Protein AF-A2DN51-F1 (afdb_monomer)

Radius of gyration: 84.32 Å; Cα contacts (8 Å, |Δi|>4): 60; chains: 1; bounding box: 199×89×237 Å

Foldseek 3Di:
DVVVVVVVVVLVVLVVVLVVLVVVLPPDDDPVSVVSVVVSVVVVVVNVVVVVVVVVVVVVVVVVVVVVVVVVVVVPPPPVVVVCVVVVVVVVVVVVVVVVVVVVVVVVVVVVVVVVVVVCVVVVPDDPPPVVVVVVVVVVVVVVVVVVVVVVVVVVVVVVVVVVVVVVVVVVVVVVVVVVVVVVVVVVVVVVVVVVVVVVVVVVVVVVVVVVVVVVVVVVVVVVVVVVVVVVVVVVVVVVVVVDDDDDDDDDDDDDDDDDDDDDDDDPPVVVVVVVVVVVVVVVVVVVVVVQVVVCVVQVDSDPVSVVVVVVVVVVVVVVVVVVVVVVVVVVVVVVVVVVVVVVVVVVCLVPVPPDNCPPVVVVVVVVVVVVVVVVVVVVVVVVVVVVVVVVVVLVVLVVLLLVVVQQAVDDDPDDDSVVSVVVSVVSVVVVVVLVVDPPRDSVVRGPVVSVVVVCVVPVDDDPPPPPPVVPPPPQPPVCVVVVPPPPPPDDDPDPPPPPPVRVVVVVVVVVVVVVVVVVVVVVD

Secondary structure (DSSP, 8-state):
-HHHHHHHHHHHHHHHHHHHHHHHGGG--SHHHHHHHHHHHHHHHHHHHHHHHHHHHHHHHHHHHHHHHHHHHHTS---HHHHHHHHHHHHHHHHHHHHHHHHHHHHHHHHHHHHHHHHHHHHSS-----HHHHHHHHHHHHHHHHHHHHHHHHHHHHHHHHHHHHHHHHHHHH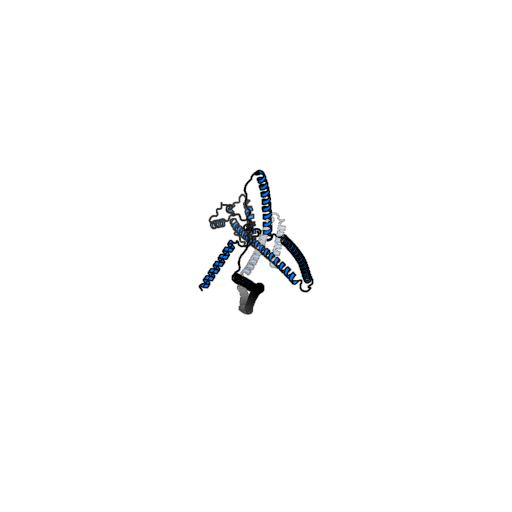HHHHHHHHHHHHHHHHHHHHHHHHHHHHHHHHHHHHHHHHHHHHHHHHHHHHHHHHHHHHHHHHHHHHTS-----------------------HHHHHHHHHHHHHHHHHHHHHHHHHHHHHHHHS---HHHHHHHHHHHHHHHHHHHHHHHHHHHHHHHHHHHHHHHHHHHHHHHHH-TTTTTHHHHHHHHHHHHHHHHHHHHHHHHHHHHHHHHHHHHHHHHHHHHHHHTTT-SS-----SHHHHHHHHHHHHHHHHHHHTSTT--GGGTS-HHHHHHHHHHSTT--TTS-TTSS------TTTTTTTT---------------HHHHHHHHHHHHHHHHHHHHHHTT-

Sequence (525 aa):
MQKQEEEKQIAESFEAELASIKEKGKDLKGTERDFYTSIVQRLENNDQVLQDLRKEHTQLREELSRLTKEKRQRTRDPDLAQDIKRTTHSVNLLKKQIDKFKHQKQQAINRQTELQVQYQNLTGGEGPKDTTSERLVSLKNKLDNAEIKNQETLHLMKVYDAIVYQLQRQKMRWNSIIEAEKKEIEQKKRDLADLELIARDSVHSKNAAEMEYSRLQAKYAAKREKRNQQIQAKTAQVQQHMHVPISEDSGNDSRPKGNQSLNSQPSAVRNRNNRAQREKKDEKFRAVSSKYDQVREYFGTNDPDEIKKFFDDRKQNAETLKKQIEDLKAANAELEKQVAQRKSAIDEAEYSSHKGVGANRLLNEAKKMLLKSKEDLAESEKEMFSQQNFKENVESGIYHLADEMQLVQKEPLKVNNTGERLDWIIQTITKIKGSLEDEDFVFMTICNAQVVAQKIQAENNLDIRETESSKRQPKARPGEMLRGRQQKADKGEFVSRVMDRNAIKALAQRTAQAKAEAAAKARKQ

Mean predicted aligned error: 24.45 Å

InterPro domains:
  IPR033192 Outer dynein arm-docking complex subunit 3 [PTHR46518] (1-521)

Organism: Trichomonas vaginalis (strain ATCC PRA-98 / G3) (NCBI:txid412133)

Solvent-accessible surface area (backbone atoms only — not comparable to full-atom values): 29991 Å² total; per-residue (Å²): 110,73,72,61,55,55,58,48,54,56,50,57,53,48,56,53,50,53,53,54,52,59,61,68,52,68,80,51,72,65,74,66,30,57,52,48,51,54,49,50,52,50,52,52,51,51,51,51,51,51,54,50,53,49,51,52,54,53,52,52,51,51,51,51,50,49,52,52,52,51,48,58,58,68,72,51,69,76,61,57,69,59,53,50,49,53,50,51,50,51,53,53,51,51,49,53,51,50,52,51,52,52,52,53,50,51,53,52,51,53,53,51,53,52,51,50,51,51,49,48,57,64,66,66,50,74,68,76,79,58,62,65,58,58,49,48,53,52,50,48,55,51,49,53,53,50,50,51,53,49,53,51,50,54,51,51,50,54,50,49,52,52,51,52,52,51,51,51,52,48,50,56,54,49,50,56,50,52,55,50,52,51,50,50,50,56,48,52,52,49,55,48,53,52,50,52,49,52,50,52,53,50,52,50,53,49,53,52,50,51,51,52,48,53,53,49,51,52,53,51,50,53,52,51,49,54,49,50,53,51,49,51,53,52,51,49,52,48,54,56,54,69,71,49,94,72,82,89,82,88,85,85,89,85,85,86,88,86,83,89,86,86,90,84,87,90,47,78,68,62,50,49,54,51,48,53,52,47,49,55,50,50,50,50,50,50,55,51,48,51,53,52,50,49,45,26,71,76,67,75,48,82,53,67,68,61,54,49,47,53,53,50,52,52,49,52,51,51,51,52,52,50,50,52,53,50,52,50,51,51,52,49,53,51,50,52,50,51,50,51,51,50,48,51,51,49,52,50,48,56,73,63,46,91,83,62,63,59,57,66,55,50,50,52,51,48,50,50,50,51,50,50,54,50,52,54,48,55,52,49,52,52,50,50,51,52,52,49,54,48,47,53,51,50,51,51,49,50,51,53,49,52,60,56,49,43,37,54,33,77,72,80,86,89,68,88,50,72,68,62,44,49,53,49,49,54,54,50,51,53,50,51,51,62,47,68,72,40,93,87,55,62,70,75,75,43,42,19,66,67,54,48,52,49,51,45,64,72,43,85,81,64,56,90,82,64,68,77,67,86,74,56,70,79,73,66,52,98,72,41,74,74,51,78,74,54,68,76,76,69,74,87,67,91,70,72,92,64,72,53,73,67,55,49,50,52,52,52,51,52,52,52,50,54,50,51,52,52,53,54,53,64,71,74,106

Structure (mmCIF, N/CA/C/O backbone):
data_AF-A2DN51-F1
#
_entry.id   AF-A2DN51-F1
#
loop_
_atom_site.group_PDB
_atom_site.id
_atom_site.type_symbol
_atom_site.label_atom_id
_atom_site.label_alt_id
_atom_site.label_comp_id
_atom_site.label_asym_id
_atom_site.label_entity_id
_atom_site.label_seq_id
_atom_site.pdbx_PDB_ins_code
_atom_site.Cartn_x
_atom_site.Cartn_y
_atom_site.Cartn_z
_atom_site.occupancy
_atom_site.B_iso_or_equiv
_atom_site.auth_seq_id
_atom_site.auth_comp_id
_atom_site.auth_asym_id
_atom_site.auth_atom_id
_atom_site.pdbx_PDB_model_num
ATOM 1 N N . MET A 1 1 ? -91.236 -0.698 116.564 1.00 51.38 1 MET A N 1
ATOM 2 C CA . MET A 1 1 ? -92.116 0.175 115.765 1.00 51.38 1 MET A CA 1
ATOM 3 C C . MET A 1 1 ? -93.459 0.396 116.452 1.00 51.38 1 MET A C 1
ATOM 5 O O . MET A 1 1 ? -93.771 1.553 116.649 1.00 51.38 1 MET A O 1
ATOM 9 N N . GLN A 1 2 ? -94.140 -0.631 116.983 1.00 46.12 2 GLN A N 1
ATOM 10 C CA . GLN A 1 2 ? -95.410 -0.461 117.729 1.00 46.12 2 GLN A CA 1
ATOM 11 C C . GLN A 1 2 ? -95.375 0.577 118.880 1.00 46.12 2 GLN A C 1
ATOM 13 O O . GLN A 1 2 ? -96.262 1.412 118.965 1.00 46.12 2 GLN A O 1
ATOM 18 N N . LYS A 1 3 ? -94.305 0.636 119.693 1.00 55.12 3 LYS A N 1
ATOM 19 C CA . LYS A 1 3 ? -94.173 1.659 120.760 1.00 55.12 3 LYS A CA 1
ATOM 20 C C . LYS A 1 3 ? -94.041 3.113 120.269 1.00 55.12 3 LYS A C 1
ATOM 22 O O . LYS A 1 3 ? -94.380 4.025 121.006 1.00 55.12 3 LYS A O 1
ATOM 27 N N . GLN A 1 4 ? -93.524 3.341 119.057 1.00 56.00 4 GLN A N 1
ATOM 28 C CA . GLN A 1 4 ? -93.362 4.700 118.509 1.00 56.00 4 GLN A CA 1
ATOM 29 C C . GLN A 1 4 ? -94.666 5.250 117.914 1.00 56.00 4 GLN A C 1
ATOM 31 O O . GLN A 1 4 ? -94.815 6.464 117.807 1.00 56.00 4 GLN A O 1
ATOM 36 N N . GLU A 1 5 ? -95.597 4.375 117.525 1.00 54.09 5 GLU A N 1
ATOM 37 C CA . GLU A 1 5 ? -96.926 4.771 117.043 1.00 54.09 5 GLU A CA 1
ATOM 38 C C . GLU A 1 5 ? -97.860 5.132 118.206 1.00 54.09 5 GLU A C 1
ATOM 40 O O . GLU A 1 5 ? -98.569 6.132 118.116 1.00 54.09 5 GLU A O 1
ATOM 45 N N . GLU A 1 6 ? -97.779 4.415 119.332 1.00 57.28 6 GLU A N 1
ATOM 46 C CA . GLU A 1 6 ? -98.529 4.751 120.555 1.00 57.28 6 GLU A CA 1
ATOM 47 C C . GLU A 1 6 ? -98.095 6.104 121.154 1.00 57.28 6 GLU A C 1
ATOM 49 O O . GLU A 1 6 ? -98.936 6.916 121.535 1.00 57.28 6 GLU A O 1
ATOM 54 N N . GLU A 1 7 ? -96.792 6.409 121.174 1.00 57.59 7 GLU A N 1
ATOM 55 C CA . GLU A 1 7 ? -96.275 7.693 121.680 1.00 57.59 7 GLU A CA 1
ATOM 56 C C . GLU A 1 7 ? -96.689 8.900 120.815 1.00 57.59 7 GLU A C 1
ATOM 58 O O . GLU A 1 7 ? -96.854 10.003 121.343 1.00 57.59 7 GLU A O 1
ATOM 63 N N . LYS A 1 8 ? -96.892 8.705 119.502 1.00 59.41 8 LYS A N 1
ATOM 64 C CA . LYS A 1 8 ? -97.396 9.751 118.596 1.00 59.41 8 LYS A CA 1
ATOM 65 C C . LYS A 1 8 ? -98.888 10.024 118.791 1.00 59.41 8 LYS A C 1
ATOM 67 O O . LYS A 1 8 ? -99.271 11.187 118.853 1.00 59.41 8 LYS A O 1
ATOM 72 N N . GLN A 1 9 ? -99.708 8.984 118.954 1.00 58.91 9 GLN A N 1
ATOM 73 C CA . GLN A 1 9 ? -101.153 9.149 119.173 1.00 58.91 9 GLN A CA 1
ATOM 74 C C . GLN A 1 9 ? -101.471 9.879 120.486 1.00 58.91 9 GLN A C 1
ATOM 76 O O . GLN A 1 9 ? -102.385 10.700 120.535 1.00 58.91 9 GLN A O 1
ATOM 81 N N . ILE A 1 10 ? -100.684 9.643 121.540 1.00 61.06 10 ILE A N 1
ATOM 82 C CA . ILE A 1 10 ? -100.844 10.341 122.826 1.00 61.06 10 ILE A CA 1
ATOM 83 C C . ILE A 1 10 ? -100.472 11.831 122.708 1.00 61.06 10 ILE A C 1
ATOM 85 O O . ILE A 1 10 ? -101.086 12.669 123.361 1.00 61.06 10 ILE A O 1
ATOM 89 N N . ALA A 1 11 ? -99.495 12.184 121.865 1.00 59.34 11 ALA A N 1
ATOM 90 C CA . ALA A 1 11 ? -99.090 13.573 121.637 1.00 59.34 11 ALA A CA 1
ATOM 91 C C . ALA A 1 11 ? -100.170 14.386 120.906 1.00 59.34 11 ALA A C 1
ATOM 93 O O . ALA A 1 11 ? -100.527 15.474 121.349 1.00 59.34 11 ALA A O 1
ATOM 94 N N . GLU A 1 12 ? -100.726 13.822 119.833 1.00 62.31 12 GLU A N 1
ATOM 95 C CA . GLU A 1 12 ? -101.787 14.467 119.048 1.00 62.31 12 GLU A CA 1
ATOM 96 C C . GLU A 1 12 ? -103.081 14.625 119.868 1.00 62.31 12 GLU A C 1
ATOM 98 O O . GLU A 1 12 ? -103.770 15.638 119.760 1.00 62.31 12 GLU A O 1
ATOM 103 N N . SER A 1 13 ? -103.372 13.668 120.759 1.00 64.06 13 SER A N 1
ATOM 104 C CA . SER A 1 13 ? -104.475 13.757 121.726 1.00 64.06 13 SER A CA 1
ATOM 105 C C . SER A 1 13 ? -104.314 14.929 122.702 1.00 64.06 13 SER A C 1
ATOM 107 O O . SER A 1 13 ? -105.297 15.594 123.024 1.00 64.06 13 SER A O 1
ATOM 109 N N . PHE A 1 14 ? -103.096 15.181 123.186 1.00 64.19 14 PHE A N 1
ATOM 110 C CA . PHE A 1 14 ? -102.834 16.212 124.193 1.00 64.19 14 PHE A CA 1
ATOM 111 C C . PHE A 1 14 ? -102.861 17.621 123.587 1.00 64.19 14 PHE A C 1
ATOM 113 O O . PHE A 1 14 ? -103.459 18.526 124.167 1.00 64.19 14 PHE A O 1
ATOM 120 N N . GLU A 1 15 ? -102.296 17.804 122.388 1.00 65.44 15 GLU A N 1
ATOM 121 C CA . GLU A 1 15 ? -102.374 19.073 121.646 1.00 65.44 15 GLU A CA 1
ATOM 122 C C . GLU A 1 15 ? -103.831 19.442 121.305 1.00 65.44 15 GLU A C 1
ATOM 124 O O . GLU A 1 15 ? -104.230 20.606 121.431 1.00 65.44 15 GLU A O 1
ATOM 129 N N . ALA A 1 16 ? -104.656 18.451 120.945 1.00 66.12 16 ALA A N 1
ATOM 130 C CA . ALA A 1 16 ? -106.082 18.645 120.685 1.00 66.12 16 ALA A CA 1
ATOM 131 C C . ALA A 1 16 ? -106.874 19.031 121.953 1.00 66.12 16 ALA A C 1
ATOM 133 O O . ALA A 1 16 ? -107.728 19.923 121.904 1.00 66.12 16 ALA A O 1
ATOM 134 N N . GLU A 1 17 ? -106.577 18.421 123.106 1.00 64.38 17 GLU A N 1
ATOM 135 C CA . GLU A 1 17 ? -107.182 18.805 124.391 1.00 64.38 17 GLU A CA 1
ATOM 136 C C . GLU A 1 17 ? -106.761 20.216 124.834 1.00 64.38 17 GLU A C 1
ATOM 138 O O . GLU A 1 17 ? -107.597 20.997 125.297 1.00 64.38 17 GLU A O 1
ATOM 143 N N . LEU A 1 18 ? -105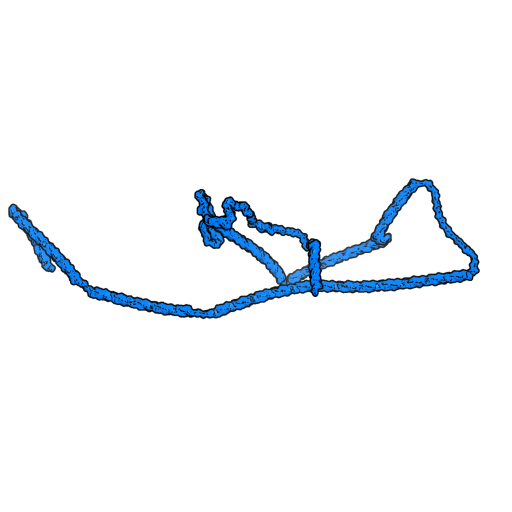.497 20.597 124.625 1.00 64.75 18 LEU A N 1
ATOM 144 C CA . LEU A 1 18 ? -104.974 21.926 124.956 1.00 64.75 18 LEU A CA 1
ATOM 145 C C . LEU A 1 18 ? -105.628 23.022 124.094 1.00 64.75 18 LEU A C 1
ATOM 147 O O . LEU A 1 18 ? -105.956 24.102 124.596 1.00 64.75 18 LEU A O 1
ATOM 151 N N . ALA A 1 19 ? -105.916 22.725 122.822 1.00 66.88 19 ALA A N 1
ATOM 152 C CA . ALA A 1 19 ? -106.706 23.594 121.949 1.00 66.88 19 ALA A CA 1
ATOM 153 C C . ALA A 1 19 ? -108.161 23.759 122.437 1.00 66.88 19 ALA A C 1
ATOM 155 O O . ALA A 1 19 ? -108.680 24.877 122.448 1.00 66.88 19 ALA A O 1
ATOM 156 N N . SER A 1 20 ? -108.794 22.683 122.920 1.00 68.56 20 SER A N 1
ATOM 157 C CA . SER A 1 20 ? -110.151 22.732 123.489 1.00 68.56 20 SER A CA 1
ATOM 158 C C . SER A 1 20 ? -110.219 23.540 124.796 1.00 68.56 20 SER A C 1
ATOM 160 O O . SER A 1 20 ? -111.175 24.282 125.038 1.00 68.56 20 SER A O 1
ATOM 162 N N . ILE A 1 21 ? -109.182 23.454 125.635 1.00 64.31 21 ILE A N 1
ATOM 163 C CA . ILE A 1 21 ? -109.049 24.241 126.871 1.00 64.31 21 ILE A CA 1
ATOM 164 C C . ILE A 1 21 ? -108.890 25.736 126.538 1.00 64.31 21 ILE A C 1
ATOM 166 O O . ILE A 1 21 ? -109.595 26.575 127.100 1.00 64.31 21 ILE A O 1
ATOM 170 N N . LYS A 1 22 ? -108.060 26.094 125.548 1.00 62.03 22 LYS A N 1
ATOM 171 C CA . LYS A 1 22 ? -107.936 27.489 125.073 1.00 62.03 22 LYS A CA 1
ATOM 172 C C . LYS A 1 22 ? -109.260 28.092 124.608 1.00 62.03 22 LYS A C 1
ATOM 174 O O . LYS A 1 22 ? -109.488 29.287 124.798 1.00 62.03 22 LYS A O 1
ATOM 179 N N . GLU A 1 23 ? -110.121 27.291 123.988 1.00 67.38 23 GLU A N 1
ATOM 180 C CA . GLU A 1 23 ? -111.420 27.746 123.496 1.00 67.38 23 GLU A CA 1
ATOM 181 C C . GLU A 1 23 ? -112.387 28.071 124.646 1.00 67.38 23 GLU A C 1
ATOM 183 O O . GLU A 1 23 ? -113.013 29.131 124.634 1.00 67.38 23 GLU A O 1
ATOM 188 N N . LYS A 1 24 ? -112.418 27.238 125.696 1.00 64.62 24 LYS A N 1
ATOM 189 C CA . LYS A 1 24 ? -113.274 27.428 126.884 1.00 64.62 24 LYS A CA 1
ATOM 190 C C . LYS A 1 24 ? -112.878 28.625 127.759 1.00 64.62 24 LYS A C 1
ATOM 192 O O . LYS A 1 24 ? -113.724 29.178 128.455 1.00 64.62 24 LYS A O 1
ATOM 197 N N . GLY A 1 25 ? -111.619 29.061 127.720 1.00 58.88 25 GLY A N 1
ATOM 198 C CA . GLY A 1 25 ? -111.140 30.222 128.483 1.00 58.88 25 GLY A CA 1
ATOM 199 C C . GLY A 1 25 ? -111.545 31.594 127.927 1.00 58.88 25 GLY A C 1
ATOM 200 O O . GLY A 1 25 ? -111.354 32.604 128.607 1.00 58.88 25 GLY A O 1
ATOM 201 N N . LYS A 1 26 ? -112.082 31.669 126.698 1.00 62.94 26 LYS A N 1
ATOM 202 C CA . LYS A 1 26 ? -112.386 32.951 126.030 1.00 62.94 26 LYS A CA 1
ATOM 203 C C . LYS A 1 26 ? -113.499 33.755 126.709 1.00 62.94 26 LYS A C 1
ATOM 205 O O . LYS A 1 26 ? -113.452 34.989 126.645 1.00 62.94 26 LYS A O 1
ATOM 210 N N . ASP A 1 27 ? -114.417 33.077 127.395 1.00 60.19 27 ASP A N 1
ATOM 211 C CA . ASP A 1 27 ? -115.620 33.676 127.988 1.00 60.19 27 ASP A CA 1
ATOM 212 C C . ASP A 1 27 ? -115.424 34.177 129.431 1.00 60.19 27 ASP A C 1
ATOM 214 O O . ASP A 1 27 ? -116.275 34.888 129.967 1.00 60.19 27 ASP A O 1
ATOM 218 N N . LEU A 1 28 ? -114.275 33.881 130.051 1.00 63.62 28 LEU A N 1
ATOM 219 C CA . LEU A 1 28 ? -113.926 34.358 131.392 1.00 63.62 28 LEU A CA 1
ATOM 220 C C . LEU A 1 28 ? -113.460 35.830 131.343 1.00 63.62 28 LEU A C 1
ATOM 222 O O . LEU A 1 28 ? -112.700 36.237 130.452 1.00 63.62 28 LEU A O 1
ATOM 226 N N . LYS A 1 29 ? -113.904 36.650 132.308 1.00 60.56 29 LYS A N 1
ATOM 227 C CA . LYS A 1 29 ? -113.537 38.075 132.451 1.00 60.56 29 LYS A CA 1
ATOM 228 C C . LYS A 1 29 ? -113.036 38.375 133.866 1.00 60.56 29 LYS A C 1
ATOM 230 O O . LYS A 1 29 ? -113.541 37.821 134.832 1.00 60.56 29 LYS A O 1
ATOM 235 N N . GLY A 1 30 ? -112.086 39.306 133.979 1.00 66.12 30 GLY A N 1
ATOM 236 C CA . GLY A 1 30 ? -111.492 39.722 135.256 1.00 66.12 30 GLY A CA 1
ATOM 237 C C . GLY A 1 30 ? -110.350 38.811 135.722 1.00 66.12 30 GLY A C 1
ATOM 238 O O . GLY A 1 30 ? -109.745 38.109 134.916 1.00 66.12 30 GLY A O 1
ATOM 239 N N . THR A 1 31 ? -110.064 38.812 137.025 1.00 62.34 31 THR A N 1
ATOM 240 C CA . THR A 1 31 ? -108.928 38.105 137.656 1.00 62.34 31 THR A CA 1
ATOM 241 C C . THR A 1 31 ? -108.921 36.587 137.427 1.00 62.34 31 THR A C 1
ATOM 243 O O . THR A 1 31 ? -107.856 35.973 137.407 1.00 62.34 31 THR A O 1
ATOM 246 N N . GLU A 1 32 ? -110.082 35.972 137.192 1.00 61.91 32 GLU A N 1
ATOM 247 C CA . GLU A 1 32 ? -110.199 34.547 136.849 1.00 61.91 32 GLU A CA 1
ATOM 248 C C . GLU A 1 32 ? -109.629 34.229 135.458 1.00 61.91 32 GLU A C 1
ATOM 250 O O . GLU A 1 32 ? -109.049 33.161 135.256 1.00 61.91 32 GLU A O 1
ATOM 255 N N . ARG A 1 33 ? -109.711 35.177 134.512 1.00 71.75 33 ARG A N 1
ATOM 256 C CA . ARG A 1 33 ? -109.105 35.044 133.180 1.00 71.75 33 ARG A CA 1
ATOM 257 C C . ARG A 1 33 ? -107.584 35.072 133.265 1.00 71.75 33 ARG A C 1
ATOM 259 O O . ARG A 1 33 ? -106.953 34.281 132.578 1.00 71.75 33 ARG A O 1
ATOM 266 N N . ASP A 1 34 ? -107.016 35.925 134.119 1.00 71.31 34 ASP A N 1
ATOM 267 C CA . ASP A 1 34 ? -105.562 36.052 134.297 1.00 71.31 34 ASP A CA 1
ATOM 268 C C . ASP A 1 34 ? -104.952 34.814 134.971 1.00 71.31 34 ASP A C 1
ATOM 270 O O . ASP A 1 34 ? -103.860 34.359 134.619 1.00 71.31 34 ASP A O 1
ATOM 274 N N . PHE A 1 35 ? -105.679 34.206 135.913 1.00 74.75 35 PHE A N 1
ATOM 275 C CA . PHE A 1 35 ? -105.277 32.925 136.491 1.00 74.75 35 PHE A CA 1
ATOM 276 C C . PHE A 1 35 ? -105.381 31.789 135.463 1.00 74.75 35 PHE A C 1
ATOM 278 O O . PHE A 1 35 ? -104.473 30.962 135.361 1.00 74.75 35 PHE A O 1
ATOM 285 N N . TYR A 1 36 ? -106.440 31.784 134.645 1.00 77.50 36 TYR A N 1
ATOM 286 C CA . TYR A 1 36 ? -106.616 30.807 133.573 1.00 77.50 36 TYR A CA 1
ATOM 287 C C . TYR A 1 36 ? -105.539 30.930 132.488 1.00 77.50 36 TYR A C 1
ATOM 289 O O . TYR A 1 36 ? -104.947 29.924 132.106 1.00 77.50 36 TYR A O 1
ATOM 297 N N . THR A 1 37 ? -105.208 32.142 132.034 1.00 75.12 37 THR A N 1
ATOM 298 C CA . THR A 1 37 ? -104.100 32.364 131.091 1.00 75.12 37 THR A CA 1
ATOM 299 C C . THR A 1 37 ? -102.757 31.993 131.707 1.00 75.12 37 THR A C 1
ATOM 301 O O . THR A 1 37 ? -101.944 31.397 131.012 1.00 75.12 37 THR A O 1
ATOM 304 N N . SER A 1 38 ? -102.531 32.224 133.006 1.00 78.81 38 SER A N 1
ATOM 305 C CA . SER A 1 38 ? -101.320 31.748 133.696 1.00 78.81 38 SER A CA 1
ATOM 306 C C . SER A 1 38 ? -101.214 30.216 133.741 1.00 78.81 38 SER A C 1
ATOM 308 O O . SER A 1 38 ? -100.111 29.669 133.648 1.00 78.81 38 SER A O 1
ATOM 310 N N . ILE A 1 39 ? -102.338 29.506 133.886 1.00 77.75 39 ILE A N 1
ATOM 311 C CA . ILE A 1 39 ? -102.372 28.037 133.835 1.00 77.75 39 ILE A CA 1
ATOM 312 C C . ILE A 1 39 ? -102.146 27.545 132.405 1.00 77.75 39 ILE A C 1
ATOM 314 O O . ILE A 1 39 ? -101.305 26.674 132.197 1.00 77.75 39 ILE A O 1
ATOM 318 N N . VAL A 1 40 ? -102.835 28.125 131.418 1.00 79.25 40 VAL A N 1
ATOM 319 C CA . VAL A 1 40 ? -102.665 27.772 130.000 1.00 79.25 40 VAL A CA 1
ATOM 320 C C . VAL A 1 40 ? -101.229 28.026 129.548 1.00 79.25 40 VAL A C 1
ATOM 322 O O . VAL A 1 40 ? -100.634 27.147 128.944 1.00 79.25 40 VAL A O 1
ATOM 325 N N . GLN A 1 41 ? -100.626 29.153 129.923 1.00 81.38 41 GLN A N 1
ATOM 326 C CA . GLN A 1 41 ? -99.240 29.471 129.578 1.00 81.38 41 GLN A CA 1
ATOM 327 C C . GLN A 1 41 ? -98.239 28.510 130.240 1.00 81.38 41 GLN A C 1
ATOM 329 O O . GLN A 1 41 ? -97.214 28.169 129.654 1.00 81.38 41 GLN A O 1
ATOM 334 N N . ARG A 1 42 ? -98.531 28.018 131.454 1.00 81.44 42 ARG A N 1
ATOM 335 C CA . ARG A 1 42 ? -97.733 26.952 132.083 1.00 81.44 42 ARG A CA 1
ATOM 336 C C . ARG A 1 42 ? -97.894 25.609 131.376 1.00 81.44 42 ARG A C 1
ATOM 338 O O . ARG A 1 42 ? -96.908 24.891 131.245 1.00 81.44 42 ARG A O 1
ATOM 345 N N . LEU A 1 43 ? -99.099 25.281 130.911 1.00 80.38 43 LEU A N 1
ATOM 346 C CA . LEU A 1 43 ? -99.343 24.079 130.112 1.00 80.38 43 LEU A CA 1
ATOM 347 C C . LEU A 1 43 ? -98.644 24.161 128.749 1.00 80.38 43 LEU A C 1
ATOM 349 O O . LEU A 1 43 ? -98.000 23.197 128.362 1.00 80.38 43 LEU A O 1
ATOM 353 N N . GLU A 1 44 ? -98.679 25.315 128.081 1.00 80.50 44 GLU A N 1
ATOM 354 C CA . GLU A 1 44 ? -97.936 25.567 126.838 1.00 80.50 44 GLU A CA 1
ATOM 355 C C . GLU A 1 44 ? -96.421 25.459 127.044 1.00 80.50 44 GLU A C 1
ATOM 357 O O . GLU A 1 44 ? -95.740 24.809 126.257 1.00 80.50 44 GLU A O 1
ATOM 362 N N . ASN A 1 45 ? -95.884 26.035 128.124 1.00 84.81 45 ASN A N 1
ATOM 363 C CA . ASN A 1 45 ? -94.462 25.898 128.442 1.00 84.81 45 ASN A CA 1
ATOM 364 C C . ASN A 1 45 ? -94.075 24.438 128.715 1.00 84.81 45 ASN A C 1
ATOM 366 O O . ASN A 1 45 ? -93.017 23.996 128.277 1.00 84.81 45 ASN A O 1
ATOM 370 N N . ASN A 1 46 ? -94.916 23.675 129.417 1.00 84.25 46 ASN A N 1
ATOM 371 C CA . ASN A 1 46 ? -94.656 22.257 129.662 1.00 84.25 46 ASN A CA 1
ATOM 372 C C . ASN A 1 46 ? -94.727 21.425 128.375 1.00 84.25 46 ASN A C 1
ATOM 374 O O . ASN A 1 46 ? -93.907 20.526 128.198 1.00 84.25 46 ASN A O 1
ATOM 378 N N . ASP A 1 47 ? -95.665 21.730 127.479 1.00 82.62 47 ASP A N 1
ATOM 379 C CA . ASP A 1 47 ? -95.773 21.070 126.176 1.00 82.62 47 ASP A CA 1
ATOM 380 C C . ASP A 1 47 ? -94.548 21.369 125.298 1.00 82.62 47 ASP A C 1
ATOM 382 O O . ASP A 1 47 ? -93.936 20.457 124.742 1.00 82.62 47 ASP A O 1
ATOM 386 N N . GLN A 1 48 ? -94.079 22.621 125.297 1.00 83.56 48 GLN A N 1
ATOM 387 C CA . GLN A 1 48 ? -92.842 23.011 124.620 1.00 83.56 48 GLN A CA 1
ATOM 388 C C . GLN A 1 48 ? -91.619 22.264 125.181 1.00 83.56 48 GLN A C 1
ATOM 390 O O . GLN A 1 48 ? -90.829 21.710 124.417 1.00 83.56 48 GLN A O 1
ATOM 395 N N . VAL A 1 49 ? -91.484 22.176 126.510 1.00 84.50 49 VAL A N 1
ATOM 396 C CA . VAL A 1 49 ? -90.393 21.423 127.158 1.00 84.50 49 VAL A CA 1
ATOM 397 C C . VAL A 1 49 ? -90.468 19.929 126.820 1.00 84.50 49 VAL A C 1
ATOM 399 O O . VAL A 1 49 ? -89.436 19.301 126.582 1.00 84.50 49 VAL A O 1
ATOM 402 N N . LEU A 1 50 ? -91.667 19.343 126.744 1.00 82.50 50 LEU A N 1
ATOM 403 C CA . LEU A 1 50 ? -91.847 17.948 126.329 1.00 82.50 50 LEU A CA 1
ATOM 404 C C . LEU A 1 50 ? -91.491 17.727 124.855 1.00 82.50 50 LEU A C 1
ATOM 406 O O . LEU A 1 50 ? -90.871 16.710 124.528 1.00 82.50 50 LEU A O 1
ATOM 410 N N . GLN A 1 51 ? -91.844 18.658 123.967 1.00 82.56 51 GLN A N 1
ATOM 411 C CA . GLN A 1 51 ? -91.425 18.606 122.568 1.00 82.56 51 GLN A CA 1
ATOM 412 C C . GLN A 1 51 ? -89.897 18.682 122.434 1.00 82.56 51 GLN A C 1
ATOM 414 O O . GLN A 1 51 ? -89.317 17.913 121.661 1.00 82.56 51 GLN A O 1
ATOM 419 N N . ASP A 1 52 ? -89.237 19.550 123.199 1.00 82.69 52 ASP A N 1
ATOM 420 C CA . ASP A 1 52 ? -87.780 19.702 123.155 1.00 82.69 52 ASP A CA 1
ATOM 421 C C . ASP A 1 52 ? -87.061 18.469 123.732 1.00 82.69 52 ASP A C 1
ATOM 423 O O . ASP A 1 52 ? -86.164 17.926 123.083 1.00 82.69 52 ASP A O 1
ATOM 427 N N . LEU A 1 53 ? -87.542 17.910 124.849 1.00 84.25 53 LEU A N 1
ATOM 428 C CA . LEU A 1 53 ? -87.032 16.647 125.404 1.00 84.25 53 LEU A CA 1
ATOM 429 C C . LEU A 1 53 ? -87.201 15.466 124.438 1.00 84.25 53 LEU A C 1
ATOM 431 O O . LEU A 1 53 ? -86.325 14.603 124.332 1.00 84.25 53 LEU A O 1
ATOM 435 N N . ARG A 1 54 ? -88.317 15.410 123.700 1.00 83.69 54 ARG A N 1
ATOM 436 C CA . ARG A 1 54 ? -88.522 14.384 122.668 1.00 83.69 54 ARG A CA 1
ATOM 437 C C . ARG A 1 54 ? -87.513 14.535 121.538 1.00 83.69 54 ARG A C 1
ATOM 439 O O . ARG A 1 54 ? -86.913 13.529 121.160 1.00 83.69 54 ARG A O 1
ATOM 446 N N . LYS A 1 55 ? -87.286 15.759 121.041 1.00 83.94 55 LYS A N 1
ATOM 447 C CA . LYS A 1 55 ? -86.282 16.040 120.001 1.00 83.94 55 LYS A CA 1
ATOM 448 C C . LYS A 1 55 ? -84.892 15.600 120.449 1.00 83.94 55 LYS A C 1
ATOM 450 O O . LYS A 1 55 ? -84.260 14.840 119.713 1.00 83.94 55 LYS A O 1
ATOM 455 N N . GLU A 1 56 ? -84.470 15.975 121.656 1.00 86.06 56 GLU A N 1
ATOM 456 C CA . GLU A 1 56 ? -83.187 15.553 122.232 1.00 86.06 56 GLU A CA 1
ATOM 457 C C . GLU A 1 56 ? -83.079 14.028 122.341 1.00 86.06 56 GLU A C 1
ATOM 459 O O . GLU A 1 56 ? -82.075 13.444 121.935 1.00 86.06 56 GLU A O 1
ATOM 464 N N . HIS A 1 57 ? -84.127 13.340 122.800 1.00 82.75 57 HIS A N 1
ATOM 465 C CA . HIS A 1 57 ? -84.113 11.880 122.888 1.00 82.75 57 HIS A CA 1
ATOM 466 C C . HIS A 1 57 ? -83.994 11.203 121.506 1.00 82.75 57 HIS A C 1
ATOM 468 O O . HIS A 1 57 ? -83.279 10.204 121.366 1.00 82.75 57 HIS A O 1
ATOM 474 N N . THR A 1 58 ? -84.635 11.742 120.461 1.00 83.94 58 THR A N 1
ATOM 475 C CA . THR A 1 58 ? -84.408 11.285 119.074 1.00 83.94 58 THR A CA 1
ATOM 476 C C . THR A 1 58 ? -82.972 11.526 118.617 1.00 83.94 58 THR A C 1
ATOM 478 O O . THR A 1 58 ? -82.353 10.601 118.093 1.00 83.94 58 THR A O 1
ATOM 481 N N . GLN A 1 59 ? -82.417 12.715 118.864 1.00 85.19 59 GLN A N 1
ATOM 482 C CA . GLN A 1 59 ? -81.040 13.056 118.489 1.00 85.19 59 GLN A CA 1
ATOM 483 C C . GLN A 1 59 ? -80.022 12.146 119.186 1.00 85.19 59 GLN A C 1
ATOM 485 O O . GLN A 1 59 ? -79.129 11.600 118.539 1.00 85.19 59 GLN A O 1
ATOM 490 N N . LEU A 1 60 ? -80.204 11.879 120.481 1.00 86.88 60 LEU A N 1
ATOM 491 C CA . LEU A 1 60 ? -79.351 10.962 121.237 1.00 86.88 60 LEU A CA 1
ATOM 492 C C . LEU A 1 60 ? -79.436 9.526 120.708 1.00 86.88 60 LEU A C 1
ATOM 494 O O . LEU A 1 60 ? -78.426 8.825 120.663 1.00 86.88 60 LEU A O 1
ATOM 498 N N . ARG A 1 61 ? -80.609 9.066 120.252 1.00 84.50 61 ARG A N 1
ATOM 499 C CA . ARG A 1 61 ? -80.732 7.752 119.596 1.00 84.50 61 ARG A CA 1
ATOM 500 C C . ARG A 1 61 ? -80.028 7.700 118.246 1.00 84.50 61 ARG A C 1
ATOM 502 O O . ARG A 1 61 ? -79.441 6.666 117.913 1.00 84.50 61 ARG A O 1
ATOM 509 N N . GLU A 1 62 ? -80.080 8.777 117.473 1.00 85.19 62 GLU A N 1
ATOM 510 C CA . GLU A 1 62 ? -79.355 8.883 116.207 1.00 85.19 62 GLU A CA 1
ATOM 511 C C . GLU A 1 62 ? -77.841 8.887 116.431 1.00 85.19 62 GLU A C 1
ATOM 513 O O . GLU A 1 62 ? -77.129 8.117 115.779 1.00 85.19 62 GLU A O 1
ATOM 518 N N . GLU A 1 63 ? -77.347 9.648 117.410 1.00 86.56 63 GLU A N 1
ATOM 519 C CA . GLU A 1 63 ? -75.934 9.631 117.796 1.00 86.56 63 GLU A CA 1
ATOM 520 C C . GLU A 1 63 ? -75.494 8.268 118.323 1.00 86.56 63 GLU A C 1
ATOM 522 O O . GLU A 1 63 ? -74.442 7.766 117.925 1.00 86.56 63 GLU A O 1
ATOM 527 N N . LEU A 1 64 ? -76.309 7.613 119.151 1.00 84.62 64 LEU A N 1
ATOM 528 C CA . LEU A 1 64 ? -76.000 6.281 119.664 1.00 84.62 64 LEU A CA 1
ATOM 529 C C . LEU A 1 64 ? -75.976 5.242 118.534 1.00 84.62 64 LEU A C 1
ATOM 531 O O . LEU A 1 64 ? -75.102 4.374 118.505 1.00 84.62 64 LEU A O 1
ATOM 535 N N . SER A 1 65 ? -76.871 5.356 117.549 1.00 84.94 65 SER A N 1
ATOM 536 C CA . SER A 1 65 ? -76.858 4.538 116.330 1.00 84.94 65 SER A CA 1
ATOM 537 C C . SER A 1 65 ? -75.604 4.795 115.485 1.00 84.94 65 SER A C 1
ATOM 539 O O . SER A 1 65 ? -74.962 3.841 115.029 1.00 84.94 65 SER A O 1
ATOM 541 N N . ARG A 1 66 ? -75.194 6.062 115.330 1.00 85.62 66 ARG A N 1
ATOM 542 C CA . ARG A 1 66 ? -73.958 6.455 114.632 1.00 85.62 66 ARG A CA 1
ATOM 543 C C . ARG A 1 66 ? -72.726 5.882 115.327 1.00 85.62 66 ARG A C 1
ATOM 545 O O . ARG A 1 66 ? -71.940 5.189 114.686 1.00 85.62 66 ARG A O 1
ATOM 552 N N . LEU A 1 67 ? -72.603 6.083 116.637 1.00 83.50 67 LEU A N 1
ATOM 553 C CA . LEU A 1 67 ? -71.494 5.577 117.447 1.00 83.50 67 LEU A CA 1
ATOM 554 C C . LEU A 1 67 ? -71.452 4.046 117.470 1.00 83.50 67 LEU A C 1
ATOM 556 O O . LEU A 1 67 ? -70.376 3.457 117.425 1.00 83.50 67 LEU A O 1
ATOM 560 N N . THR A 1 68 ? -72.604 3.373 117.470 1.00 80.00 68 THR A N 1
ATOM 561 C CA . THR A 1 68 ? -72.658 1.904 117.398 1.00 80.00 68 THR A CA 1
ATOM 562 C C . THR A 1 68 ? -72.188 1.388 116.033 1.00 80.00 68 THR A C 1
ATOM 564 O O . THR A 1 68 ? -71.474 0.383 115.968 1.00 80.00 68 THR A O 1
ATOM 567 N N . LYS A 1 69 ? -72.536 2.074 114.933 1.00 80.25 69 LYS A N 1
ATOM 568 C CA . LYS A 1 69 ? -72.025 1.756 113.586 1.00 80.25 69 LYS A CA 1
ATOM 569 C C . LYS A 1 69 ? -70.521 2.007 113.480 1.00 80.25 69 LYS A C 1
ATOM 571 O O . LYS A 1 69 ? -69.807 1.155 112.959 1.00 80.25 69 LYS A O 1
ATOM 576 N N . GLU A 1 70 ? -70.039 3.119 114.022 1.00 76.25 70 GLU A N 1
ATOM 577 C CA . GLU A 1 70 ? -68.618 3.468 114.022 1.00 76.25 70 GLU A CA 1
ATOM 578 C C . GLU A 1 70 ? -67.796 2.505 114.893 1.00 76.25 70 GLU A C 1
ATOM 580 O O . GLU A 1 70 ? -66.749 2.022 114.467 1.00 76.25 70 GLU A O 1
ATOM 585 N N . LYS A 1 71 ? -68.311 2.108 116.066 1.00 73.62 71 LYS A N 1
ATOM 586 C CA . LYS A 1 71 ? -67.694 1.075 116.907 1.00 73.62 71 LYS A CA 1
ATOM 587 C C . LYS A 1 71 ? -67.591 -0.255 116.164 1.00 73.62 71 LYS A C 1
ATOM 589 O O . LYS A 1 71 ? -66.521 -0.845 116.179 1.00 73.62 71 LYS A O 1
ATOM 594 N N . ARG A 1 72 ? -68.643 -0.690 115.452 1.00 65.50 72 ARG A N 1
ATOM 595 C CA . ARG A 1 72 ? -68.606 -1.911 114.618 1.00 65.50 72 ARG A CA 1
ATOM 596 C C . ARG A 1 72 ? -67.590 -1.831 113.475 1.00 65.50 72 ARG A C 1
ATOM 598 O O . ARG A 1 72 ? -67.026 -2.859 113.114 1.00 65.50 72 ARG A O 1
ATOM 605 N N . GLN A 1 73 ? -67.354 -0.645 112.915 1.00 67.62 73 GLN A N 1
ATOM 606 C CA . GLN A 1 73 ? -66.323 -0.430 111.895 1.00 67.62 73 GLN A CA 1
ATOM 607 C C . GLN A 1 73 ? -64.910 -0.439 112.493 1.00 67.62 73 GLN A C 1
ATOM 609 O O . GLN A 1 73 ? -64.010 -0.996 111.875 1.00 67.62 73 GLN A O 1
ATOM 614 N N . ARG A 1 74 ? -64.724 0.099 113.706 1.00 62.78 74 ARG A N 1
ATOM 615 C CA . ARG A 1 74 ? -63.429 0.099 114.410 1.00 62.78 74 ARG A CA 1
ATOM 616 C C . ARG A 1 74 ? -63.070 -1.248 115.051 1.00 62.78 74 ARG A C 1
ATOM 618 O O . ARG A 1 74 ? -61.894 -1.559 115.131 1.00 62.78 74 ARG A O 1
ATOM 625 N N . THR A 1 75 ? -64.041 -2.064 115.472 1.00 57.50 75 THR A N 1
ATOM 626 C CA . THR A 1 75 ? -63.794 -3.427 116.001 1.00 57.50 75 THR A CA 1
ATOM 627 C C . THR A 1 75 ? -63.643 -4.492 114.917 1.00 57.50 75 THR A C 1
ATOM 629 O O . THR A 1 75 ? -63.509 -5.672 115.233 1.00 57.50 75 THR A O 1
ATOM 632 N N . ARG A 1 76 ? -63.692 -4.116 113.635 1.00 57.56 76 ARG A N 1
ATOM 633 C CA . ARG A 1 76 ? -63.278 -5.005 112.554 1.00 57.56 76 ARG A CA 1
ATOM 634 C C . ARG A 1 76 ? -61.770 -4.845 112.416 1.00 57.56 76 ARG A C 1
ATOM 636 O O . ARG A 1 76 ? -61.317 -4.076 111.573 1.00 57.56 76 ARG A O 1
ATOM 643 N N . ASP A 1 77 ? -61.018 -5.527 113.281 1.00 56.78 77 ASP A N 1
ATOM 644 C CA . ASP A 1 77 ? -59.582 -5.696 113.066 1.00 56.78 77 ASP A CA 1
ATOM 645 C C . ASP A 1 77 ? -59.390 -6.122 111.602 1.00 56.78 77 ASP A C 1
ATOM 647 O O . ASP A 1 77 ? -60.056 -7.069 111.156 1.00 56.78 77 ASP A O 1
ATOM 651 N N . PRO A 1 78 ? -58.587 -5.396 110.806 1.00 59.66 78 PRO A N 1
ATOM 652 C CA . PRO A 1 78 ? -58.312 -5.818 109.446 1.00 59.66 78 PRO A CA 1
ATOM 653 C C . PRO A 1 78 ? -57.695 -7.211 109.540 1.00 59.66 78 PRO A C 1
ATOM 655 O O . PRO A 1 78 ? -56.714 -7.406 110.254 1.00 59.66 78 PRO A O 1
ATOM 658 N N . ASP A 1 79 ? -58.288 -8.195 108.865 1.00 64.81 79 ASP A N 1
ATOM 659 C CA . ASP A 1 79 ? -57.762 -9.559 108.809 1.00 64.81 79 ASP A CA 1
ATOM 660 C C . ASP A 1 79 ? -56.488 -9.560 107.947 1.00 64.81 79 ASP A C 1
ATOM 662 O O . ASP A 1 79 ? -56.463 -9.997 106.794 1.00 64.81 79 ASP A O 1
ATOM 666 N N . LEU A 1 80 ? -55.412 -9.008 108.518 1.00 70.31 80 LEU A N 1
ATOM 667 C CA . LEU A 1 80 ? -54.080 -8.921 107.934 1.00 70.31 80 LEU A CA 1
ATOM 668 C C . LEU A 1 80 ? -53.612 -10.302 107.473 1.00 70.31 80 LEU A C 1
ATOM 670 O O . LEU A 1 80 ? -52.899 -10.405 106.481 1.00 70.31 80 LEU A O 1
ATOM 674 N N . ALA A 1 81 ? -54.044 -11.377 108.137 1.00 74.44 81 ALA A N 1
ATOM 675 C CA . ALA A 1 81 ? -53.705 -12.734 107.738 1.00 74.44 81 ALA A CA 1
ATOM 676 C C . ALA A 1 81 ? -54.349 -13.119 106.396 1.00 74.44 81 ALA A C 1
ATOM 678 O O . ALA A 1 81 ? -53.702 -13.780 105.576 1.00 74.44 81 ALA A O 1
ATOM 679 N N . GLN A 1 82 ? -55.589 -12.704 106.124 1.00 79.06 82 GLN A N 1
ATOM 680 C CA . GLN A 1 82 ? -56.231 -12.940 104.830 1.00 79.06 82 GLN A CA 1
ATOM 681 C C . GLN A 1 82 ? -55.600 -12.103 103.708 1.00 79.06 82 GLN A C 1
ATOM 683 O O . GLN A 1 82 ? -55.374 -12.630 102.614 1.00 79.06 82 GLN A O 1
ATOM 688 N N . ASP A 1 83 ? -55.243 -10.848 103.970 1.00 79.56 83 ASP A N 1
ATOM 689 C CA . ASP A 1 83 ? -54.581 -9.994 102.977 1.00 79.56 83 ASP A CA 1
ATOM 690 C C . ASP A 1 83 ? -53.134 -10.425 102.706 1.00 79.56 83 ASP A C 1
ATOM 692 O O . ASP A 1 83 ? -52.703 -10.471 101.549 1.00 79.56 83 ASP A O 1
ATOM 696 N N . ILE A 1 84 ? -52.404 -10.876 103.731 1.00 82.94 84 ILE A N 1
ATOM 697 C CA . ILE A 1 84 ? -51.094 -11.520 103.568 1.00 82.94 84 ILE A CA 1
ATOM 698 C C . ILE A 1 84 ? -51.235 -12.795 102.731 1.00 82.94 84 ILE A C 1
ATOM 700 O O . ILE A 1 84 ? -50.428 -13.032 101.833 1.00 82.94 84 ILE A O 1
ATOM 704 N N . LYS A 1 85 ? -52.281 -13.606 102.937 1.00 86.38 85 LYS A N 1
ATOM 705 C CA . LYS A 1 85 ? -52.533 -14.791 102.097 1.00 86.38 85 LYS A CA 1
ATOM 706 C C . LYS A 1 85 ? -52.823 -14.420 100.639 1.00 86.38 85 LYS A C 1
ATOM 708 O O . LYS A 1 85 ? -52.278 -15.060 99.740 1.00 86.38 85 LYS A O 1
ATOM 713 N N . ARG A 1 86 ? -53.634 -13.388 100.381 1.00 85.69 86 ARG A N 1
ATOM 714 C CA . ARG A 1 86 ? -53.959 -12.921 99.017 1.00 85.69 86 ARG A CA 1
ATOM 715 C C . ARG A 1 86 ? -52.736 -12.361 98.296 1.00 85.69 86 ARG A C 1
ATOM 717 O O . ARG A 1 86 ? -52.477 -12.724 97.150 1.00 85.69 86 ARG A O 1
ATOM 724 N N . THR A 1 87 ? -51.955 -11.528 98.975 1.00 86.38 87 THR A N 1
ATOM 725 C CA . THR A 1 87 ? -50.714 -10.964 98.427 1.00 86.38 87 THR A CA 1
ATOM 726 C C . THR A 1 87 ? -49.665 -12.051 98.199 1.00 86.38 87 THR A C 1
ATOM 728 O O . THR A 1 87 ? -49.086 -12.110 97.119 1.00 86.38 87 THR A O 1
ATOM 731 N N . THR A 1 88 ? -49.503 -12.993 99.132 1.00 90.25 88 THR A N 1
ATOM 732 C CA . THR A 1 88 ? -48.623 -14.164 98.965 1.00 90.25 88 THR A CA 1
ATOM 733 C C . THR A 1 88 ? -49.044 -15.019 97.770 1.00 90.25 88 THR A C 1
ATOM 735 O O . THR A 1 88 ? -48.200 -15.455 96.986 1.00 90.25 88 THR A O 1
ATOM 738 N N . HIS A 1 89 ? -50.348 -15.234 97.580 1.00 92.06 89 HIS A N 1
ATOM 739 C CA . HIS A 1 89 ? -50.862 -15.956 96.418 1.00 92.06 89 HIS A CA 1
ATOM 740 C C . HIS A 1 89 ? -50.556 -15.221 95.105 1.00 92.06 89 HIS A C 1
ATOM 742 O O . HIS A 1 89 ? -50.067 -15.845 94.164 1.00 92.06 89 HIS A O 1
ATOM 748 N N . SER A 1 90 ? -50.756 -13.900 95.062 1.00 92.19 90 SER A N 1
ATOM 749 C CA . SER A 1 90 ? -50.412 -13.065 93.904 1.00 92.19 90 SER A CA 1
ATOM 750 C C . SER A 1 90 ? -48.913 -13.114 93.584 1.00 92.19 90 SER A C 1
ATOM 752 O O . SER A 1 90 ? -48.525 -13.373 92.445 1.00 92.19 90 SER A O 1
ATOM 754 N N . VAL A 1 91 ? -48.053 -12.995 94.601 1.00 93.38 91 VAL A N 1
ATOM 755 C CA . VAL A 1 91 ? -46.593 -13.121 94.460 1.00 93.38 91 VAL A CA 1
ATOM 756 C C . VAL A 1 91 ? -46.207 -14.494 93.911 1.00 93.38 91 VAL A C 1
ATOM 758 O O . VAL A 1 91 ? -45.357 -14.586 93.028 1.00 93.38 91 VAL A O 1
ATOM 761 N N . ASN A 1 92 ? -46.844 -15.569 94.376 1.00 93.25 92 ASN A N 1
ATOM 762 C CA . ASN A 1 92 ? -46.587 -16.914 93.862 1.00 93.25 92 ASN A CA 1
ATOM 763 C C . ASN A 1 92 ? -47.046 -17.083 92.407 1.00 93.25 92 ASN A C 1
ATOM 765 O O . ASN A 1 92 ? -46.387 -17.780 91.635 1.00 93.25 92 ASN A O 1
ATOM 769 N N . LEU A 1 93 ? -48.140 -16.433 92.008 1.00 93.31 93 LEU A N 1
ATOM 770 C CA . LEU A 1 93 ? -48.616 -16.443 90.626 1.00 93.31 93 LEU A CA 1
ATOM 771 C C . LEU A 1 93 ? -47.653 -15.683 89.701 1.00 93.31 93 LEU A C 1
ATOM 773 O O . LEU A 1 93 ? -47.281 -16.193 88.644 1.00 93.31 93 LEU A O 1
ATOM 777 N N . LEU A 1 94 ? -47.180 -14.515 90.142 1.00 93.38 94 LEU A N 1
ATOM 778 C CA . LEU A 1 94 ? -46.173 -13.721 89.437 1.00 93.38 94 LEU A CA 1
ATOM 779 C C . LEU A 1 94 ? -44.840 -14.468 89.323 1.00 93.38 94 LEU A C 1
ATOM 781 O O . LEU A 1 94 ? -44.240 -14.481 88.252 1.00 93.38 94 LEU A O 1
ATOM 785 N N . LYS A 1 95 ? -44.401 -15.165 90.379 1.00 94.62 95 LYS A N 1
ATOM 786 C CA . LYS A 1 95 ? -43.208 -16.028 90.327 1.00 94.62 95 LYS A CA 1
ATOM 787 C C . LYS A 1 95 ? -43.345 -17.116 89.261 1.00 94.62 95 LYS A C 1
ATOM 789 O O . LYS A 1 95 ? -42.460 -17.246 88.424 1.00 94.62 95 LYS A O 1
ATOM 794 N N . LYS A 1 96 ? -44.485 -17.817 89.209 1.00 93.56 96 LYS A N 1
ATOM 795 C CA . LYS A 1 96 ? -44.755 -18.820 88.161 1.00 93.56 96 LYS A CA 1
ATOM 796 C C . LYS A 1 96 ? -44.716 -18.222 86.751 1.00 93.56 96 LYS A C 1
ATOM 798 O O . LYS A 1 96 ? -44.209 -18.861 85.831 1.00 93.56 96 LYS A O 1
ATOM 803 N N . GLN A 1 97 ? -45.238 -17.009 86.566 1.00 93.94 97 GLN A N 1
ATOM 804 C CA . GLN A 1 97 ? -45.167 -16.312 85.278 1.00 93.94 97 GLN A CA 1
ATOM 805 C C . GLN A 1 97 ? -43.725 -15.945 84.909 1.00 93.94 97 GLN A C 1
ATOM 807 O O . GLN A 1 97 ? -43.311 -16.182 83.775 1.00 93.94 97 GLN A O 1
ATOM 812 N N . ILE A 1 98 ? -42.940 -15.436 85.862 1.00 93.06 98 ILE A N 1
ATOM 813 C CA . ILE A 1 98 ? -41.518 -15.128 85.663 1.00 93.06 98 ILE A CA 1
ATOM 814 C C . ILE A 1 98 ? -40.740 -16.388 85.277 1.00 93.06 98 ILE A C 1
ATOM 816 O O . ILE A 1 98 ? -39.960 -16.349 84.328 1.00 93.06 98 ILE A O 1
ATOM 820 N N . ASP A 1 99 ? -40.969 -17.511 85.956 1.00 94.12 99 ASP A N 1
ATOM 821 C CA . ASP A 1 99 ? -40.285 -18.770 85.650 1.00 94.12 99 ASP A CA 1
ATOM 822 C C . ASP A 1 99 ? -40.661 -19.297 84.258 1.00 94.12 99 ASP A C 1
ATOM 824 O O . ASP A 1 99 ? -39.789 -19.734 83.502 1.00 94.12 99 ASP A O 1
ATOM 828 N N . LYS A 1 100 ? -41.932 -19.157 83.857 1.00 94.81 100 LYS A N 1
ATOM 829 C CA . LYS A 1 100 ? -42.378 -19.467 82.491 1.00 94.81 100 LYS A CA 1
ATOM 830 C C . LYS A 1 100 ? -41.652 -18.608 81.451 1.00 94.81 100 LYS A C 1
ATOM 832 O O . LYS A 1 100 ? -41.158 -19.145 80.461 1.00 94.81 100 LYS A O 1
ATOM 837 N N . PHE A 1 101 ? -41.540 -17.299 81.680 1.00 94.44 101 PHE A N 1
ATOM 838 C CA . PHE A 1 101 ? -40.826 -16.402 80.767 1.00 94.44 101 PHE A CA 1
ATOM 839 C C . PHE A 1 101 ? -39.320 -16.670 80.733 1.00 94.44 101 PHE A C 1
ATOM 841 O O . PHE A 1 101 ? -38.720 -16.626 79.659 1.00 94.44 101 PHE A O 1
ATOM 848 N N . LYS A 1 102 ? -38.701 -17.016 81.868 1.00 94.31 102 LYS A N 1
ATOM 849 C CA . LYS A 1 102 ? -37.294 -17.441 81.911 1.00 94.31 102 LYS A CA 1
ATOM 850 C C . LYS A 1 102 ? -37.063 -18.697 81.076 1.00 94.31 102 LYS A C 1
ATOM 852 O O . LYS A 1 102 ? -36.113 -18.733 80.298 1.00 94.31 102 LYS A O 1
ATOM 857 N N . HIS A 1 103 ? -37.943 -19.693 81.186 1.00 94.19 103 HIS A N 1
ATOM 858 C CA . HIS A 1 103 ? -37.841 -20.913 80.389 1.00 94.19 103 HIS A CA 1
ATOM 859 C C . HIS A 1 103 ? -38.007 -20.639 78.886 1.00 94.19 103 HIS A C 1
ATOM 861 O O . HIS A 1 103 ? -37.194 -21.100 78.088 1.00 94.19 103 HIS A O 1
ATOM 867 N N . GLN A 1 104 ? -39.000 -19.831 78.497 1.00 94.12 104 GLN A N 1
ATOM 868 C CA . GLN A 1 104 ? -39.207 -19.435 77.097 1.00 94.12 104 GLN A CA 1
ATOM 869 C C . GLN A 1 104 ? -38.012 -18.660 76.529 1.00 94.12 104 GLN A C 1
ATOM 871 O O . GLN A 1 104 ? -37.565 -18.941 75.419 1.00 94.12 104 GLN A O 1
ATOM 876 N N . LYS A 1 105 ? -37.446 -17.728 77.306 1.00 94.19 105 LYS A N 1
ATOM 877 C CA . LYS A 1 105 ? -36.225 -17.008 76.927 1.00 94.19 105 LYS A CA 1
ATOM 878 C C . LYS A 1 105 ? -35.059 -17.973 76.708 1.00 94.19 105 LYS A C 1
ATOM 880 O O . LYS A 1 105 ? -34.349 -17.842 75.717 1.00 94.19 105 LYS A O 1
ATOM 885 N N . GLN A 1 106 ? -34.876 -18.948 77.598 1.00 94.19 106 GLN A N 1
ATOM 886 C CA . GLN A 1 106 ? -33.805 -19.934 77.460 1.00 94.19 106 GLN A CA 1
ATOM 887 C C . GLN A 1 106 ? -33.983 -20.808 76.210 1.00 94.19 106 GLN A C 1
ATOM 889 O O . GLN A 1 106 ? -33.014 -21.044 75.495 1.00 94.19 106 GLN A O 1
ATOM 894 N N . GLN A 1 107 ? -35.211 -21.239 75.901 1.00 93.50 107 GLN A N 1
ATOM 895 C CA . GLN A 1 107 ? -35.497 -21.968 74.661 1.00 93.50 107 GLN A CA 1
ATOM 896 C C . GLN A 1 107 ? -35.180 -21.132 73.414 1.00 93.50 107 GLN A C 1
ATOM 898 O O . GLN A 1 107 ? -34.578 -21.645 72.474 1.00 93.50 107 GLN A O 1
ATOM 903 N N . ALA A 1 108 ? -35.535 -19.843 73.413 1.00 91.38 108 ALA A N 1
ATOM 904 C CA . ALA A 1 108 ? -35.240 -18.944 72.299 1.00 91.38 108 ALA A CA 1
ATOM 905 C C . ALA A 1 108 ? -33.727 -18.751 72.094 1.00 91.38 108 ALA A C 1
ATOM 907 O O . ALA A 1 108 ? -33.259 -18.797 70.958 1.00 91.38 108 ALA A O 1
ATOM 908 N N . ILE A 1 109 ? -32.960 -18.606 73.181 1.00 92.12 109 ILE A N 1
ATOM 909 C CA . ILE A 1 109 ? -31.492 -18.521 73.128 1.00 92.12 109 ILE A CA 1
ATOM 910 C C . ILE A 1 109 ? -30.903 -19.807 72.543 1.00 92.12 109 ILE A C 1
ATOM 912 O O . ILE A 1 109 ? -30.118 -19.738 71.601 1.00 92.12 109 ILE A O 1
ATOM 916 N N . ASN A 1 110 ? -31.321 -20.975 73.040 1.00 93.06 110 ASN A N 1
ATOM 917 C CA . ASN A 1 110 ? -30.842 -22.261 72.527 1.00 93.06 110 ASN A CA 1
ATOM 918 C C . ASN A 1 110 ? -31.144 -22.402 71.025 1.00 93.06 110 ASN A C 1
ATOM 920 O O . ASN A 1 110 ? -30.273 -22.769 70.235 1.00 93.06 110 ASN A O 1
ATOM 924 N N . ARG A 1 111 ? -32.355 -22.019 70.602 1.00 93.06 111 ARG A N 1
ATOM 925 C CA . ARG A 1 111 ? -32.741 -22.050 69.191 1.00 93.06 111 ARG A CA 1
ATOM 926 C C . ARG A 1 111 ? -31.907 -21.101 68.331 1.00 93.06 111 ARG A C 1
ATOM 928 O O . ARG A 1 111 ? -31.529 -21.457 67.219 1.00 93.06 111 ARG A O 1
ATOM 935 N N . GLN A 1 112 ? -31.602 -19.908 68.835 1.00 91.31 112 GLN A N 1
ATOM 936 C CA . GLN A 1 112 ? -30.734 -18.958 68.146 1.00 91.31 112 GLN A CA 1
ATOM 937 C C . GLN A 1 112 ? -29.316 -19.515 67.991 1.00 91.31 112 GLN A C 1
ATOM 939 O O . GLN A 1 112 ? -28.746 -19.412 66.908 1.00 91.31 112 GLN A O 1
ATOM 944 N N . THR A 1 113 ? -28.768 -20.149 69.030 1.00 90.94 113 THR A N 1
ATOM 945 C CA . THR A 1 113 ? -27.439 -20.769 68.948 1.00 90.94 113 THR A CA 1
ATOM 946 C C . THR A 1 113 ? -27.401 -21.926 67.951 1.00 90.94 113 THR A C 1
ATOM 948 O O . THR A 1 113 ? -26.465 -22.003 67.162 1.00 90.94 113 THR A O 1
ATOM 951 N N . GLU A 1 114 ? -28.439 -22.770 67.893 1.00 91.88 114 GLU A N 1
ATOM 952 C CA . GLU A 1 114 ? -28.554 -23.820 66.869 1.00 91.88 114 GLU A CA 1
ATOM 953 C C . GLU A 1 114 ? -28.562 -23.237 65.453 1.00 91.88 114 GLU A C 1
ATOM 955 O O . GLU A 1 114 ? -27.825 -23.700 64.585 1.00 91.88 114 GLU A O 1
ATOM 960 N N . LEU A 1 115 ? -29.376 -22.204 65.218 1.00 89.00 115 LEU A N 1
ATOM 961 C CA . LEU A 1 115 ? -29.466 -21.543 63.915 1.00 89.00 115 LEU A CA 1
ATOM 962 C C . LEU A 1 115 ? -28.156 -20.851 63.534 1.00 89.00 115 LEU A C 1
ATOM 964 O O . LEU A 1 115 ? -27.780 -20.861 62.367 1.00 89.00 115 LEU A O 1
ATOM 968 N N . GLN A 1 116 ? -27.437 -20.287 64.502 1.00 87.12 116 GLN A N 1
ATOM 969 C CA . GLN A 1 116 ? -26.135 -19.674 64.273 1.00 87.12 116 GLN A CA 1
ATOM 970 C C . GLN A 1 116 ? -25.077 -20.717 63.902 1.00 87.12 116 GLN A C 1
ATOM 972 O O . GLN A 1 116 ? -24.294 -20.478 62.986 1.00 87.12 116 GLN A O 1
ATOM 977 N N . VAL A 1 117 ? -25.091 -21.889 64.543 1.00 85.44 117 VAL A N 1
ATOM 978 C CA . VAL A 1 117 ? -24.231 -23.021 64.167 1.00 85.44 117 VAL A CA 1
ATOM 979 C C . VAL A 1 117 ? -24.595 -23.537 62.773 1.00 85.44 117 VAL A C 1
ATOM 981 O O . VAL A 1 117 ? -23.709 -23.762 61.957 1.00 85.44 117 VAL A O 1
ATOM 984 N N . GLN A 1 118 ? -25.885 -23.660 62.444 1.00 84.19 118 GLN A N 1
ATOM 985 C CA . GLN A 1 118 ? -26.321 -24.034 61.092 1.00 84.19 118 GLN A CA 1
ATOM 986 C C . GLN A 1 118 ? -25.884 -23.001 60.046 1.00 84.19 118 GLN A C 1
ATOM 988 O O . GLN A 1 118 ? -25.379 -23.376 58.993 1.00 84.19 118 GLN A O 1
ATOM 993 N N . TYR A 1 119 ? -26.015 -21.709 60.347 1.00 80.44 119 TYR A N 1
ATOM 994 C CA . TYR A 1 119 ? -25.567 -20.626 59.476 1.00 80.44 119 TYR A CA 1
ATOM 995 C C . TYR A 1 119 ? -24.048 -20.631 59.284 1.00 80.44 119 TYR A C 1
ATOM 997 O O . TYR A 1 119 ? -23.573 -20.461 58.165 1.00 80.44 119 TYR A O 1
ATOM 1005 N N . GLN A 1 120 ? -23.274 -20.872 60.344 1.00 79.75 120 GLN A N 1
ATOM 1006 C CA . GLN A 1 120 ? -21.821 -21.029 60.251 1.00 79.75 120 GLN A CA 1
ATOM 1007 C C . GLN A 1 120 ? -21.420 -22.286 59.481 1.00 79.75 120 GLN A C 1
ATOM 1009 O O . GLN A 1 120 ? -20.470 -22.234 58.715 1.00 79.75 120 GLN A O 1
ATOM 1014 N N . ASN A 1 121 ? -22.155 -23.389 59.601 1.00 76.81 121 ASN A N 1
ATOM 1015 C CA . ASN A 1 121 ? -21.897 -24.590 58.805 1.00 76.81 121 ASN A CA 1
ATOM 1016 C C . ASN A 1 121 ? -22.243 -24.381 57.321 1.00 76.81 121 ASN A C 1
ATOM 1018 O O . ASN A 1 121 ? -21.575 -24.933 56.452 1.00 76.81 121 ASN A O 1
ATOM 1022 N N . LEU A 1 122 ? -23.256 -23.562 57.022 1.00 70.81 122 LEU A N 1
ATOM 1023 C CA . LEU A 1 122 ? -23.641 -23.201 55.654 1.00 70.81 122 LEU A CA 1
ATOM 1024 C C . LEU A 1 122 ? -22.700 -22.162 55.026 1.00 70.81 122 LEU A C 1
ATOM 1026 O O . LEU A 1 122 ? -22.488 -22.197 53.820 1.00 70.81 122 LEU A O 1
ATOM 1030 N N . THR A 1 123 ? -22.134 -21.249 55.819 1.00 69.56 123 THR A N 1
ATOM 1031 C CA . THR A 1 123 ? -21.194 -20.217 55.339 1.00 69.56 123 THR A CA 1
ATOM 1032 C C . THR A 1 123 ? -19.724 -20.639 55.420 1.00 69.56 123 THR A C 1
ATOM 1034 O O . THR A 1 123 ? -18.906 -20.133 54.660 1.00 69.56 123 THR A O 1
ATOM 1037 N N . GLY A 1 124 ? -19.384 -21.577 56.307 1.00 56.72 124 GLY A N 1
ATOM 1038 C CA . GLY A 1 124 ? -18.054 -22.171 56.474 1.00 56.72 124 GLY A CA 1
ATOM 1039 C C . GLY A 1 124 ? -17.780 -23.362 55.553 1.00 56.72 124 GLY A C 1
ATOM 1040 O O . GLY A 1 124 ? -16.644 -23.823 55.471 1.00 56.72 124 GLY A O 1
ATOM 1041 N N . GLY A 1 125 ? -18.792 -23.848 54.828 1.00 55.56 125 GLY A N 1
ATOM 1042 C CA . GLY A 1 125 ? -18.567 -24.653 53.637 1.00 55.56 125 GLY A CA 1
ATOM 1043 C C . GLY A 1 125 ? -18.018 -23.748 52.542 1.00 55.56 125 GLY A C 1
ATOM 1044 O O . GLY A 1 125 ? -18.796 -23.104 51.843 1.00 55.56 125 GLY A O 1
ATOM 1045 N N . GLU A 1 126 ? -16.690 -23.668 52.417 1.00 54.56 126 GLU A N 1
ATOM 1046 C CA . GLU A 1 126 ? -16.044 -23.100 51.233 1.00 54.56 126 GLU A CA 1
ATOM 1047 C C . GLU A 1 126 ? -16.763 -23.649 49.996 1.00 54.56 126 GLU A C 1
ATOM 1049 O O . GLU A 1 126 ? -16.819 -24.864 49.781 1.00 54.56 126 GLU A O 1
ATOM 1054 N N . GLY A 1 127 ? -17.359 -22.755 49.201 1.00 59.16 127 GLY A N 1
ATOM 1055 C CA . GLY A 1 127 ? -17.885 -23.128 47.895 1.00 59.16 127 GLY A CA 1
ATOM 1056 C C . GLY A 1 127 ? -16.806 -23.885 47.112 1.00 59.16 127 GLY A C 1
ATOM 1057 O O . GLY A 1 127 ? -15.613 -23.646 47.329 1.00 59.16 127 GLY A O 1
ATOM 1058 N N . PRO A 1 128 ? -17.189 -24.819 46.226 1.00 57.22 128 PRO A N 1
ATOM 1059 C CA . PRO A 1 128 ? -16.221 -25.606 45.479 1.00 57.22 128 PRO A CA 1
ATOM 1060 C C . PRO A 1 128 ? -15.242 -24.646 44.802 1.00 57.22 128 PRO A C 1
ATOM 1062 O O . PRO A 1 128 ? -15.672 -23.789 44.032 1.00 57.22 128 PRO A O 1
ATOM 1065 N N . LYS A 1 129 ? -13.941 -24.752 45.123 1.00 57.56 129 LYS A N 1
ATOM 1066 C CA . LYS A 1 129 ? -12.878 -24.013 44.428 1.00 57.56 129 LYS A CA 1
ATOM 1067 C C . LYS A 1 129 ? -13.125 -24.187 42.936 1.00 57.56 129 LYS A C 1
ATOM 1069 O O . LYS A 1 129 ? -13.089 -25.308 42.427 1.00 57.56 129 LYS A O 1
ATOM 1074 N N . ASP A 1 130 ? -13.481 -23.089 42.285 1.00 59.84 130 ASP A N 1
ATOM 1075 C CA . ASP A 1 130 ? -14.068 -23.058 40.953 1.00 59.84 130 ASP A CA 1
ATOM 1076 C C . ASP A 1 130 ? -12.980 -23.359 39.906 1.00 59.84 130 ASP A C 1
ATOM 1078 O O . ASP A 1 130 ? -12.491 -22.484 39.196 1.00 59.84 130 ASP A O 1
ATOM 1082 N N . THR A 1 131 ? -12.548 -24.623 39.837 1.00 66.19 131 THR A N 1
ATOM 1083 C CA . THR A 1 131 ? -11.585 -25.145 38.847 1.00 66.19 131 THR A CA 1
ATOM 1084 C C . THR A 1 131 ? -12.026 -24.845 37.412 1.00 66.19 131 THR A C 1
ATOM 1086 O O . THR A 1 131 ? -11.206 -24.748 36.497 1.00 66.19 131 THR A O 1
ATOM 1089 N N . THR A 1 132 ? -13.328 -24.646 37.204 1.00 71.94 132 THR A N 1
ATOM 1090 C CA . THR A 1 132 ? -13.932 -24.177 35.960 1.00 71.94 132 THR A CA 1
ATOM 1091 C C . THR A 1 132 ? -13.570 -22.732 35.624 1.00 71.94 132 THR A C 1
ATOM 1093 O O . THR A 1 132 ? -13.255 -22.461 34.466 1.00 71.94 132 THR A O 1
ATOM 1096 N N . SER A 1 133 ? -13.522 -21.827 36.603 1.00 77.62 133 SER A N 1
ATOM 1097 C CA . SER A 1 133 ? -13.090 -20.435 36.407 1.00 77.62 133 SER A CA 1
ATOM 1098 C C . SER A 1 133 ? -11.608 -20.343 36.020 1.00 77.62 133 SER A C 1
ATOM 1100 O O . SER A 1 133 ? -11.259 -19.718 35.017 1.00 77.62 133 SER A O 1
ATOM 1102 N N . GLU A 1 134 ? -10.728 -21.070 36.714 1.00 82.00 134 GLU A N 1
ATOM 1103 C CA . GLU A 1 134 ? -9.299 -21.132 36.363 1.00 82.00 134 GLU A CA 1
ATOM 1104 C C . GLU A 1 134 ? -9.074 -21.745 34.969 1.00 82.00 134 GLU A C 1
ATOM 1106 O O . GLU A 1 134 ? -8.267 -21.254 34.171 1.00 82.00 134 GLU A O 1
ATOM 1111 N N . ARG A 1 135 ? -9.842 -22.789 34.625 1.00 86.94 135 ARG A N 1
ATOM 1112 C CA . ARG A 1 135 ? -9.825 -23.394 33.287 1.00 86.94 135 ARG A CA 1
ATOM 1113 C C . ARG A 1 135 ? -10.310 -22.422 32.211 1.00 86.94 135 ARG A C 1
ATOM 1115 O O . ARG A 1 135 ? -9.723 -22.402 31.130 1.00 86.94 135 ARG A O 1
ATOM 1122 N N . LEU A 1 136 ? -11.337 -21.618 32.486 1.00 84.62 136 LEU A N 1
ATOM 1123 C CA . LEU A 1 136 ? -11.832 -20.588 31.569 1.00 84.62 136 LEU A CA 1
ATOM 1124 C C . LEU A 1 136 ? -10.780 -19.506 31.318 1.00 84.62 136 LEU A C 1
ATOM 1126 O O . LEU A 1 136 ? -10.537 -19.163 30.162 1.00 84.62 136 LEU A O 1
ATOM 1130 N N . VAL A 1 137 ? -10.094 -19.031 32.361 1.00 89.19 137 VAL A N 1
ATOM 1131 C CA . VAL A 1 137 ? -8.988 -18.070 32.217 1.00 89.19 137 VAL A CA 1
ATOM 1132 C C . VAL A 1 137 ? -7.845 -18.673 31.393 1.00 89.19 137 VAL A C 1
ATOM 1134 O O . VAL A 1 137 ? -7.338 -18.031 30.474 1.00 89.19 137 VAL A O 1
ATOM 1137 N N . SER A 1 138 ? -7.476 -19.934 31.644 1.00 92.62 138 SER A N 1
ATOM 1138 C CA . SER A 1 138 ? -6.453 -20.633 30.852 1.00 92.62 138 SER A CA 1
ATOM 1139 C C . SER A 1 138 ? -6.842 -20.776 29.376 1.00 92.62 138 SER A C 1
ATOM 1141 O O . SER A 1 138 ? -6.014 -20.551 28.491 1.00 92.62 138 SER A O 1
ATOM 1143 N N . LEU A 1 139 ? -8.097 -21.138 29.091 1.00 94.88 139 LEU A N 1
ATOM 1144 C CA . LEU A 1 139 ? -8.606 -21.259 27.723 1.00 94.88 139 LEU A CA 1
ATOM 1145 C C . LEU A 1 139 ? -8.658 -19.906 27.014 1.00 94.88 139 LEU A C 1
ATOM 1147 O O . LEU A 1 139 ? -8.279 -19.836 25.848 1.00 94.88 139 LEU A O 1
ATOM 1151 N N . LYS A 1 140 ? -9.044 -18.841 27.721 1.00 95.25 140 LYS A N 1
ATOM 1152 C CA . LYS A 1 140 ? -9.015 -17.476 27.192 1.00 95.25 140 LYS A CA 1
ATOM 1153 C C . LYS A 1 140 ? -7.593 -17.052 26.826 1.00 95.25 140 LYS A C 1
ATOM 1155 O O . LYS A 1 140 ? -7.354 -16.674 25.690 1.00 95.25 140 LYS A O 1
ATOM 1160 N N . ASN A 1 141 ? -6.624 -17.257 27.719 1.00 95.88 141 ASN A N 1
ATOM 1161 C CA . ASN A 1 141 ? -5.221 -16.948 27.429 1.00 95.88 141 ASN A CA 1
ATOM 1162 C C . ASN A 1 141 ? -4.674 -17.762 26.241 1.00 95.88 141 ASN A C 1
ATOM 1164 O O . ASN A 1 141 ? -3.844 -17.277 25.476 1.00 95.88 141 ASN A O 1
ATOM 1168 N N . LYS A 1 142 ? -5.119 -19.015 26.065 1.00 97.06 142 LYS A N 1
ATOM 1169 C CA . LYS A 1 142 ? -4.761 -19.827 24.888 1.00 97.06 142 LYS A CA 1
ATOM 1170 C C . LYS A 1 142 ? -5.388 -19.287 23.604 1.00 97.06 142 LYS A C 1
ATOM 1172 O O . LYS A 1 142 ? -4.716 -19.316 22.576 1.00 97.06 142 LYS A O 1
ATOM 1177 N N . LEU A 1 143 ? -6.632 -18.816 23.666 1.00 97.00 143 LEU A N 1
ATOM 1178 C CA . LEU A 1 143 ? -7.319 -18.193 22.538 1.00 97.00 143 LEU A CA 1
ATOM 1179 C C . LEU A 1 143 ? -6.627 -16.888 22.134 1.00 97.00 143 LEU A C 1
ATOM 1181 O O . LEU A 1 143 ? -6.256 -16.756 20.974 1.00 97.00 143 LEU A O 1
ATOM 1185 N N . ASP A 1 144 ? -6.347 -16.005 23.092 1.00 97.38 144 ASP A N 1
ATOM 1186 C CA . ASP A 1 144 ? -5.655 -14.733 22.851 1.00 97.38 144 ASP A CA 1
ATOM 1187 C C . ASP A 1 144 ? -4.262 -14.977 22.243 1.00 97.38 144 ASP A C 1
ATOM 1189 O O . ASP A 1 144 ? -3.884 -14.366 21.246 1.00 97.38 144 ASP A O 1
ATOM 1193 N N . ASN A 1 145 ? -3.512 -15.956 22.765 1.00 97.75 145 ASN A N 1
ATOM 1194 C CA . ASN A 1 145 ? -2.223 -16.351 22.190 1.00 97.75 145 ASN A CA 1
ATOM 1195 C C . ASN A 1 145 ? -2.346 -16.919 20.767 1.00 97.75 145 ASN A C 1
ATOM 1197 O O . ASN A 1 145 ? -1.460 -16.703 19.939 1.00 97.75 145 ASN A O 1
ATOM 1201 N N . ALA A 1 146 ? -3.403 -17.680 20.474 1.00 97.44 146 ALA A N 1
ATOM 1202 C CA . ALA A 1 146 ? -3.654 -18.183 19.126 1.00 97.44 146 ALA A CA 1
ATOM 1203 C C . ALA A 1 146 ? -4.026 -17.041 18.169 1.00 97.44 146 ALA A C 1
ATOM 1205 O O . ALA A 1 146 ? -3.588 -17.041 17.019 1.00 97.44 146 ALA A O 1
ATOM 1206 N N . GLU A 1 147 ? -4.774 -16.052 18.649 1.00 97.69 147 GLU A N 1
ATOM 1207 C CA . GLU A 1 147 ? -5.150 -14.871 17.883 1.00 97.69 147 GLU A CA 1
ATOM 1208 C C . GLU A 1 147 ? -3.940 -13.983 17.574 1.00 97.69 147 GLU A C 1
ATOM 1210 O O . GLU A 1 147 ? -3.748 -13.620 16.414 1.00 97.69 147 GLU A O 1
ATOM 1215 N N . ILE A 1 148 ? -3.061 -13.736 18.552 1.00 97.06 148 ILE A N 1
ATOM 1216 C CA . ILE A 1 148 ? -1.788 -13.025 18.342 1.00 97.06 148 ILE A CA 1
ATOM 1217 C C . ILE A 1 148 ? -0.952 -13.740 17.275 1.00 97.06 148 ILE A C 1
ATOM 1219 O O . ILE A 1 148 ? -0.540 -13.118 16.297 1.00 97.06 148 ILE A O 1
ATOM 1223 N N . LYS A 1 149 ? -0.775 -15.064 17.385 1.00 98.25 149 LYS A N 1
ATOM 1224 C CA . LYS A 1 149 ? -0.035 -15.850 16.380 1.00 98.25 149 LYS A CA 1
ATOM 1225 C C . LYS A 1 149 ? -0.676 -15.795 14.994 1.00 98.25 149 LYS A C 1
ATOM 1227 O O . LYS A 1 149 ? 0.029 -15.783 13.984 1.00 98.25 149 LYS A O 1
ATOM 1232 N N . ASN A 1 150 ? -2.005 -15.771 14.919 1.00 97.75 150 ASN A N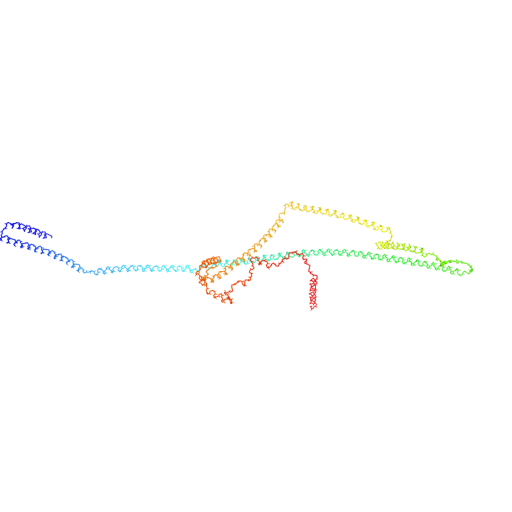 1
ATOM 1233 C CA . ASN A 1 150 ? -2.715 -15.634 13.652 1.00 97.75 150 ASN A CA 1
ATOM 1234 C C . ASN A 1 150 ? -2.484 -14.242 13.038 1.00 97.75 150 ASN A C 1
ATOM 1236 O O . ASN A 1 150 ? -2.160 -14.132 11.857 1.00 97.75 150 ASN A O 1
ATOM 1240 N N . GLN A 1 151 ? -2.558 -13.179 13.843 1.00 97.44 151 GLN A N 1
ATOM 1241 C CA . GLN A 1 151 ? -2.259 -11.815 13.401 1.00 97.44 151 GLN A CA 1
ATOM 1242 C C . GLN A 1 151 ? -0.801 -11.664 12.941 1.00 97.44 151 GLN A C 1
ATOM 1244 O O . GLN A 1 151 ? -0.554 -11.064 11.893 1.00 97.44 151 GLN A O 1
ATOM 1249 N N . GLU A 1 152 ? 0.155 -12.263 13.657 1.00 97.44 152 GLU A N 1
ATOM 1250 C CA . GLU A 1 152 ? 1.562 -12.334 13.246 1.00 97.44 152 GLU A CA 1
ATOM 1251 C C . GLU A 1 152 ? 1.712 -13.064 11.908 1.00 97.44 152 GLU A C 1
ATOM 1253 O O . GLU A 1 152 ? 2.358 -12.555 10.994 1.00 97.44 152 GLU A O 1
ATOM 1258 N N . THR A 1 153 ? 1.058 -14.216 11.747 1.00 98.06 153 THR A N 1
ATOM 1259 C CA . THR A 1 153 ? 1.097 -14.993 10.499 1.00 98.06 153 THR A CA 1
ATOM 1260 C C . THR A 1 153 ? 0.521 -14.195 9.328 1.00 98.06 153 THR A C 1
ATOM 1262 O O . THR A 1 153 ? 1.125 -14.148 8.258 1.00 98.06 153 THR A O 1
ATOM 1265 N N . LEU A 1 154 ? -0.601 -13.498 9.529 1.00 96.75 154 LEU A N 1
ATOM 1266 C CA . LEU A 1 154 ? -1.190 -12.606 8.527 1.00 96.75 154 LEU A CA 1
ATOM 1267 C C . LEU A 1 154 ? -0.265 -11.435 8.183 1.00 96.75 154 LEU A C 1
ATOM 1269 O O . LEU A 1 154 ? -0.175 -11.039 7.019 1.00 96.75 154 LEU A O 1
ATOM 1273 N N . HIS A 1 155 ? 0.425 -10.871 9.176 1.00 97.06 155 HIS A N 1
ATOM 1274 C CA . HIS A 1 155 ? 1.416 -9.828 8.944 1.00 97.06 155 HIS A CA 1
ATOM 1275 C C . HIS A 1 155 ? 2.598 -10.355 8.119 1.00 97.06 155 HIS A C 1
ATOM 1277 O O . HIS A 1 155 ? 2.950 -9.737 7.113 1.00 97.06 155 HIS A O 1
ATOM 1283 N N . LEU A 1 156 ? 3.148 -11.523 8.469 1.00 97.56 156 LEU A N 1
ATOM 1284 C CA . LEU A 1 156 ? 4.206 -12.181 7.697 1.00 97.56 156 LEU A CA 1
ATOM 1285 C C . LEU A 1 156 ? 3.760 -12.461 6.259 1.00 97.56 156 LEU A C 1
ATOM 1287 O O . LEU A 1 156 ? 4.514 -12.194 5.328 1.00 97.56 156 LEU A O 1
ATOM 1291 N N . MET A 1 157 ? 2.530 -12.939 6.062 1.00 97.62 157 MET A N 1
ATOM 1292 C CA . MET A 1 157 ? 1.988 -13.214 4.730 1.00 97.62 157 MET A CA 1
ATOM 1293 C C . MET A 1 157 ? 1.952 -11.943 3.870 1.00 97.62 157 MET A C 1
ATOM 1295 O O . MET A 1 157 ? 2.453 -11.946 2.750 1.00 97.62 157 MET A O 1
ATOM 1299 N N . LYS A 1 158 ? 1.492 -10.816 4.435 1.00 97.44 158 LYS A N 1
ATOM 1300 C CA . LYS A 1 158 ? 1.517 -9.504 3.759 1.00 97.44 158 LYS A CA 1
ATOM 1301 C C . LYS A 1 158 ? 2.937 -9.046 3.413 1.00 97.44 158 LYS A C 1
ATOM 1303 O O . LYS A 1 158 ? 3.150 -8.461 2.352 1.00 97.44 158 LYS A O 1
ATOM 1308 N N . VAL A 1 159 ? 3.907 -9.287 4.297 1.00 97.56 159 VAL A N 1
ATOM 1309 C CA . VAL A 1 159 ? 5.319 -8.960 4.040 1.00 97.56 159 VAL A CA 1
ATOM 1310 C C . VAL A 1 159 ? 5.872 -9.819 2.902 1.00 97.56 159 VAL A C 1
ATOM 1312 O O . VAL A 1 159 ? 6.513 -9.282 1.997 1.00 97.56 159 VAL A O 1
ATOM 1315 N N . TYR A 1 160 ? 5.592 -11.124 2.891 1.00 98.50 160 TYR A N 1
ATOM 1316 C CA . TYR A 1 160 ? 6.001 -12.004 1.796 1.00 98.50 160 TYR A CA 1
ATOM 1317 C C . TYR A 1 160 ? 5.357 -11.609 0.467 1.00 98.50 160 TYR A C 1
ATOM 1319 O O . TYR A 1 160 ? 6.068 -11.525 -0.534 1.00 98.50 160 TYR A O 1
ATOM 1327 N N . ASP A 1 161 ? 4.069 -11.267 0.453 1.00 97.19 161 ASP A N 1
ATOM 1328 C CA . ASP A 1 161 ? 3.390 -10.769 -0.747 1.00 97.19 161 ASP A CA 1
ATOM 1329 C C . ASP A 1 161 ? 4.048 -9.487 -1.281 1.00 97.19 161 ASP A C 1
ATOM 1331 O O . ASP A 1 161 ? 4.275 -9.347 -2.487 1.00 97.19 161 ASP A O 1
ATOM 1335 N N . ALA A 1 162 ? 4.436 -8.567 -0.392 1.00 95.69 162 ALA A N 1
ATOM 1336 C CA . ALA A 1 162 ? 5.156 -7.353 -0.770 1.00 95.69 162 ALA A CA 1
ATOM 1337 C C . ALA A 1 162 ? 6.554 -7.653 -1.346 1.00 95.69 162 ALA A C 1
ATOM 1339 O O . ALA A 1 162 ? 6.959 -7.038 -2.338 1.00 95.69 162 ALA A O 1
ATOM 1340 N N . ILE A 1 163 ? 7.283 -8.614 -0.766 1.00 97.56 163 ILE A N 1
ATOM 1341 C CA . ILE A 1 163 ? 8.582 -9.071 -1.284 1.00 97.56 163 ILE A CA 1
ATOM 1342 C C . ILE A 1 163 ? 8.408 -9.684 -2.676 1.00 97.56 163 ILE A C 1
ATOM 1344 O O . ILE A 1 163 ? 9.136 -9.316 -3.600 1.00 97.56 163 ILE A O 1
ATOM 1348 N N . VAL A 1 164 ? 7.427 -10.571 -2.859 1.00 98.19 164 VAL A N 1
ATOM 1349 C CA . VAL A 1 164 ? 7.130 -11.201 -4.153 1.00 98.19 164 VAL A CA 1
ATOM 1350 C C . VAL A 1 164 ? 6.784 -10.144 -5.198 1.00 98.19 164 VAL A C 1
ATOM 1352 O O . VAL A 1 164 ? 7.346 -10.164 -6.295 1.00 98.19 164 VAL A O 1
ATOM 1355 N N . TYR A 1 165 ? 5.931 -9.179 -4.854 1.00 97.31 165 TYR A N 1
ATOM 1356 C CA . TYR A 1 165 ? 5.586 -8.066 -5.736 1.00 97.31 165 TYR A CA 1
ATOM 1357 C C . TYR A 1 165 ? 6.825 -7.263 -6.162 1.00 97.31 165 TYR A C 1
ATOM 1359 O O . TYR A 1 165 ? 7.013 -6.968 -7.347 1.00 97.31 165 TYR A O 1
ATOM 1367 N N . GLN A 1 166 ? 7.719 -6.953 -5.220 1.00 97.31 166 GLN A N 1
ATOM 1368 C CA . GLN A 1 166 ? 8.945 -6.218 -5.521 1.00 97.31 166 GLN A CA 1
ATOM 1369 C C . GLN A 1 166 ? 9.898 -7.028 -6.413 1.00 97.31 166 GLN A C 1
ATOM 1371 O O . GLN A 1 166 ? 10.467 -6.473 -7.356 1.00 97.31 166 GLN A O 1
ATOM 1376 N N . LEU A 1 167 ? 10.036 -8.335 -6.174 1.00 97.75 167 LEU A N 1
ATOM 1377 C CA . LEU A 1 167 ? 10.837 -9.233 -7.011 1.00 97.75 167 LEU A CA 1
ATOM 1378 C C . LEU A 1 167 ? 10.266 -9.352 -8.429 1.00 97.75 167 LEU A C 1
ATOM 1380 O O . LEU A 1 167 ? 11.018 -9.298 -9.401 1.00 97.75 167 LEU A O 1
ATOM 1384 N N . GLN A 1 168 ? 8.943 -9.441 -8.578 1.00 97.75 168 GLN A N 1
ATOM 1385 C CA . GLN A 1 168 ? 8.287 -9.440 -9.888 1.00 97.75 168 GLN A CA 1
ATOM 1386 C C . GLN A 1 168 ? 8.519 -8.121 -10.633 1.00 97.75 168 GLN A C 1
ATOM 1388 O O . GLN A 1 168 ? 8.863 -8.126 -11.818 1.00 97.75 168 GLN A O 1
ATOM 1393 N N . ARG A 1 169 ? 8.413 -6.983 -9.940 1.00 96.19 169 ARG A N 1
ATOM 1394 C CA . ARG A 1 169 ? 8.698 -5.664 -10.519 1.00 96.19 169 ARG A CA 1
ATOM 1395 C C . ARG A 1 169 ? 10.157 -5.537 -10.962 1.00 96.19 169 ARG A C 1
ATOM 1397 O O . ARG A 1 169 ? 10.429 -5.019 -12.046 1.00 96.19 169 ARG A O 1
ATOM 1404 N N . GLN A 1 170 ? 11.095 -6.032 -10.152 1.00 97.00 170 GLN A N 1
ATOM 1405 C CA . GLN A 1 170 ? 12.510 -6.086 -10.517 1.00 97.00 170 GLN A CA 1
ATOM 1406 C C . GLN A 1 170 ? 12.734 -6.989 -11.731 1.00 97.00 170 GLN A C 1
ATOM 1408 O O . GLN A 1 170 ? 13.393 -6.560 -12.674 1.00 97.00 170 GLN A O 1
ATOM 1413 N N . LYS A 1 171 ? 12.141 -8.188 -11.760 1.00 97.25 171 LYS A N 1
ATOM 1414 C CA . LYS A 1 171 ? 12.215 -9.117 -12.898 1.00 97.25 171 LYS A CA 1
ATOM 1415 C C . LYS A 1 171 ? 11.759 -8.457 -14.201 1.00 97.25 171 LYS A C 1
ATOM 1417 O O . LYS A 1 171 ? 12.457 -8.562 -15.203 1.00 97.25 171 LYS A O 1
ATOM 1422 N N . MET A 1 172 ? 10.643 -7.724 -14.186 1.00 93.75 172 MET A N 1
ATOM 1423 C CA . MET A 1 172 ? 10.155 -6.999 -15.369 1.00 93.75 172 MET A CA 1
ATOM 1424 C C . MET A 1 172 ? 11.154 -5.938 -15.853 1.00 93.75 172 MET A C 1
ATOM 1426 O O . MET A 1 172 ? 11.413 -5.833 -17.052 1.00 93.75 172 MET A O 1
ATOM 1430 N N . ARG A 1 173 ? 11.769 -5.187 -14.930 1.00 95.69 173 ARG A N 1
ATOM 1431 C CA . ARG A 1 173 ? 12.798 -4.192 -15.267 1.00 95.69 173 ARG A CA 1
ATOM 1432 C C . ARG A 1 173 ? 14.060 -4.842 -15.840 1.00 95.69 173 ARG A C 1
ATOM 1434 O O . ARG A 1 173 ? 14.568 -4.372 -16.853 1.00 95.69 173 ARG A O 1
ATOM 1441 N N . TRP A 1 174 ? 14.550 -5.913 -15.218 1.00 97.50 174 TRP A N 1
ATOM 1442 C CA . TRP A 1 174 ? 15.734 -6.638 -15.685 1.00 97.50 174 TRP A CA 1
ATOM 1443 C C . TRP A 1 174 ? 15.513 -7.277 -17.052 1.00 97.50 174 TRP A C 1
ATOM 1445 O O . TRP A 1 174 ? 16.374 -7.145 -17.913 1.00 97.50 174 TRP A O 1
ATOM 1455 N N . ASN A 1 175 ? 14.345 -7.875 -17.294 1.00 97.38 175 ASN A N 1
ATOM 1456 C CA . ASN A 1 175 ? 14.001 -8.420 -18.606 1.00 97.38 175 ASN A CA 1
ATOM 1457 C C . ASN A 1 175 ? 14.044 -7.342 -19.696 1.00 97.38 175 ASN A C 1
ATOM 1459 O O . ASN A 1 175 ? 14.608 -7.577 -20.758 1.00 97.38 175 ASN A O 1
ATOM 1463 N N . SER A 1 176 ? 13.515 -6.144 -19.426 1.00 95.31 176 SER A N 1
ATOM 1464 C CA . SER A 1 176 ? 13.585 -5.034 -20.383 1.00 95.31 176 SER A CA 1
ATOM 1465 C C . SER A 1 176 ? 15.024 -4.616 -20.699 1.00 95.31 176 SER A C 1
ATOM 1467 O O . SER A 1 176 ? 15.314 -4.297 -21.848 1.00 95.31 176 SER A O 1
ATOM 1469 N N . ILE A 1 177 ? 15.910 -4.597 -19.698 1.00 96.81 177 ILE A N 1
ATOM 1470 C CA . ILE A 1 177 ? 17.328 -4.255 -19.889 1.00 96.81 177 ILE A CA 1
ATOM 1471 C C . ILE A 1 177 ? 18.024 -5.351 -20.699 1.00 96.81 177 ILE A C 1
ATOM 1473 O O . ILE A 1 177 ? 18.711 -5.050 -21.667 1.00 96.81 177 ILE A O 1
ATOM 1477 N N . ILE A 1 178 ? 17.794 -6.619 -20.354 1.00 97.50 178 ILE A N 1
ATOM 1478 C CA . ILE A 1 178 ? 18.371 -7.768 -21.060 1.00 97.50 178 ILE A CA 1
ATOM 1479 C C . ILE A 1 178 ? 17.941 -7.778 -22.531 1.00 97.50 178 ILE A C 1
ATOM 1481 O O . ILE A 1 178 ? 18.770 -8.006 -23.403 1.00 97.50 178 ILE A O 1
ATOM 1485 N N . GLU A 1 179 ? 16.669 -7.514 -22.832 1.00 97.19 179 GLU A N 1
ATOM 1486 C CA . GLU A 1 179 ? 16.195 -7.461 -24.220 1.00 97.19 179 GLU A CA 1
ATOM 1487 C C . GLU A 1 179 ? 16.761 -6.264 -24.999 1.00 97.19 179 GLU A C 1
ATOM 1489 O O . GLU A 1 179 ? 17.035 -6.389 -26.192 1.00 97.19 179 GLU A O 1
ATOM 1494 N N . ALA A 1 180 ? 16.984 -5.118 -24.347 1.00 96.75 180 ALA A N 1
ATOM 1495 C CA . ALA A 1 180 ? 17.661 -3.981 -24.972 1.00 96.75 180 ALA A CA 1
ATOM 1496 C C . ALA A 1 180 ? 19.129 -4.306 -25.301 1.00 96.75 180 ALA A C 1
ATOM 1498 O O . ALA A 1 180 ? 19.555 -4.114 -26.437 1.00 96.75 180 ALA A O 1
ATOM 1499 N N . GLU A 1 181 ? 19.864 -4.882 -24.347 1.00 97.38 181 GLU A N 1
ATOM 1500 C CA . GLU A 1 181 ? 21.258 -5.313 -24.523 1.00 97.38 181 GLU A CA 1
ATOM 1501 C C . GLU A 1 181 ? 21.393 -6.390 -25.607 1.00 97.38 181 GLU A C 1
ATOM 1503 O O . GLU A 1 181 ? 22.273 -6.318 -26.461 1.00 97.38 181 GLU A O 1
ATOM 1508 N N . LYS A 1 182 ? 20.476 -7.365 -25.655 1.00 97.69 182 LYS A N 1
ATOM 1509 C CA . LYS A 1 182 ? 20.442 -8.359 -26.740 1.00 97.69 182 LYS A CA 1
ATOM 1510 C C . LYS A 1 182 ? 20.279 -7.701 -28.109 1.00 97.69 182 LYS A C 1
ATOM 1512 O O . LYS A 1 182 ? 20.981 -8.075 -29.044 1.00 97.69 182 LYS A O 1
ATOM 1517 N N . LYS A 1 183 ? 19.378 -6.720 -28.239 1.00 97.69 183 LYS A N 1
ATOM 1518 C CA . LYS A 1 183 ? 19.195 -5.978 -29.498 1.00 97.69 183 LYS A CA 1
ATOM 1519 C C . LYS A 1 183 ? 20.449 -5.200 -29.886 1.00 97.69 183 LYS A C 1
ATOM 1521 O O . LYS A 1 183 ? 20.807 -5.200 -31.061 1.00 97.69 183 LYS A O 1
ATOM 1526 N N . GLU A 1 184 ? 21.118 -4.578 -28.920 1.00 98.00 184 GLU A N 1
ATOM 1527 C CA . GLU A 1 184 ? 22.374 -3.862 -29.152 1.00 98.00 184 GLU A CA 1
ATOM 1528 C C . GLU A 1 184 ? 23.495 -4.811 -29.602 1.00 98.00 184 GLU A C 1
ATOM 1530 O O . GLU A 1 184 ? 24.209 -4.510 -30.556 1.00 98.00 184 GLU A O 1
ATOM 1535 N N . ILE A 1 185 ? 23.617 -5.986 -28.979 1.00 98.19 185 ILE A N 1
ATOM 1536 C CA . ILE A 1 185 ? 24.575 -7.022 -29.390 1.00 98.19 185 ILE A CA 1
ATOM 1537 C C . ILE A 1 185 ? 24.301 -7.473 -30.828 1.00 98.19 185 ILE A C 1
ATOM 1539 O O . ILE A 1 185 ? 25.231 -7.559 -31.627 1.00 98.19 185 ILE A O 1
ATOM 1543 N N . GLU A 1 186 ? 23.044 -7.736 -31.187 1.00 98.19 186 GLU A N 1
ATOM 1544 C CA . GLU A 1 186 ? 22.684 -8.139 -32.553 1.00 98.19 186 GLU A CA 1
ATOM 1545 C C . GLU A 1 186 ? 22.884 -7.016 -33.580 1.00 98.19 186 GLU A C 1
ATOM 1547 O O . GLU A 1 186 ? 23.203 -7.278 -34.739 1.00 98.19 186 GLU A O 1
ATOM 1552 N N . GLN A 1 187 ? 22.739 -5.751 -33.184 1.00 98.06 187 GLN A N 1
ATOM 1553 C CA . GLN A 1 187 ? 23.129 -4.624 -34.030 1.00 98.06 187 GLN A CA 1
ATOM 1554 C C . GLN A 1 187 ? 24.648 -4.591 -34.236 1.00 98.06 187 GLN A C 1
ATOM 1556 O O . GLN A 1 187 ? 25.096 -4.604 -35.376 1.00 98.06 187 GLN A O 1
ATOM 1561 N N . LYS A 1 188 ? 25.438 -4.672 -33.161 1.00 98.00 188 LYS A N 1
ATOM 1562 C CA . LYS A 1 188 ? 26.908 -4.691 -33.238 1.00 98.00 188 LYS A CA 1
ATOM 1563 C C . LYS A 1 188 ? 27.447 -5.864 -34.057 1.00 98.00 188 LYS A C 1
ATOM 1565 O O . LYS A 1 188 ? 28.435 -5.706 -34.763 1.00 98.00 188 LYS A O 1
ATOM 1570 N N . LYS A 1 189 ? 26.812 -7.038 -33.989 1.00 98.19 189 LYS A N 1
ATOM 1571 C CA . LYS A 1 189 ? 27.165 -8.187 -34.841 1.00 98.19 189 LYS A CA 1
ATOM 1572 C C . LYS A 1 189 ? 26.930 -7.904 -36.323 1.00 98.19 189 LYS A C 1
ATOM 1574 O O . LYS A 1 189 ? 27.761 -8.295 -37.136 1.00 98.19 189 LYS A O 1
ATOM 1579 N N . ARG A 1 190 ? 25.825 -7.233 -36.670 1.00 97.62 190 ARG A N 1
ATOM 1580 C CA . ARG A 1 190 ? 25.556 -6.802 -38.051 1.00 97.62 190 ARG A CA 1
ATOM 1581 C C . ARG A 1 190 ? 26.582 -5.772 -38.513 1.00 97.62 190 ARG A C 1
ATOM 1583 O O . ARG A 1 190 ? 27.197 -5.983 -39.547 1.00 97.62 190 ARG A O 1
ATOM 1590 N N . ASP A 1 191 ? 26.854 -4.759 -37.693 1.00 98.06 191 ASP A N 1
ATOM 1591 C CA . ASP A 1 191 ? 27.856 -3.734 -38.004 1.00 98.06 191 ASP A CA 1
ATOM 1592 C C . ASP A 1 191 ? 29.256 -4.350 -38.203 1.00 98.06 191 ASP A C 1
ATOM 1594 O O . ASP A 1 191 ? 29.988 -3.963 -39.111 1.00 98.06 191 ASP A O 1
ATOM 1598 N N . LEU A 1 192 ? 29.633 -5.348 -37.391 1.00 97.94 192 LEU A N 1
ATOM 1599 C CA . LEU A 1 192 ? 30.881 -6.097 -37.572 1.00 97.94 192 LEU A CA 1
ATOM 1600 C C . LEU A 1 192 ? 30.903 -6.882 -38.888 1.00 97.94 192 LEU A C 1
ATOM 1602 O O . LEU A 1 192 ? 31.915 -6.847 -39.582 1.00 97.94 192 LEU A O 1
ATOM 1606 N N . ALA A 1 193 ? 29.810 -7.557 -39.247 1.00 97.75 193 ALA A N 1
ATOM 1607 C CA . ALA A 1 193 ? 29.715 -8.281 -40.514 1.00 97.75 193 ALA A CA 1
ATOM 1608 C C . ALA A 1 193 ? 29.831 -7.336 -41.726 1.00 97.75 193 ALA A C 1
ATOM 1610 O O . ALA A 1 193 ? 30.527 -7.655 -42.691 1.00 97.75 193 ALA A O 1
ATOM 1611 N N . ASP A 1 194 ? 29.220 -6.152 -41.650 1.00 97.38 194 ASP A N 1
ATOM 1612 C CA . ASP A 1 194 ? 29.322 -5.121 -42.686 1.00 97.38 194 ASP A CA 1
ATOM 1613 C C . ASP A 1 194 ? 30.754 -4.569 -42.786 1.00 97.38 194 ASP A C 1
ATOM 1615 O O . ASP A 1 194 ? 31.298 -4.425 -43.883 1.00 97.38 194 ASP A O 1
ATOM 1619 N N . LEU A 1 195 ? 31.416 -4.320 -41.651 1.00 97.69 195 LEU A N 1
ATOM 1620 C CA . LEU A 1 195 ? 32.821 -3.901 -41.623 1.00 97.69 195 LEU A CA 1
ATOM 1621 C C . LEU A 1 195 ? 33.762 -4.977 -42.178 1.00 97.69 195 LEU A C 1
ATOM 1623 O O . LEU A 1 195 ? 34.714 -4.643 -42.883 1.00 97.69 195 LEU A O 1
ATOM 1627 N N . GLU A 1 196 ? 33.506 -6.256 -41.902 1.00 97.88 196 GLU A N 1
ATOM 1628 C CA . GLU A 1 196 ? 34.257 -7.365 -42.497 1.00 97.88 196 GLU A CA 1
ATOM 1629 C C . GLU A 1 196 ? 34.084 -7.419 -44.019 1.00 97.88 196 GLU A C 1
ATOM 1631 O O . GLU A 1 196 ? 35.060 -7.661 -44.735 1.00 97.88 196 GLU A O 1
ATOM 1636 N N . LEU A 1 197 ? 32.874 -7.167 -44.527 1.00 97.69 197 LEU A N 1
ATOM 1637 C CA . LEU A 1 197 ? 32.615 -7.083 -45.963 1.00 97.69 197 LEU A CA 1
ATOM 1638 C C . LEU A 1 197 ? 33.392 -5.919 -46.593 1.00 97.69 197 LEU A C 1
ATOM 1640 O O . LEU A 1 197 ? 34.143 -6.131 -47.543 1.00 97.69 197 LEU A O 1
ATOM 1644 N N . ILE A 1 198 ? 33.312 -4.722 -46.002 1.00 97.50 198 ILE A N 1
ATOM 1645 C CA . ILE A 1 198 ? 34.060 -3.538 -46.455 1.00 97.50 198 ILE A CA 1
ATOM 1646 C C . ILE A 1 198 ? 35.571 -3.799 -46.420 1.00 97.50 198 ILE A C 1
ATOM 1648 O O . ILE A 1 198 ? 36.293 -3.393 -47.333 1.00 97.50 198 ILE A O 1
ATOM 1652 N N . ALA A 1 199 ? 36.074 -4.486 -45.392 1.00 97.62 199 ALA A N 1
ATOM 1653 C CA . ALA A 1 199 ? 37.483 -4.845 -45.294 1.00 97.62 199 ALA A CA 1
ATOM 1654 C C . ALA A 1 199 ? 37.902 -5.800 -46.423 1.00 97.62 199 ALA A C 1
ATOM 1656 O O . ALA A 1 199 ? 38.943 -5.582 -47.049 1.00 97.62 199 ALA A O 1
ATOM 1657 N N . ARG A 1 200 ? 37.086 -6.817 -46.735 1.00 97.69 200 ARG A N 1
ATOM 1658 C CA . ARG A 1 200 ? 37.327 -7.727 -47.870 1.00 97.69 200 ARG A CA 1
ATOM 1659 C C . ARG A 1 200 ? 37.328 -6.980 -49.203 1.00 97.69 200 ARG A C 1
ATOM 1661 O O . ARG A 1 200 ? 38.263 -7.163 -49.982 1.00 97.69 200 ARG A O 1
ATOM 1668 N N . ASP A 1 201 ? 36.356 -6.100 -49.429 1.00 97.75 201 ASP A N 1
ATOM 1669 C CA . ASP A 1 201 ? 36.252 -5.294 -50.652 1.00 97.75 201 ASP A CA 1
ATOM 1670 C C . ASP A 1 201 ? 37.420 -4.311 -50.791 1.00 97.75 201 ASP A C 1
ATOM 1672 O O . ASP A 1 201 ? 37.957 -4.109 -51.883 1.00 97.75 201 ASP A O 1
ATOM 1676 N N . SER A 1 202 ? 37.877 -3.743 -49.673 1.00 97.31 202 SER A N 1
ATOM 1677 C CA . SER A 1 202 ? 39.039 -2.852 -49.626 1.00 97.31 202 SER A CA 1
ATOM 1678 C C . SER A 1 202 ? 40.333 -3.593 -49.962 1.00 97.31 202 SER A C 1
ATOM 1680 O O . SER A 1 202 ? 41.144 -3.095 -50.745 1.00 97.31 202 SER A O 1
ATOM 1682 N N . VAL A 1 203 ? 40.527 -4.804 -49.424 1.00 97.75 203 VAL A N 1
ATOM 1683 C CA . VAL A 1 203 ? 41.667 -5.668 -49.774 1.00 97.75 203 VAL A CA 1
ATOM 1684 C C . VAL A 1 203 ? 41.602 -6.077 -51.244 1.00 97.75 203 VAL A C 1
ATOM 1686 O O . VAL A 1 203 ? 42.617 -6.012 -51.935 1.00 97.75 203 VAL A O 1
ATOM 1689 N N . HIS A 1 204 ? 40.423 -6.448 -51.748 1.00 97.81 204 HIS A N 1
ATOM 1690 C CA . HIS A 1 204 ? 40.244 -6.781 -53.159 1.00 97.81 204 HIS A CA 1
ATOM 1691 C C . HIS A 1 204 ? 40.594 -5.595 -54.067 1.00 97.81 204 HIS A C 1
ATOM 1693 O O . HIS A 1 204 ? 41.383 -5.748 -54.998 1.00 97.81 204 HIS A O 1
ATOM 1699 N N . SER A 1 205 ? 40.082 -4.404 -53.753 1.00 97.62 205 SER A N 1
ATOM 1700 C CA . SER A 1 205 ? 40.349 -3.171 -54.501 1.00 97.62 205 SER A CA 1
ATOM 1701 C C . SER A 1 205 ? 41.830 -2.795 -54.477 1.00 97.62 205 SER A C 1
ATOM 1703 O O . SER A 1 205 ? 42.393 -2.431 -55.510 1.00 97.62 205 SER A O 1
ATOM 1705 N N . LYS A 1 206 ? 42.490 -2.941 -53.320 1.00 97.94 206 LYS A N 1
ATOM 1706 C CA . LYS A 1 206 ? 43.938 -2.746 -53.186 1.00 97.94 206 LYS A CA 1
ATOM 1707 C C . LYS A 1 206 ? 44.710 -3.722 -54.077 1.00 97.94 206 LYS A C 1
ATOM 1709 O O . LYS A 1 206 ? 45.544 -3.283 -54.861 1.00 97.94 206 LYS A O 1
ATOM 1714 N N . ASN A 1 207 ? 44.411 -5.019 -53.996 1.00 9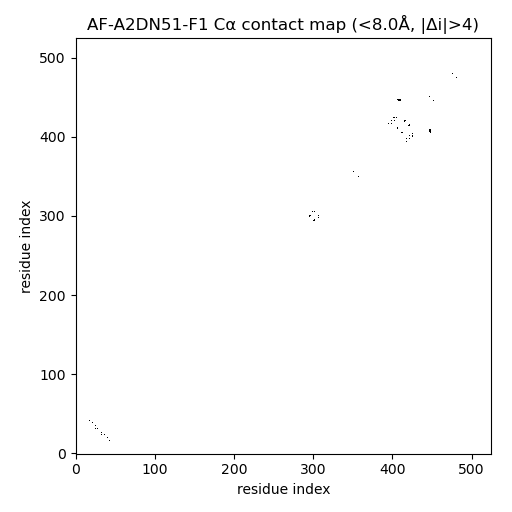7.44 207 ASN A N 1
ATOM 1715 C CA . ASN A 1 207 ? 45.082 -6.041 -54.801 1.00 97.44 207 ASN A CA 1
ATOM 1716 C C . ASN A 1 207 ? 44.851 -5.812 -56.304 1.00 97.44 207 ASN A C 1
ATOM 1718 O O . ASN A 1 207 ? 45.775 -5.954 -57.100 1.00 97.44 207 ASN A O 1
ATOM 1722 N N . ALA A 1 208 ? 43.638 -5.417 -56.704 1.00 96.94 208 ALA A N 1
ATOM 1723 C CA . ALA A 1 208 ? 43.323 -5.066 -58.086 1.00 96.94 208 ALA A CA 1
ATOM 1724 C C . ALA A 1 208 ? 44.149 -3.863 -58.572 1.00 96.94 208 ALA A C 1
ATOM 1726 O O . ALA A 1 208 ? 44.718 -3.908 -59.665 1.00 96.94 208 ALA A O 1
ATOM 1727 N N . ALA A 1 209 ? 44.273 -2.819 -57.746 1.00 97.12 209 ALA A N 1
ATOM 1728 C CA . ALA A 1 209 ? 45.095 -1.652 -58.050 1.00 97.12 209 ALA A CA 1
ATOM 1729 C C . ALA A 1 209 ? 46.594 -1.995 -58.126 1.00 97.12 209 ALA A C 1
ATOM 1731 O O . ALA A 1 209 ? 47.272 -1.541 -59.046 1.00 97.12 209 ALA A O 1
ATOM 1732 N N . GLU A 1 210 ? 47.107 -2.823 -57.210 1.00 97.62 210 GLU A N 1
ATOM 1733 C CA . GLU A 1 210 ? 48.494 -3.308 -57.234 1.00 97.62 210 GLU A CA 1
ATOM 1734 C C . GLU A 1 210 ? 48.782 -4.125 -58.502 1.00 97.62 210 GLU A C 1
ATOM 1736 O O . GLU A 1 210 ? 49.783 -3.880 -59.177 1.00 97.62 210 GLU A O 1
ATOM 1741 N N . MET A 1 211 ? 47.879 -5.031 -58.893 1.00 97.00 211 MET A N 1
ATOM 1742 C CA . MET A 1 211 ? 48.016 -5.810 -60.128 1.00 97.00 211 MET A CA 1
ATOM 1743 C C . MET A 1 211 ? 48.014 -4.926 -61.382 1.00 97.00 211 MET A C 1
ATOM 1745 O O . MET A 1 211 ? 48.872 -5.097 -62.253 1.00 97.00 211 MET A O 1
ATOM 1749 N N . GLU A 1 212 ? 47.081 -3.974 -61.493 1.00 96.38 212 GLU A N 1
ATOM 1750 C CA . GLU A 1 212 ? 47.042 -3.040 -62.627 1.00 96.38 212 GLU A CA 1
ATOM 1751 C C . GLU A 1 212 ? 48.281 -2.135 -62.655 1.00 96.38 212 GLU A C 1
ATOM 1753 O O . GLU A 1 212 ? 48.860 -1.916 -63.723 1.00 96.38 212 GLU A O 1
ATOM 1758 N N . TYR A 1 213 ? 48.762 -1.687 -61.492 1.00 97.31 213 TYR A N 1
ATOM 1759 C CA . TYR A 1 213 ? 50.013 -0.941 -61.379 1.00 97.31 213 TYR A CA 1
ATOM 1760 C C . TYR A 1 213 ? 51.210 -1.757 -61.884 1.00 97.31 213 TYR A C 1
ATOM 1762 O O . TYR A 1 213 ? 51.935 -1.290 -62.767 1.00 97.31 213 TYR A O 1
ATOM 1770 N N . SER A 1 214 ? 51.394 -2.993 -61.408 1.00 97.06 214 SER A N 1
ATOM 1771 C CA . SER A 1 214 ? 52.474 -3.878 -61.869 1.00 97.06 214 SER A CA 1
ATOM 1772 C C . SER A 1 214 ? 52.375 -4.169 -63.369 1.00 97.06 214 SER A C 1
ATOM 1774 O O . SER A 1 214 ? 53.380 -4.148 -64.084 1.00 97.06 214 SER A O 1
ATOM 1776 N N . ARG A 1 215 ? 51.158 -4.371 -63.889 1.00 97.44 215 ARG A N 1
ATOM 1777 C CA . ARG A 1 215 ? 50.903 -4.569 -65.322 1.00 97.44 215 ARG A CA 1
ATOM 1778 C C . ARG A 1 215 ? 51.290 -3.340 -66.146 1.00 97.44 215 ARG A C 1
ATOM 1780 O O . ARG A 1 215 ? 51.913 -3.478 -67.203 1.00 97.44 215 ARG A O 1
ATOM 1787 N N . LEU A 1 216 ? 50.922 -2.141 -65.697 1.00 96.62 216 LEU A N 1
ATOM 1788 C CA . LEU A 1 216 ? 51.300 -0.876 -66.331 1.00 96.62 216 LEU A CA 1
ATOM 1789 C C . LEU A 1 216 ? 52.814 -0.673 -66.291 1.00 96.62 216 LEU A C 1
ATOM 1791 O O . LEU A 1 216 ? 53.411 -0.369 -67.324 1.00 96.62 216 LEU A O 1
ATOM 1795 N N . GLN A 1 217 ? 53.445 -0.910 -65.142 1.00 96.69 217 GLN A N 1
ATOM 1796 C CA . GLN A 1 217 ? 54.893 -0.817 -64.973 1.00 96.69 217 GLN A CA 1
ATOM 1797 C C . GLN A 1 217 ? 55.634 -1.732 -65.960 1.00 96.69 217 GLN A C 1
ATOM 1799 O O . GLN A 1 217 ? 56.524 -1.264 -66.674 1.00 96.69 217 GLN A O 1
ATOM 1804 N N . ALA A 1 218 ? 55.212 -2.995 -66.087 1.00 96.31 218 ALA A N 1
ATOM 1805 C CA . ALA A 1 218 ? 55.766 -3.938 -67.059 1.00 96.31 218 ALA A CA 1
ATOM 1806 C C . ALA A 1 218 ? 55.569 -3.463 -68.512 1.00 96.31 218 ALA A C 1
ATOM 1808 O O . ALA A 1 218 ? 56.506 -3.497 -69.314 1.00 96.31 218 ALA A O 1
ATOM 1809 N N . LYS A 1 219 ? 54.381 -2.939 -68.858 1.00 96.56 219 LYS A N 1
ATOM 1810 C CA . LYS A 1 219 ? 54.115 -2.356 -70.188 1.00 96.56 219 LYS A CA 1
ATOM 1811 C C . LYS A 1 219 ? 55.038 -1.171 -70.495 1.00 96.56 219 LYS A C 1
ATOM 1813 O O . LYS A 1 219 ? 55.533 -1.066 -71.619 1.00 96.56 219 LYS A O 1
ATOM 1818 N N . TYR A 1 220 ? 55.267 -0.272 -69.537 1.00 95.75 220 TYR A N 1
ATOM 1819 C CA . TYR A 1 220 ? 56.166 0.872 -69.721 1.00 95.75 220 TYR A CA 1
ATOM 1820 C C . TYR A 1 220 ? 57.630 0.445 -69.829 1.00 95.75 220 TYR A C 1
ATOM 1822 O O . TYR A 1 220 ? 58.340 0.971 -70.689 1.00 95.75 220 TYR A O 1
ATOM 1830 N N . ALA A 1 221 ? 58.069 -0.530 -69.029 1.00 96.38 221 ALA A N 1
ATOM 1831 C CA . ALA A 1 221 ? 59.406 -1.108 -69.130 1.00 96.38 221 ALA A CA 1
ATOM 1832 C C . ALA A 1 221 ? 59.645 -1.717 -70.522 1.00 96.38 221 ALA A C 1
ATOM 1834 O O . ALA A 1 221 ? 60.600 -1.331 -71.193 1.00 96.38 221 ALA A O 1
ATOM 1835 N N . ALA A 1 222 ? 58.718 -2.544 -71.019 1.00 95.81 222 ALA A N 1
ATOM 1836 C CA . ALA A 1 222 ? 58.806 -3.138 -72.355 1.00 95.81 222 ALA A CA 1
ATOM 1837 C C . ALA A 1 222 ? 58.795 -2.082 -73.478 1.00 95.81 222 ALA A C 1
ATOM 1839 O O . ALA A 1 222 ? 59.547 -2.184 -74.447 1.00 95.81 222 ALA A O 1
ATOM 1840 N N . LYS A 1 223 ? 57.974 -1.024 -73.362 1.00 95.44 223 LYS A N 1
ATOM 1841 C CA . LYS A 1 223 ? 58.002 0.108 -74.311 1.00 95.44 223 LYS A CA 1
ATOM 1842 C C . LYS A 1 223 ? 59.347 0.838 -74.287 1.00 95.44 223 LYS A C 1
ATOM 1844 O O . LYS A 1 223 ? 59.851 1.210 -75.346 1.00 95.44 223 LYS A O 1
ATOM 1849 N N . ARG A 1 224 ? 59.927 1.050 -73.102 1.00 95.06 224 ARG A N 1
ATOM 1850 C CA . ARG A 1 224 ? 61.241 1.686 -72.938 1.00 95.06 224 ARG A CA 1
ATOM 1851 C C . ARG A 1 224 ? 62.344 0.830 -73.548 1.00 95.06 224 ARG A C 1
ATOM 1853 O O . ARG A 1 224 ? 63.196 1.373 -74.241 1.00 95.06 224 ARG A O 1
ATOM 1860 N N . GLU A 1 225 ? 62.298 -0.480 -73.336 1.00 95.31 225 GLU A N 1
ATOM 1861 C CA . GLU A 1 225 ? 63.238 -1.431 -73.923 1.00 95.31 225 GLU A CA 1
ATOM 1862 C C . GLU A 1 225 ? 63.142 -1.438 -75.451 1.00 95.31 225 GLU A C 1
ATOM 1864 O O . GLU A 1 225 ? 64.149 -1.213 -76.113 1.00 95.31 225 GLU A O 1
ATOM 1869 N N . LYS A 1 226 ? 61.933 -1.553 -76.021 1.00 95.25 226 LYS A N 1
ATOM 1870 C CA . LYS A 1 226 ? 61.719 -1.445 -77.476 1.00 95.25 226 LYS A CA 1
ATOM 1871 C C . LYS A 1 226 ? 62.259 -0.135 -78.044 1.00 95.25 226 LYS A C 1
ATOM 1873 O O . LYS A 1 226 ? 62.917 -0.137 -79.079 1.00 95.25 226 LYS A O 1
ATOM 1878 N N . ARG A 1 227 ? 62.019 0.992 -77.366 1.00 93.75 227 ARG A N 1
ATOM 1879 C CA . ARG A 1 227 ? 62.571 2.294 -77.769 1.00 93.75 227 ARG A CA 1
ATOM 1880 C C . ARG A 1 227 ? 64.099 2.293 -77.709 1.00 93.75 227 ARG A C 1
ATOM 1882 O O . ARG A 1 227 ? 64.734 2.802 -78.623 1.00 93.75 227 ARG A O 1
ATOM 1889 N N . ASN A 1 228 ? 64.691 1.736 -76.656 1.00 94.06 228 ASN A N 1
ATOM 1890 C CA . ASN A 1 228 ? 6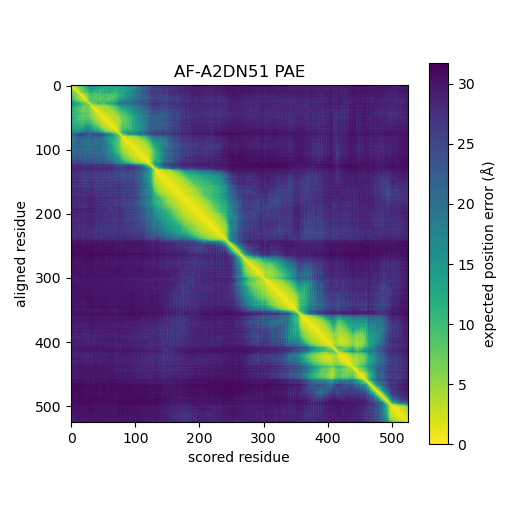6.143 1.644 -76.525 1.00 94.06 228 ASN A CA 1
ATOM 1891 C C . ASN A 1 228 ? 66.748 0.747 -77.614 1.00 94.06 228 ASN A C 1
ATOM 1893 O O . ASN A 1 228 ? 67.742 1.143 -78.209 1.00 94.06 228 ASN A O 1
ATOM 1897 N N . GLN A 1 229 ? 66.123 -0.390 -77.935 1.00 94.31 229 GLN A N 1
ATOM 1898 C CA . GLN A 1 229 ? 66.516 -1.256 -79.051 1.00 94.31 229 GLN A CA 1
ATOM 1899 C C . GLN A 1 229 ? 66.426 -0.514 -80.393 1.00 94.31 229 GLN A C 1
ATOM 1901 O O . GLN A 1 229 ? 67.355 -0.575 -81.189 1.00 94.31 229 GLN A O 1
ATOM 1906 N N . GLN A 1 230 ? 65.354 0.253 -80.633 1.00 92.94 230 GLN A N 1
ATOM 1907 C CA . GLN A 1 230 ? 65.223 1.088 -81.836 1.00 92.94 230 GLN A CA 1
ATOM 1908 C C . GLN A 1 230 ? 66.304 2.171 -81.916 1.00 92.94 230 GLN A C 1
ATOM 1910 O O . GLN A 1 230 ? 66.848 2.407 -82.992 1.00 92.94 230 GLN A O 1
ATOM 1915 N N . ILE A 1 231 ? 66.619 2.833 -80.798 1.00 91.38 231 ILE A N 1
ATOM 1916 C CA . ILE A 1 231 ? 67.703 3.820 -80.737 1.00 91.38 231 ILE A CA 1
ATOM 1917 C C . ILE A 1 231 ? 69.040 3.135 -81.017 1.00 91.38 231 ILE A C 1
ATOM 1919 O O . ILE A 1 231 ? 69.769 3.611 -81.871 1.00 91.38 231 ILE A O 1
ATOM 1923 N N . GLN A 1 232 ? 69.341 2.006 -80.371 1.00 92.00 232 GLN A N 1
ATOM 1924 C CA . GLN A 1 232 ? 70.572 1.248 -80.609 1.00 92.00 232 GLN A CA 1
ATOM 1925 C C . GLN A 1 232 ? 70.698 0.798 -82.067 1.00 92.00 232 GLN A C 1
ATOM 1927 O O . GLN A 1 232 ? 71.753 0.989 -82.660 1.00 92.00 232 GLN A O 1
ATOM 1932 N N . ALA A 1 233 ? 69.625 0.274 -82.666 1.00 89.56 233 ALA A N 1
ATOM 1933 C CA . ALA A 1 233 ? 69.601 -0.107 -84.075 1.00 89.56 233 ALA A CA 1
ATOM 1934 C C . ALA A 1 233 ? 69.860 1.096 -84.997 1.00 89.56 233 ALA A C 1
ATOM 1936 O O . ALA A 1 233 ? 70.667 0.996 -85.917 1.00 89.56 233 ALA A O 1
ATOM 1937 N N . LYS A 1 234 ? 69.241 2.255 -84.723 1.00 88.56 234 LYS A N 1
ATOM 1938 C CA . LYS A 1 234 ? 69.509 3.498 -85.465 1.00 88.56 234 LYS A CA 1
ATOM 1939 C C . LYS A 1 234 ? 70.942 3.991 -85.270 1.00 88.56 234 LYS A C 1
ATOM 1941 O O . LYS A 1 234 ? 71.578 4.376 -86.240 1.00 88.56 234 LYS A O 1
ATOM 1946 N N . THR A 1 235 ? 71.473 3.955 -84.051 1.00 87.19 235 THR A N 1
ATOM 1947 C CA . THR A 1 235 ? 72.863 4.332 -83.767 1.00 87.19 235 THR A CA 1
ATOM 1948 C C . THR A 1 235 ? 73.843 3.404 -84.484 1.00 87.19 235 THR A C 1
ATOM 1950 O O . THR A 1 235 ? 74.812 3.888 -85.058 1.00 87.19 235 THR A O 1
ATOM 1953 N N . ALA A 1 236 ? 73.576 2.096 -84.521 1.00 84.19 236 ALA A N 1
ATOM 1954 C CA . ALA A 1 236 ? 74.379 1.127 -85.263 1.00 84.19 236 ALA A CA 1
ATOM 1955 C C . ALA A 1 236 ? 74.309 1.361 -86.783 1.00 84.19 236 ALA A C 1
ATOM 1957 O O . ALA A 1 236 ? 75.341 1.329 -87.445 1.00 84.19 236 ALA A O 1
ATOM 1958 N N . GLN A 1 237 ? 73.128 1.674 -87.333 1.00 82.75 237 GLN A N 1
ATOM 1959 C CA . GLN A 1 237 ? 72.982 2.082 -88.738 1.00 82.75 237 GLN A CA 1
ATOM 1960 C C . GLN A 1 237 ? 73.768 3.361 -89.050 1.00 82.75 237 GLN A C 1
ATOM 1962 O O . GLN A 1 237 ? 74.443 3.426 -90.072 1.00 82.75 237 GLN A O 1
ATOM 1967 N N . VAL A 1 238 ? 73.730 4.364 -88.165 1.00 80.81 238 VAL A N 1
ATOM 1968 C CA . VAL A 1 238 ? 74.521 5.597 -88.310 1.00 80.81 238 VAL A CA 1
ATOM 1969 C C . VAL A 1 238 ? 76.020 5.306 -88.220 1.00 80.81 238 VAL A C 1
ATOM 1971 O O . VAL A 1 238 ? 76.775 5.851 -89.014 1.00 80.81 238 VAL A O 1
ATOM 1974 N N . GLN A 1 239 ? 76.468 4.425 -87.320 1.00 78.31 239 GLN A N 1
ATOM 1975 C CA . GLN A 1 239 ? 77.872 3.997 -87.253 1.00 78.31 239 GLN A CA 1
ATOM 1976 C C . GLN A 1 239 ? 78.312 3.226 -88.508 1.00 78.31 239 GLN A C 1
ATOM 1978 O O . GLN A 1 239 ? 79.428 3.430 -88.977 1.00 78.31 239 GLN A O 1
ATOM 1983 N N . GLN A 1 240 ? 77.440 2.395 -89.092 1.00 70.88 240 GLN A N 1
ATOM 1984 C CA . GLN A 1 240 ? 77.694 1.748 -90.385 1.00 70.88 240 GLN A CA 1
ATOM 1985 C C . GLN A 1 240 ? 77.769 2.768 -91.532 1.00 70.88 240 GLN A C 1
ATOM 1987 O O . GLN A 1 240 ? 78.664 2.666 -92.365 1.00 70.88 240 GLN A O 1
ATOM 1992 N N . HIS A 1 241 ? 76.897 3.782 -91.549 1.00 63.03 241 HIS A N 1
ATOM 1993 C CA . HIS A 1 241 ? 76.944 4.874 -92.530 1.00 63.03 241 HIS A CA 1
ATOM 1994 C C . HIS A 1 241 ? 78.163 5.796 -92.350 1.00 63.03 241 HIS A C 1
ATOM 1996 O O . HIS A 1 241 ? 78.719 6.263 -93.334 1.00 63.03 241 HIS A O 1
ATOM 2002 N N . MET A 1 242 ? 78.617 6.021 -91.115 1.00 59.19 242 MET A N 1
ATOM 2003 C CA . MET A 1 242 ? 79.851 6.752 -90.786 1.00 59.19 242 MET A CA 1
ATOM 2004 C C . MET A 1 242 ? 81.123 6.020 -91.244 1.00 59.19 242 MET A C 1
ATOM 2006 O O . MET A 1 242 ? 82.157 6.656 -91.428 1.00 59.19 242 MET A O 1
ATOM 2010 N N . HIS A 1 243 ? 81.063 4.696 -91.422 1.00 54.94 243 HIS A N 1
ATOM 2011 C CA . HIS A 1 243 ? 82.156 3.894 -91.980 1.00 54.94 243 HIS A CA 1
ATOM 2012 C C . HIS A 1 243 ? 82.158 3.838 -93.520 1.00 54.94 243 HIS A C 1
ATOM 2014 O O . HIS A 1 243 ? 83.035 3.199 -94.101 1.00 54.94 243 HIS A O 1
ATOM 2020 N N . VAL A 1 244 ? 81.226 4.532 -94.185 1.00 47.66 244 VAL A N 1
ATOM 2021 C CA . VAL A 1 244 ? 81.256 4.789 -95.631 1.00 47.66 244 VAL A CA 1
ATOM 2022 C C . VAL A 1 244 ? 81.924 6.155 -95.856 1.00 47.66 244 VAL A C 1
ATOM 2024 O O . VAL A 1 244 ? 81.364 7.170 -95.445 1.00 47.66 244 VAL A O 1
ATOM 2027 N N . PRO A 1 245 ? 83.111 6.235 -96.485 1.00 45.66 245 PRO A N 1
ATOM 2028 C CA . PRO A 1 245 ? 83.753 7.513 -96.757 1.00 45.66 245 PRO A CA 1
ATOM 2029 C C . PRO A 1 245 ? 83.136 8.121 -98.018 1.00 45.66 245 PRO A C 1
ATOM 2031 O O . PRO A 1 245 ? 83.539 7.771 -99.121 1.00 45.66 245 PRO A O 1
ATOM 2034 N N . ILE A 1 246 ? 82.142 8.997 -97.875 1.00 40.97 246 ILE A N 1
ATOM 2035 C CA . ILE A 1 246 ? 81.609 9.829 -98.970 1.00 40.97 246 ILE A CA 1
ATOM 2036 C C . ILE A 1 246 ? 81.248 11.181 -98.337 1.00 40.97 246 ILE A C 1
ATOM 2038 O O . ILE A 1 246 ? 80.390 11.248 -97.464 1.00 40.97 246 ILE A O 1
ATOM 2042 N N . SER A 1 247 ? 82.104 12.190 -98.488 1.00 39.03 247 SER A N 1
ATOM 2043 C CA . SER A 1 247 ? 82.038 13.203 -99.555 1.00 39.03 247 SER A CA 1
ATOM 2044 C C . SER A 1 247 ? 80.786 14.081 -99.464 1.00 39.03 247 SER A C 1
ATOM 2046 O O . SER A 1 247 ? 79.677 13.612 -99.672 1.00 39.03 247 SER A O 1
ATOM 2048 N N . GLU A 1 248 ? 81.042 15.352 -99.151 1.00 36.19 248 GLU A N 1
ATOM 2049 C CA . GLU A 1 248 ? 80.418 16.560 -99.711 1.00 36.19 248 GLU A CA 1
ATOM 2050 C C . GLU A 1 248 ? 78.877 16.663 -99.802 1.00 36.19 248 GLU A C 1
ATOM 2052 O O . GLU A 1 248 ? 78.219 16.013 -100.605 1.00 36.19 248 GLU A O 1
ATOM 2057 N N . ASP A 1 249 ? 78.366 17.661 -99.067 1.00 37.06 249 ASP A N 1
ATOM 2058 C CA . ASP A 1 249 ? 77.611 18.813 -99.602 1.00 37.06 249 ASP A CA 1
ATOM 2059 C C . ASP A 1 249 ? 76.177 19.047 -99.065 1.00 37.06 249 ASP A C 1
ATOM 2061 O O . ASP A 1 249 ? 75.324 18.165 -99.057 1.00 37.06 249 ASP A O 1
ATOM 2065 N N . SER A 1 250 ? 75.949 20.324 -98.709 1.00 38.56 250 SER A N 1
ATOM 2066 C CA . SER A 1 250 ? 74.681 21.077 -98.656 1.00 38.56 250 SER A CA 1
ATOM 2067 C C . SER A 1 250 ? 73.615 20.694 -97.605 1.00 38.56 250 SER A C 1
ATOM 2069 O O . SER A 1 250 ? 73.247 19.544 -97.438 1.00 38.56 250 SER A O 1
ATOM 2071 N N . GLY A 1 251 ? 72.969 21.596 -96.856 1.00 37.44 251 GLY A N 1
ATOM 2072 C CA . GLY A 1 251 ? 72.906 23.058 -96.855 1.00 37.44 251 GLY A CA 1
ATOM 2073 C C . GLY A 1 251 ? 71.552 23.527 -96.269 1.00 37.44 251 GLY A C 1
ATOM 2074 O O . GLY A 1 251 ? 70.545 22.840 -96.406 1.00 37.44 251 GLY A O 1
ATOM 2075 N N . ASN A 1 252 ? 71.545 24.737 -95.693 1.00 38.12 252 ASN A N 1
ATOM 2076 C CA . ASN A 1 252 ? 70.412 25.681 -95.568 1.00 38.12 252 ASN A CA 1
ATOM 2077 C C . ASN A 1 252 ? 69.429 25.662 -94.361 1.00 38.12 252 ASN A C 1
ATOM 2079 O O . ASN A 1 252 ? 68.373 25.038 -94.369 1.00 38.12 252 ASN A O 1
ATOM 2083 N N . ASP A 1 253 ? 69.799 26.413 -93.315 1.00 38.59 253 ASP A N 1
ATOM 2084 C CA . ASP A 1 253 ? 69.286 27.752 -92.934 1.00 38.59 253 ASP A CA 1
ATOM 2085 C C . ASP A 1 253 ? 67.777 28.108 -93.040 1.00 38.59 253 ASP A C 1
ATOM 2087 O O . ASP A 1 253 ? 67.184 28.034 -94.114 1.00 38.59 253 ASP A O 1
ATOM 2091 N N . SER A 1 254 ? 67.194 28.633 -91.942 1.00 40.84 254 SER A N 1
ATOM 2092 C CA . SER A 1 254 ? 66.366 29.870 -91.917 1.00 40.84 254 SER A CA 1
ATOM 2093 C C . SER A 1 254 ? 65.634 30.099 -90.577 1.00 40.84 254 SER A C 1
ATOM 2095 O O . SER A 1 254 ? 64.632 29.460 -90.254 1.00 40.84 254 SER A O 1
ATOM 2097 N N . ARG A 1 255 ? 66.103 31.101 -89.818 1.00 40.56 255 ARG A N 1
ATOM 2098 C CA . ARG A 1 255 ? 65.304 31.904 -88.859 1.00 40.56 255 ARG A CA 1
ATOM 2099 C C . ARG A 1 255 ? 64.538 33.001 -89.626 1.00 40.56 255 ARG A C 1
ATOM 2101 O O . ARG A 1 255 ? 64.918 33.305 -90.752 1.00 40.56 255 ARG A O 1
ATOM 2108 N N . PRO A 1 256 ? 63.557 33.697 -89.011 1.00 48.44 256 PRO A N 1
ATOM 2109 C CA . PRO A 1 256 ? 63.883 35.071 -88.588 1.00 48.44 256 PRO A CA 1
ATOM 2110 C C . PRO A 1 256 ? 63.175 35.580 -87.311 1.00 48.44 256 PRO A C 1
ATOM 2112 O O . PRO A 1 256 ? 62.078 35.167 -86.946 1.00 48.44 256 PRO A O 1
ATOM 2115 N N . LYS A 1 257 ? 63.836 36.549 -86.659 1.00 45.12 257 LYS A N 1
ATOM 2116 C CA . LYS A 1 257 ? 63.319 37.464 -85.623 1.00 45.12 257 LYS A CA 1
ATOM 2117 C C . LYS A 1 257 ? 62.737 38.718 -86.299 1.00 45.12 257 LYS A C 1
ATOM 2119 O O . LYS A 1 257 ? 63.307 39.173 -87.285 1.00 45.12 257 LYS A O 1
ATOM 2124 N N . GLY A 1 258 ? 61.682 39.312 -85.733 1.00 40.31 258 GLY A N 1
ATOM 2125 C CA . GLY A 1 258 ? 61.094 40.586 -86.177 1.00 40.31 258 GLY A CA 1
ATOM 2126 C C . GLY A 1 258 ? 61.061 41.630 -85.056 1.00 40.31 258 GLY A C 1
ATOM 2127 O O . GLY A 1 258 ? 60.651 41.334 -83.938 1.00 40.31 258 GLY A O 1
ATOM 2128 N N . ASN A 1 259 ? 61.549 42.825 -85.383 1.00 40.94 259 ASN A N 1
ATOM 2129 C CA . ASN A 1 259 ? 62.000 43.906 -84.509 1.00 40.94 259 ASN A CA 1
ATOM 2130 C C . ASN A 1 259 ? 60.903 44.838 -83.969 1.00 40.94 259 ASN A C 1
ATOM 2132 O O . ASN A 1 259 ? 59.881 45.086 -84.603 1.00 40.94 259 ASN A O 1
ATOM 2136 N N . GLN A 1 260 ? 61.229 45.440 -82.822 1.00 41.50 260 GLN A N 1
ATOM 2137 C CA . GLN A 1 260 ? 60.669 46.682 -82.293 1.00 41.50 260 GLN A CA 1
ATOM 2138 C C . GLN A 1 260 ? 61.047 47.879 -83.186 1.00 41.50 260 GLN A C 1
ATOM 2140 O O . GLN A 1 260 ? 62.169 47.944 -83.685 1.00 41.50 260 GLN A O 1
ATOM 2145 N N . SER A 1 261 ? 60.153 48.862 -83.316 1.00 35.38 261 SER A N 1
ATOM 2146 C CA . SER A 1 261 ? 60.500 50.207 -83.788 1.00 35.38 261 SER A CA 1
ATOM 2147 C C . SER A 1 261 ? 59.683 51.261 -83.040 1.00 35.38 261 SER A C 1
ATOM 2149 O O . SER A 1 261 ? 58.473 51.124 -82.852 1.00 35.38 261 SER A O 1
ATOM 2151 N N . LEU A 1 262 ? 60.399 52.279 -82.572 1.00 41.47 262 LEU A N 1
ATOM 2152 C CA . LEU A 1 262 ? 59.946 53.441 -81.822 1.00 41.47 262 LEU A CA 1
ATOM 2153 C C . LEU A 1 262 ? 59.570 54.582 -82.780 1.00 41.47 262 LEU A C 1
ATOM 2155 O O . LEU A 1 262 ? 60.204 54.765 -83.814 1.00 41.47 262 LEU A O 1
ATOM 2159 N N . ASN A 1 263 ? 58.668 55.437 -82.285 1.00 35.28 263 ASN A N 1
ATOM 2160 C CA . ASN A 1 263 ? 58.570 56.880 -82.545 1.00 35.28 263 ASN A CA 1
ATOM 2161 C C . ASN A 1 263 ? 57.504 57.370 -83.553 1.00 35.28 263 ASN A C 1
ATOM 2163 O O . ASN A 1 263 ? 57.691 57.349 -84.765 1.00 35.28 263 ASN A O 1
ATOM 2167 N N . SER A 1 264 ? 56.395 57.904 -83.023 1.00 41.41 264 SER A N 1
ATOM 2168 C CA . SER A 1 264 ? 55.840 59.231 -83.376 1.00 41.41 264 SER A CA 1
ATOM 2169 C C . SER A 1 264 ? 54.511 59.484 -82.639 1.00 41.41 264 SER A C 1
ATOM 2171 O O . SER A 1 264 ? 53.546 58.729 -82.737 1.00 41.41 264 SER A O 1
ATOM 2173 N N . GLN A 1 265 ? 54.468 60.562 -81.854 1.00 44.00 265 GLN A N 1
ATOM 2174 C CA . GLN A 1 265 ? 53.239 61.188 -81.347 1.00 44.00 265 GLN A CA 1
ATOM 2175 C C . GLN A 1 265 ? 52.637 62.044 -82.476 1.00 44.00 265 GLN A C 1
ATOM 2177 O O . GLN A 1 265 ? 53.394 62.734 -83.157 1.00 44.00 265 GLN A O 1
ATOM 2182 N N . PRO A 1 266 ? 51.307 62.016 -82.687 1.00 47.81 266 PRO A N 1
ATOM 2183 C CA . PRO A 1 266 ? 50.438 62.943 -81.959 1.00 47.81 266 PRO A CA 1
ATOM 2184 C C . PRO A 1 266 ? 49.072 62.317 -81.639 1.00 47.81 266 PRO A C 1
ATOM 2186 O O . PRO A 1 266 ? 48.215 62.206 -82.511 1.00 47.81 266 PRO A O 1
ATOM 2189 N N . SER A 1 267 ? 48.812 61.919 -80.387 1.00 51.38 267 SER A N 1
ATOM 2190 C CA . SER A 1 267 ? 47.422 61.648 -79.969 1.00 51.38 267 SER A CA 1
ATOM 2191 C C . SER A 1 267 ? 47.204 61.525 -78.455 1.00 51.38 267 SER A C 1
ATOM 2193 O O . SER A 1 267 ? 46.471 60.649 -78.012 1.00 51.38 267 SER A O 1
ATOM 2195 N N . ALA A 1 268 ? 47.763 62.397 -77.613 1.00 54.97 268 ALA A N 1
ATOM 2196 C CA . ALA A 1 268 ? 47.517 62.320 -76.161 1.00 54.97 268 ALA A CA 1
ATOM 2197 C C . ALA A 1 268 ? 46.011 62.311 -75.780 1.00 54.97 268 ALA A C 1
ATOM 2199 O O . ALA A 1 268 ? 45.620 61.628 -74.835 1.00 54.97 268 ALA A O 1
ATOM 2200 N N . VAL A 1 269 ? 45.136 62.963 -76.560 1.00 54.31 269 VAL A N 1
ATOM 2201 C CA . VAL A 1 269 ? 43.674 62.968 -76.328 1.00 54.31 269 VAL A CA 1
ATOM 2202 C C . VAL A 1 269 ? 42.977 61.717 -76.892 1.00 54.31 269 VAL A C 1
ATOM 2204 O O . VAL A 1 269 ? 42.108 61.141 -76.236 1.00 54.31 269 VAL A O 1
ATOM 2207 N N . ARG A 1 270 ? 43.400 61.218 -78.062 1.00 54.00 270 ARG A N 1
ATOM 2208 C CA . ARG A 1 270 ? 42.855 59.981 -78.662 1.00 54.00 270 ARG A CA 1
ATOM 2209 C C . ARG A 1 270 ? 43.296 58.738 -77.877 1.00 54.00 270 ARG A C 1
ATOM 2211 O O . ARG A 1 270 ? 42.492 57.831 -77.687 1.00 54.00 270 ARG A O 1
ATOM 2218 N N . ASN A 1 271 ? 44.514 58.735 -77.328 1.00 57.22 271 ASN A N 1
ATOM 2219 C CA . ASN A 1 271 ? 45.004 57.695 -76.421 1.00 57.22 271 ASN A CA 1
ATOM 2220 C C . ASN A 1 271 ? 44.316 57.719 -75.056 1.00 57.22 271 ASN A C 1
ATOM 2222 O O . ASN A 1 271 ? 44.122 56.654 -74.486 1.00 57.22 271 ASN A O 1
ATOM 2226 N N . ARG A 1 272 ? 43.903 58.879 -74.527 1.00 61.19 272 ARG A N 1
ATOM 2227 C CA . ARG A 1 272 ? 43.180 58.934 -73.244 1.00 61.19 272 ARG A CA 1
ATOM 2228 C C . ARG A 1 272 ? 41.757 58.382 -73.369 1.00 61.19 272 ARG A C 1
ATOM 2230 O O . ARG A 1 272 ? 41.356 57.587 -72.527 1.00 61.19 272 ARG A O 1
ATOM 2237 N N . ASN A 1 273 ? 41.048 58.696 -74.458 1.00 62.59 273 ASN A N 1
ATOM 2238 C CA . ASN A 1 273 ? 39.731 58.108 -74.739 1.00 62.59 273 ASN A CA 1
ATOM 2239 C C . ASN A 1 273 ? 39.812 56.621 -75.115 1.00 62.59 273 ASN A C 1
ATOM 2241 O O . ASN A 1 273 ? 38.998 55.838 -74.631 1.00 62.59 273 ASN A O 1
ATOM 2245 N N . ASN A 1 274 ? 40.814 56.195 -75.893 1.00 67.75 274 ASN A N 1
ATOM 2246 C CA . ASN A 1 274 ? 41.034 54.767 -76.153 1.00 67.75 274 ASN A CA 1
ATOM 2247 C C . ASN A 1 274 ? 41.468 54.009 -74.893 1.00 67.75 274 ASN A C 1
ATOM 2249 O O . ASN A 1 274 ? 41.028 52.883 -74.695 1.00 67.75 274 ASN A O 1
ATOM 2253 N N . ARG A 1 275 ? 42.268 54.617 -74.007 1.00 71.94 275 ARG A N 1
ATOM 2254 C CA . ARG A 1 275 ? 42.651 54.029 -72.716 1.00 71.94 275 ARG A CA 1
ATOM 2255 C C . ARG A 1 275 ? 41.456 53.921 -71.776 1.00 71.94 275 ARG A C 1
ATOM 2257 O O . ARG A 1 275 ? 41.263 52.851 -71.227 1.00 71.94 275 ARG A O 1
ATOM 2264 N N . ALA A 1 276 ? 40.605 54.943 -71.683 1.00 71.69 276 ALA A N 1
ATOM 2265 C CA . ALA A 1 276 ? 39.375 54.891 -70.889 1.00 71.69 276 ALA A CA 1
ATOM 2266 C C . ALA A 1 276 ? 38.349 53.884 -71.446 1.00 71.69 276 ALA A C 1
ATOM 2268 O O . ALA A 1 276 ? 37.666 53.202 -70.685 1.00 71.69 276 ALA A O 1
ATOM 2269 N N . GLN A 1 277 ? 38.240 53.739 -72.772 1.00 74.00 277 GLN A N 1
ATOM 2270 C CA . GLN A 1 277 ? 37.409 52.690 -73.373 1.00 74.00 277 GLN A CA 1
ATOM 2271 C C . GLN A 1 277 ? 38.001 51.290 -73.183 1.00 74.00 277 GLN A C 1
ATOM 2273 O O . GLN A 1 277 ? 37.242 50.340 -72.999 1.00 74.00 277 GLN A O 1
ATOM 2278 N N . ARG A 1 278 ? 39.330 51.150 -73.213 1.00 76.25 278 ARG A N 1
ATOM 2279 C CA . ARG A 1 278 ? 40.020 49.883 -72.946 1.00 76.25 278 ARG A CA 1
ATOM 2280 C C . ARG A 1 278 ? 39.897 49.493 -71.478 1.00 76.25 278 ARG A C 1
ATOM 2282 O O . ARG A 1 278 ? 39.528 48.369 -71.205 1.00 76.25 278 ARG A O 1
ATOM 2289 N N . GLU A 1 279 ? 40.041 50.444 -70.564 1.00 77.94 279 GLU A N 1
ATOM 2290 C CA . GLU A 1 279 ? 39.858 50.253 -69.125 1.00 77.94 279 GLU A CA 1
ATOM 2291 C C . GLU A 1 279 ? 38.405 49.898 -68.779 1.00 77.94 279 GLU A C 1
ATOM 2293 O O . GLU A 1 279 ? 38.180 48.936 -68.060 1.00 77.94 279 GLU A O 1
ATOM 2298 N N . LYS A 1 280 ? 37.400 50.538 -69.401 1.00 79.50 280 LYS A N 1
ATOM 2299 C CA . LYS A 1 280 ? 35.991 50.104 -69.276 1.00 79.50 280 LYS A CA 1
ATOM 2300 C C . LYS A 1 280 ? 35.731 48.710 -69.856 1.00 79.50 280 LYS A C 1
ATOM 2302 O O . LYS A 1 280 ? 34.844 48.007 -69.374 1.00 79.50 280 LYS A O 1
ATOM 2307 N N . LYS A 1 281 ? 36.434 48.311 -70.920 1.00 78.62 281 LYS A N 1
ATOM 2308 C CA . LYS A 1 281 ? 36.338 46.950 -71.477 1.00 78.62 281 LYS A CA 1
ATOM 2309 C C . LYS A 1 281 ? 37.034 45.934 -70.570 1.00 78.62 281 LYS A C 1
ATOM 2311 O O . LYS A 1 281 ? 36.460 44.878 -70.334 1.00 78.62 281 LYS A O 1
ATOM 2316 N N . ASP A 1 282 ? 38.188 46.279 -70.015 1.00 80.31 282 ASP A N 1
ATOM 2317 C CA . ASP A 1 282 ? 38.962 45.446 -69.093 1.00 80.31 282 ASP A CA 1
ATOM 2318 C C . ASP A 1 282 ? 38.243 45.295 -67.747 1.00 80.31 282 ASP A C 1
ATOM 2320 O O . ASP A 1 282 ? 38.219 44.209 -67.181 1.00 80.31 282 ASP A O 1
ATOM 2324 N N . GLU A 1 283 ? 37.573 46.339 -67.258 1.00 81.00 283 GLU A N 1
ATOM 2325 C CA . GLU A 1 283 ? 36.742 46.288 -66.054 1.00 81.00 283 GLU A CA 1
ATOM 2326 C C . GLU A 1 283 ? 35.494 45.424 -66.267 1.00 81.00 283 GLU A C 1
ATOM 2328 O O . GLU A 1 283 ? 35.166 44.593 -65.421 1.00 81.00 283 GLU A O 1
ATOM 2333 N N . LYS A 1 284 ? 34.855 45.508 -67.444 1.00 81.88 284 LYS A N 1
ATOM 2334 C CA . LYS A 1 284 ? 33.813 44.547 -67.843 1.00 81.88 284 LYS A CA 1
ATOM 2335 C C . LYS A 1 284 ? 34.361 43.123 -67.918 1.00 81.88 284 LYS A C 1
ATOM 2337 O O . LYS A 1 284 ? 33.680 42.201 -67.483 1.00 81.88 284 LYS A O 1
ATOM 2342 N N . PHE A 1 285 ? 35.578 42.935 -68.424 1.00 81.31 285 PHE A N 1
ATOM 2343 C CA . PHE A 1 285 ? 36.215 41.622 -68.501 1.00 81.31 285 PHE A CA 1
ATOM 2344 C C . PHE A 1 285 ? 36.518 41.061 -67.108 1.00 81.31 285 PHE A C 1
ATOM 2346 O O . PHE A 1 285 ? 36.232 39.898 -66.847 1.00 81.31 285 PHE A O 1
ATOM 2353 N N . ARG A 1 286 ? 37.002 41.895 -66.179 1.00 84.62 286 ARG A N 1
ATOM 2354 C CA . ARG A 1 286 ? 37.208 41.529 -64.769 1.00 84.62 286 ARG A CA 1
ATOM 2355 C C . ARG A 1 286 ? 35.896 41.195 -64.068 1.00 84.62 286 ARG A C 1
ATOM 2357 O O . ARG A 1 286 ? 35.834 40.190 -63.372 1.00 84.62 286 ARG A O 1
ATOM 2364 N N . ALA A 1 287 ? 34.842 41.982 -64.280 1.00 83.25 287 ALA A N 1
ATOM 2365 C CA . ALA A 1 287 ? 33.528 41.719 -63.697 1.00 83.25 287 ALA A CA 1
ATOM 2366 C C . ALA A 1 287 ? 32.911 40.415 -64.231 1.00 83.25 287 ALA A C 1
ATOM 2368 O O . ALA A 1 287 ? 32.344 39.637 -63.469 1.00 83.25 287 ALA A O 1
ATOM 2369 N N . VAL A 1 288 ? 33.043 40.152 -65.534 1.00 85.12 288 VAL A N 1
ATOM 2370 C CA . VAL A 1 288 ? 32.581 38.903 -66.155 1.00 85.12 288 VAL A CA 1
ATOM 2371 C C . VAL A 1 288 ? 33.426 37.717 -65.685 1.00 85.12 288 VAL A C 1
ATOM 2373 O O . VAL A 1 288 ? 32.857 36.699 -65.306 1.00 85.12 288 VAL A O 1
ATOM 2376 N N . SER A 1 289 ? 34.753 37.856 -65.621 1.00 84.62 289 SER A N 1
ATOM 2377 C CA . SER A 1 289 ? 35.650 36.817 -65.098 1.00 84.62 289 SER A CA 1
ATOM 2378 C C . SER A 1 289 ? 35.337 36.494 -63.640 1.00 84.62 289 SER A C 1
ATOM 2380 O O . SER A 1 289 ? 35.188 35.330 -63.309 1.00 84.62 289 SER A O 1
ATOM 2382 N N . SER A 1 290 ? 35.109 37.508 -62.798 1.00 86.06 290 SER A N 1
ATOM 2383 C CA . SER A 1 290 ? 34.708 37.314 -61.401 1.00 86.06 290 SER A CA 1
ATOM 2384 C C . SER A 1 290 ? 33.390 36.543 -61.278 1.00 86.06 290 SER A C 1
ATOM 2386 O O . SER A 1 290 ? 33.269 35.688 -60.407 1.00 86.06 290 SER A O 1
ATOM 2388 N N . LYS A 1 291 ? 32.419 36.776 -62.174 1.00 86.19 291 LYS A N 1
ATOM 2389 C CA . LYS A 1 291 ? 31.186 35.974 -62.217 1.00 86.19 291 LYS A CA 1
ATOM 2390 C C . LYS A 1 291 ? 31.439 34.533 -62.662 1.00 86.19 291 LYS A C 1
ATOM 2392 O O . LYS A 1 291 ? 30.827 33.630 -62.106 1.00 86.19 291 LYS A O 1
ATOM 2397 N N . TYR A 1 292 ? 32.329 34.300 -63.625 1.00 84.31 292 TYR A N 1
ATOM 2398 C CA . TYR A 1 292 ? 32.712 32.941 -64.022 1.00 84.31 292 TYR A CA 1
ATOM 2399 C C . TYR A 1 292 ? 33.493 32.211 -62.930 1.00 84.31 292 TYR A C 1
ATOM 2401 O O . TYR A 1 292 ? 33.290 31.015 -62.762 1.00 84.31 292 TYR A O 1
ATOM 2409 N N . ASP A 1 293 ? 34.340 32.910 -62.177 1.00 83.75 293 ASP A N 1
ATOM 2410 C CA . ASP A 1 293 ? 35.067 32.335 -61.046 1.00 83.75 293 ASP A CA 1
ATOM 2411 C C . ASP A 1 293 ? 34.107 31.985 -59.903 1.00 83.75 293 ASP A C 1
ATOM 2413 O O . ASP A 1 293 ? 34.211 30.897 -59.349 1.00 83.75 293 ASP A O 1
ATOM 2417 N N . GLN A 1 294 ? 33.100 32.826 -59.632 1.00 84.56 294 GLN A N 1
ATOM 2418 C CA . GLN A 1 294 ? 32.014 32.490 -58.703 1.00 84.56 294 GLN A CA 1
ATOM 2419 C C . GLN A 1 294 ? 31.239 31.251 -59.170 1.00 84.56 294 GLN A C 1
ATOM 2421 O O . GLN A 1 294 ? 31.016 30.332 -58.391 1.00 84.56 294 GLN A O 1
ATOM 2426 N N . VAL A 1 295 ? 30.847 31.182 -60.447 1.00 81.62 295 VAL A N 1
ATOM 2427 C CA . VAL A 1 295 ? 30.171 29.994 -61.000 1.00 81.62 295 VAL A CA 1
ATOM 2428 C C . VAL A 1 295 ? 31.060 28.752 -60.865 1.00 81.62 295 VAL A C 1
ATOM 2430 O O . VAL A 1 295 ? 30.583 27.715 -60.408 1.00 81.62 295 VAL A O 1
ATOM 2433 N N . ARG A 1 296 ? 32.360 28.862 -61.160 1.00 84.50 296 ARG A N 1
ATOM 2434 C CA . ARG A 1 296 ? 33.322 27.769 -60.978 1.00 84.50 296 ARG A CA 1
ATOM 2435 C C . ARG A 1 296 ? 33.425 27.321 -59.526 1.00 84.50 296 ARG A C 1
ATOM 2437 O O . ARG A 1 296 ? 33.501 26.128 -59.267 1.00 84.50 296 ARG A O 1
ATOM 2444 N N . GLU A 1 297 ? 33.453 28.266 -58.592 1.00 85.19 297 GLU A N 1
ATOM 2445 C CA . GLU A 1 297 ? 33.548 28.002 -57.157 1.00 85.19 297 GLU A CA 1
ATOM 2446 C C . GLU A 1 297 ? 32.304 27.268 -56.638 1.00 85.19 297 GLU A C 1
ATOM 2448 O O . GLU A 1 297 ? 32.428 26.329 -55.855 1.00 85.19 297 GLU A O 1
ATOM 2453 N N . TYR A 1 298 ? 31.111 27.630 -57.123 1.00 80.06 298 TYR A N 1
ATOM 2454 C CA . TYR A 1 298 ? 29.855 26.997 -56.708 1.00 80.06 298 TYR A CA 1
ATOM 2455 C C . TYR A 1 298 ? 29.580 25.642 -57.375 1.00 80.06 298 TYR A C 1
ATOM 2457 O O . TYR A 1 298 ? 29.029 24.756 -56.723 1.00 80.06 298 TYR A O 1
ATOM 2465 N N . PHE A 1 299 ? 29.917 25.474 -58.657 1.00 78.44 299 PHE A N 1
ATOM 2466 C CA . PHE A 1 299 ? 29.584 24.264 -59.426 1.00 78.44 299 PHE A CA 1
ATOM 2467 C C . PHE A 1 299 ? 30.779 23.333 -59.674 1.00 78.44 299 PHE A C 1
ATOM 2469 O O . PHE A 1 299 ? 30.590 22.219 -60.152 1.00 78.44 299 PHE A O 1
ATOM 2476 N N . GLY A 1 300 ? 32.009 23.763 -59.380 1.00 81.75 300 GLY A N 1
ATOM 2477 C CA . GLY A 1 300 ? 33.241 23.008 -59.648 1.00 81.75 300 GLY A CA 1
ATOM 2478 C C . GLY A 1 300 ? 33.645 22.943 -61.128 1.00 81.75 300 GLY A C 1
ATOM 2479 O O . GLY A 1 300 ? 34.722 22.442 -61.445 1.00 81.75 300 GLY A O 1
ATOM 2480 N N . THR A 1 301 ? 32.815 23.470 -62.034 1.00 81.25 301 THR A N 1
ATOM 2481 C CA . THR A 1 301 ? 32.983 23.435 -63.494 1.00 81.25 301 THR A CA 1
ATOM 2482 C C . THR A 1 301 ? 32.459 24.727 -64.132 1.00 81.25 301 THR A C 1
ATOM 2484 O O . THR A 1 301 ? 31.606 25.409 -63.563 1.00 81.25 301 THR A O 1
ATOM 2487 N N . ASN A 1 302 ? 32.978 25.071 -65.317 1.00 79.81 302 ASN A N 1
ATOM 2488 C CA . ASN A 1 302 ? 32.462 26.168 -66.154 1.00 79.81 302 ASN A CA 1
ATOM 2489 C C . ASN A 1 302 ? 31.694 25.651 -67.375 1.00 79.81 302 ASN A C 1
ATOM 2491 O O . ASN A 1 302 ? 31.300 26.459 -68.218 1.00 79.81 302 ASN A O 1
ATOM 2495 N N . ASP A 1 303 ? 31.532 24.333 -67.500 1.00 84.94 303 ASP A N 1
ATOM 2496 C CA . ASP A 1 303 ? 30.799 23.737 -68.607 1.00 84.94 303 ASP A CA 1
ATOM 2497 C C . ASP A 1 303 ? 29.285 23.958 -68.403 1.00 84.94 303 ASP A C 1
ATOM 2499 O O . ASP A 1 303 ? 28.717 23.474 -67.414 1.00 84.94 303 ASP A O 1
ATOM 2503 N N . PRO A 1 304 ? 28.606 24.710 -69.292 1.00 82.06 304 PRO A N 1
ATOM 2504 C CA . PRO A 1 304 ? 27.175 24.964 -69.165 1.00 82.06 304 PRO A CA 1
ATOM 2505 C C . PRO A 1 304 ? 26.331 23.681 -69.197 1.00 82.06 304 PRO A C 1
ATOM 2507 O O . PRO A 1 304 ? 25.270 23.656 -68.568 1.00 82.06 304 PRO A O 1
ATOM 2510 N N . ASP A 1 305 ? 26.785 22.620 -69.872 1.00 84.56 305 ASP A N 1
ATOM 2511 C CA . ASP A 1 305 ? 26.031 21.366 -69.973 1.00 84.56 305 ASP A CA 1
ATOM 2512 C C . ASP A 1 305 ? 26.075 20.562 -68.664 1.00 84.56 305 ASP A C 1
ATOM 2514 O O . ASP A 1 305 ? 25.071 19.964 -68.267 1.00 84.56 305 ASP A O 1
ATOM 2518 N N . GLU A 1 306 ? 27.197 20.594 -67.941 1.00 82.62 306 GLU A N 1
ATOM 2519 C CA . GLU A 1 306 ? 27.327 19.966 -66.619 1.00 82.62 306 GLU A CA 1
ATOM 2520 C C . GLU A 1 306 ? 26.518 20.713 -65.552 1.00 82.62 306 GLU A C 1
ATOM 2522 O O . GLU A 1 306 ? 25.833 20.090 -64.739 1.00 82.62 306 GLU A O 1
ATOM 2527 N N . ILE A 1 307 ? 26.519 22.051 -65.594 1.00 84.94 307 ILE A N 1
ATOM 2528 C CA . ILE A 1 307 ? 25.700 22.879 -64.695 1.00 84.94 307 ILE A CA 1
ATOM 2529 C C . ILE A 1 307 ? 24.210 22.615 -64.940 1.00 84.94 307 ILE A C 1
ATOM 2531 O O . ILE A 1 307 ? 23.436 22.479 -63.991 1.00 84.94 307 ILE A O 1
ATOM 2535 N N . LYS A 1 308 ? 23.791 22.502 -66.206 1.00 87.06 308 LYS A N 1
ATOM 2536 C CA . LYS A 1 308 ? 22.403 22.179 -66.551 1.00 87.06 308 LYS A CA 1
ATOM 2537 C C . LYS A 1 308 ? 22.002 20.794 -66.037 1.00 87.06 308 LYS A C 1
ATOM 2539 O O . LYS A 1 308 ? 20.958 20.685 -65.397 1.00 87.06 308 LYS A O 1
ATOM 2544 N N . LYS A 1 309 ? 22.855 19.777 -66.219 1.00 87.19 309 LYS A N 1
ATOM 2545 C CA . LYS A 1 309 ? 22.642 18.437 -65.644 1.00 87.19 309 LYS A CA 1
ATOM 2546 C C . LYS A 1 309 ? 22.503 18.479 -64.125 1.00 87.19 309 LYS A C 1
ATOM 2548 O O . LYS A 1 309 ? 21.578 17.880 -63.599 1.00 87.19 309 LYS A O 1
ATOM 2553 N N . PHE A 1 310 ? 23.333 19.251 -63.424 1.00 86.94 310 PHE A N 1
ATOM 2554 C CA . PHE A 1 310 ? 23.217 19.410 -61.971 1.00 86.94 310 PHE A CA 1
ATOM 2555 C C . PHE A 1 310 ? 21.847 19.967 -61.544 1.00 86.94 310 PHE A C 1
ATOM 2557 O O . PHE A 1 310 ? 21.256 19.501 -60.566 1.00 86.94 310 PHE A O 1
ATOM 2564 N N . PHE A 1 311 ? 21.317 20.958 -62.269 1.00 88.69 311 PHE A N 1
ATOM 2565 C CA . PHE A 1 311 ? 19.977 21.486 -62.003 1.00 88.69 311 PHE A CA 1
ATOM 2566 C C . PHE A 1 311 ? 18.871 20.485 -62.339 1.00 88.69 311 PHE A C 1
ATOM 2568 O O . PHE A 1 311 ? 17.919 20.370 -61.564 1.00 88.69 311 PHE A O 1
ATOM 2575 N N . ASP A 1 312 ? 19.001 19.756 -63.446 1.00 90.56 312 ASP A N 1
ATOM 2576 C CA . ASP A 1 312 ? 18.039 18.734 -63.856 1.00 90.56 312 ASP A CA 1
ATOM 2577 C C . ASP A 1 312 ? 18.013 17.567 -62.852 1.00 90.56 312 ASP A C 1
ATOM 2579 O O . ASP A 1 312 ? 16.936 17.199 -62.383 1.00 90.56 312 ASP A O 1
ATOM 2583 N N . ASP A 1 313 ? 19.171 17.078 -62.403 1.00 89.00 313 ASP A N 1
ATOM 2584 C CA . ASP A 1 313 ? 19.298 16.039 -61.372 1.00 89.00 313 ASP A CA 1
ATOM 2585 C C . ASP A 1 313 ? 18.719 16.509 -60.033 1.00 89.00 313 ASP A C 1
ATOM 2587 O O . ASP A 1 313 ? 17.992 15.784 -59.351 1.00 89.00 313 ASP A O 1
ATOM 2591 N N . ARG A 1 314 ? 18.983 17.764 -59.644 1.00 88.31 314 ARG A N 1
ATOM 2592 C CA . ARG A 1 314 ? 18.414 18.340 -58.419 1.00 88.31 314 ARG A CA 1
ATOM 2593 C C . ARG A 1 314 ? 16.898 18.488 -58.514 1.00 88.31 314 ARG A C 1
ATOM 2595 O O . ARG A 1 314 ? 16.208 18.286 -57.512 1.00 88.31 314 ARG A O 1
ATOM 2602 N N . LYS A 1 315 ? 16.372 18.823 -59.693 1.00 92.00 315 LYS A N 1
ATOM 2603 C CA . LYS A 1 315 ? 14.931 18.909 -59.945 1.00 92.00 315 LYS A CA 1
ATOM 2604 C C . LYS A 1 315 ? 14.282 17.525 -59.903 1.00 92.00 315 LYS A C 1
ATOM 2606 O O . LYS A 1 315 ? 13.277 17.370 -59.215 1.00 92.00 315 LYS A O 1
ATOM 2611 N N . GLN A 1 316 ? 14.894 16.519 -60.526 1.00 91.31 316 GLN A N 1
ATOM 2612 C CA . GLN A 1 316 ? 14.440 15.126 -60.468 1.00 91.31 316 GLN A CA 1
ATOM 2613 C C . GLN A 1 316 ? 14.473 14.572 -59.037 1.00 91.31 316 GLN A C 1
ATOM 2615 O O . GLN A 1 316 ? 13.508 13.954 -58.586 1.00 91.31 316 GLN A O 1
ATOM 2620 N N . ASN A 1 317 ? 15.529 14.859 -58.271 1.00 90.50 317 ASN A N 1
ATOM 2621 C CA . ASN A 1 317 ? 15.606 14.491 -56.857 1.00 90.50 317 ASN A CA 1
ATOM 2622 C C . ASN A 1 317 ? 14.518 15.188 -56.031 1.00 90.50 317 ASN A C 1
ATOM 2624 O O . ASN A 1 317 ? 13.882 14.554 -55.191 1.00 90.50 317 ASN A O 1
ATOM 2628 N N . ALA A 1 318 ? 14.249 16.472 -56.285 1.00 91.31 318 ALA A N 1
ATOM 2629 C CA . ALA A 1 318 ? 13.171 17.195 -55.615 1.00 91.31 318 ALA A CA 1
ATOM 2630 C C . ALA A 1 318 ? 11.781 16.630 -55.958 1.00 91.31 318 ALA A C 1
ATOM 2632 O O . ALA A 1 318 ? 10.930 16.537 -55.074 1.00 91.31 318 ALA A O 1
ATOM 2633 N N . GLU A 1 319 ? 11.541 16.232 -57.208 1.00 93.00 319 GLU A N 1
ATOM 2634 C CA . GLU A 1 319 ? 10.301 15.566 -57.631 1.00 93.00 319 GLU A CA 1
ATOM 2635 C C . GLU A 1 319 ? 10.154 14.182 -56.982 1.00 93.00 319 GLU A C 1
ATOM 2637 O O . GLU A 1 319 ? 9.090 13.857 -56.453 1.00 93.00 319 GLU A O 1
ATOM 2642 N N . THR A 1 320 ? 11.239 13.408 -56.916 1.00 91.88 320 THR A N 1
ATOM 2643 C CA . THR A 1 320 ? 11.257 12.088 -56.266 1.00 91.88 320 THR A CA 1
ATOM 2644 C C . THR A 1 320 ? 10.982 12.198 -54.765 1.00 91.88 320 THR A C 1
ATOM 2646 O O . THR A 1 320 ? 10.162 11.452 -54.232 1.00 91.88 320 THR A O 1
ATOM 2649 N N . LEU A 1 321 ? 11.595 13.170 -54.081 1.00 91.06 321 LEU A N 1
ATOM 2650 C CA . LEU A 1 321 ? 11.343 13.440 -52.662 1.00 91.06 321 LEU A CA 1
ATOM 2651 C C . LEU A 1 321 ? 9.905 13.903 -52.411 1.00 91.06 321 LEU A C 1
ATOM 2653 O O . LEU A 1 321 ? 9.286 13.466 -51.444 1.00 91.06 321 LEU A O 1
ATOM 2657 N N . LYS A 1 322 ? 9.343 14.755 -53.279 1.00 93.94 322 LYS A N 1
ATOM 2658 C CA . LYS A 1 322 ? 7.928 15.151 -53.183 1.00 93.94 322 LYS A CA 1
ATOM 2659 C C . LYS A 1 322 ? 7.005 13.942 -53.289 1.00 93.94 322 LYS A C 1
ATOM 2661 O O . LYS A 1 322 ? 6.118 13.803 -52.452 1.00 93.94 322 LYS A O 1
ATOM 2666 N N . LYS A 1 323 ? 7.263 13.047 -54.245 1.00 94.19 323 LYS A N 1
ATOM 2667 C CA . LYS A 1 323 ? 6.497 11.809 -54.405 1.00 94.19 323 LYS A CA 1
ATOM 2668 C C . LYS A 1 323 ? 6.596 10.914 -53.165 1.00 94.19 323 LYS A C 1
ATOM 2670 O O . LYS A 1 323 ? 5.576 10.484 -52.648 1.00 94.19 323 LYS A O 1
ATOM 2675 N N . GLN A 1 324 ? 7.798 10.724 -52.614 1.00 91.81 324 GLN A N 1
ATOM 2676 C CA . GLN A 1 324 ? 7.984 9.966 -51.368 1.00 91.81 324 GLN A CA 1
ATOM 2677 C C . GLN A 1 324 ? 7.238 10.589 -50.177 1.00 91.81 324 GLN A C 1
ATOM 2679 O O . GLN A 1 324 ? 6.679 9.868 -49.354 1.00 91.81 324 GLN A O 1
ATOM 2684 N N . ILE A 1 325 ? 7.199 11.921 -50.075 1.00 91.38 325 ILE A N 1
ATOM 2685 C CA . ILE A 1 325 ? 6.431 12.621 -49.034 1.00 91.38 325 ILE A CA 1
ATOM 2686 C C . ILE A 1 325 ? 4.925 12.379 -49.208 1.00 91.38 325 ILE A C 1
ATOM 2688 O O . ILE A 1 325 ? 4.226 12.186 -48.214 1.00 91.38 325 ILE A O 1
ATOM 2692 N N . GLU A 1 326 ? 4.415 12.403 -50.438 1.00 94.69 326 GLU A N 1
ATOM 2693 C CA . GLU A 1 326 ? 3.007 12.112 -50.731 1.00 94.69 326 GLU A CA 1
ATOM 2694 C C . GLU A 1 326 ? 2.652 10.653 -50.417 1.00 94.69 326 GLU A C 1
ATOM 2696 O O . GLU A 1 326 ? 1.668 10.411 -49.714 1.00 94.69 326 GLU A O 1
ATOM 2701 N N . ASP A 1 327 ? 3.498 9.701 -50.817 1.00 92.81 327 ASP A N 1
ATOM 2702 C CA . ASP A 1 327 ? 3.322 8.274 -50.527 1.00 92.81 327 ASP A CA 1
ATOM 2703 C C . ASP A 1 327 ? 3.322 8.003 -49.009 1.00 92.81 327 ASP A C 1
ATOM 2705 O O . ASP A 1 327 ? 2.468 7.277 -48.496 1.00 92.81 327 ASP A O 1
ATOM 2709 N N . LEU A 1 328 ? 4.224 8.641 -48.251 1.00 92.00 328 LEU A N 1
ATOM 2710 C CA . LEU A 1 328 ? 4.264 8.530 -46.786 1.00 92.00 328 LEU A CA 1
ATOM 2711 C C . LEU A 1 328 ? 3.039 9.157 -46.112 1.00 92.00 328 LEU A C 1
ATOM 2713 O O . LEU A 1 328 ? 2.542 8.621 -45.121 1.00 92.00 328 LEU A O 1
ATOM 2717 N N . LYS A 1 329 ? 2.524 10.276 -46.635 1.00 94.25 329 LYS A N 1
ATOM 2718 C CA . LYS A 1 329 ? 1.276 10.874 -46.135 1.00 94.25 329 LYS A CA 1
ATOM 2719 C C . LYS A 1 329 ? 0.085 9.951 -46.373 1.00 94.25 329 LYS A C 1
ATOM 2721 O O . LYS A 1 329 ? -0.728 9.786 -45.466 1.00 94.25 329 LYS A O 1
ATOM 2726 N N . ALA A 1 330 ? 0.002 9.329 -47.548 1.00 94.44 330 ALA A N 1
ATOM 2727 C CA . ALA A 1 330 ? -1.038 8.354 -47.855 1.00 94.44 330 ALA A CA 1
ATOM 2728 C C . ALA A 1 330 ? -0.945 7.120 -46.939 1.00 94.44 330 ALA A C 1
ATOM 2730 O O . ALA A 1 330 ? -1.953 6.694 -46.377 1.00 94.44 330 ALA A O 1
ATOM 2731 N N . ALA A 1 331 ? 0.266 6.600 -46.709 1.00 93.94 331 ALA A N 1
ATOM 2732 C CA . ALA A 1 331 ? 0.494 5.485 -45.790 1.00 93.94 331 ALA A CA 1
ATOM 2733 C C . ALA A 1 331 ? 0.116 5.826 -44.336 1.00 93.94 331 ALA A C 1
ATOM 2735 O O . ALA A 1 331 ? -0.500 5.006 -43.656 1.00 93.94 331 ALA A O 1
ATOM 2736 N N . ASN A 1 332 ? 0.429 7.038 -43.864 1.00 90.44 332 ASN A N 1
ATOM 2737 C CA . ASN A 1 332 ? 0.016 7.500 -42.535 1.00 90.44 332 ASN A CA 1
ATOM 2738 C C . ASN A 1 332 ? -1.507 7.611 -42.408 1.00 90.44 332 ASN A C 1
ATOM 2740 O O . ASN A 1 332 ? -2.056 7.157 -41.409 1.00 90.44 332 ASN A O 1
ATOM 2744 N N . ALA A 1 333 ? -2.193 8.157 -43.415 1.00 93.25 333 ALA A N 1
ATOM 2745 C CA . ALA A 1 333 ? -3.653 8.244 -43.407 1.00 93.25 333 ALA A CA 1
ATOM 2746 C C . ALA A 1 333 ? -4.313 6.852 -43.370 1.00 93.25 333 ALA A C 1
ATOM 2748 O O . ALA A 1 333 ? -5.287 6.633 -42.647 1.00 93.25 333 ALA A O 1
ATOM 2749 N N . GLU A 1 334 ? -3.757 5.883 -44.101 1.00 93.44 334 GLU A N 1
ATOM 2750 C CA . GLU A 1 334 ? -4.234 4.499 -44.076 1.00 93.44 334 GLU A CA 1
ATOM 2751 C C . GLU A 1 334 ? -3.966 3.825 -42.718 1.00 93.44 334 GLU A C 1
ATOM 2753 O O . GLU A 1 334 ? -4.841 3.153 -42.173 1.00 93.44 334 GLU A O 1
ATOM 2758 N N . LEU A 1 335 ? -2.799 4.060 -42.108 1.00 92.19 335 LEU A N 1
ATOM 2759 C CA . LEU A 1 335 ? -2.495 3.586 -40.754 1.00 92.19 335 LEU A CA 1
ATOM 2760 C C . LEU A 1 335 ? -3.436 4.187 -39.704 1.00 92.19 335 LEU A C 1
ATOM 2762 O O . LEU A 1 335 ? -3.921 3.461 -38.836 1.00 92.19 335 LEU A O 1
ATOM 2766 N N . GLU A 1 336 ? -3.737 5.483 -39.782 1.00 92.12 336 GLU A N 1
ATOM 2767 C CA . GLU A 1 336 ? -4.708 6.135 -38.895 1.00 92.12 336 GLU A CA 1
ATOM 2768 C C . GLU A 1 336 ? -6.098 5.509 -39.030 1.00 92.12 336 GLU A C 1
ATOM 2770 O O . GLU A 1 336 ? -6.747 5.210 -38.022 1.00 92.12 336 GLU A O 1
ATOM 2775 N N . LYS A 1 337 ? -6.527 5.225 -40.264 1.00 93.94 337 LYS A N 1
ATOM 2776 C CA . LYS A 1 337 ? -7.787 4.529 -40.535 1.00 93.94 337 LYS A CA 1
ATOM 2777 C C . LYS A 1 337 ? -7.795 3.116 -39.949 1.00 93.94 337 LYS A C 1
ATOM 2779 O O . LYS A 1 337 ? -8.775 2.735 -39.312 1.00 93.94 337 LYS A O 1
ATOM 2784 N N . GLN A 1 338 ? -6.708 2.357 -40.088 1.00 92.38 338 GLN A N 1
ATOM 2785 C CA . GLN A 1 338 ? -6.583 1.021 -39.493 1.00 92.38 338 GLN A CA 1
ATOM 2786 C C . GLN A 1 338 ? -6.568 1.063 -37.960 1.00 92.38 338 GLN A C 1
ATOM 2788 O O . GLN A 1 338 ? -7.166 0.200 -37.316 1.00 92.38 338 GLN A O 1
ATOM 2793 N N . VAL A 1 339 ? -5.932 2.069 -37.352 1.00 90.50 339 VAL A N 1
ATOM 2794 C CA . VAL A 1 339 ? -5.973 2.284 -35.897 1.00 90.50 339 VAL A CA 1
ATOM 2795 C C . VAL A 1 339 ? -7.394 2.596 -35.443 1.00 90.50 339 VAL A C 1
ATOM 2797 O O . VAL A 1 339 ? -7.847 2.017 -34.458 1.00 90.50 339 VAL A O 1
ATOM 2800 N N . ALA A 1 340 ? -8.112 3.468 -36.153 1.00 90.12 340 ALA A N 1
ATOM 2801 C CA . ALA A 1 340 ? -9.504 3.783 -35.845 1.00 90.12 340 ALA A CA 1
ATOM 2802 C C . ALA A 1 340 ? -10.409 2.547 -35.973 1.00 90.12 340 ALA A C 1
ATOM 2804 O O . ALA A 1 340 ? -11.187 2.265 -35.066 1.00 90.12 340 ALA A O 1
ATOM 2805 N N . GLN A 1 341 ? -10.247 1.758 -37.038 1.00 92.19 341 GLN A N 1
ATOM 2806 C CA . GLN A 1 341 ? -10.978 0.502 -37.228 1.00 92.19 341 GLN A CA 1
ATOM 2807 C C . GLN A 1 341 ? -10.679 -0.515 -36.126 1.00 92.19 341 GLN A C 1
ATOM 2809 O O . GLN A 1 341 ? -11.602 -1.122 -35.595 1.00 92.19 341 GLN A O 1
ATOM 2814 N N . ARG A 1 342 ? -9.410 -0.690 -35.736 1.00 86.50 342 ARG A N 1
ATOM 2815 C CA . ARG A 1 342 ? -9.046 -1.601 -34.640 1.00 86.50 342 ARG A CA 1
ATOM 2816 C C . ARG A 1 342 ? -9.546 -1.113 -33.288 1.00 86.50 342 ARG A C 1
ATOM 2818 O O . ARG A 1 342 ? -9.940 -1.946 -32.488 1.00 86.50 342 ARG A O 1
ATOM 2825 N N . LYS A 1 343 ? -9.551 0.198 -33.031 1.00 86.56 343 LYS A N 1
ATOM 2826 C CA . LYS A 1 343 ? -10.161 0.768 -31.822 1.00 86.56 343 LYS A CA 1
ATOM 2827 C C . LYS A 1 343 ? -11.661 0.496 -31.790 1.00 86.56 343 LYS A C 1
ATOM 2829 O O . LYS A 1 343 ? -12.117 -0.068 -30.813 1.00 86.56 343 LYS A O 1
ATOM 2834 N N . SER A 1 344 ? -12.377 0.763 -32.884 1.00 83.88 344 SER A N 1
ATOM 2835 C CA . SER A 1 344 ? -13.806 0.430 -32.997 1.00 83.88 344 SER A CA 1
ATOM 2836 C C . SER A 1 344 ? -14.054 -1.065 -32.808 1.00 83.88 344 SER A C 1
ATOM 2838 O O . SER A 1 344 ? -14.959 -1.441 -32.084 1.00 83.88 344 SER A O 1
ATOM 2840 N N . ALA A 1 345 ? -13.222 -1.932 -33.394 1.00 82.94 345 ALA A N 1
ATOM 2841 C CA . ALA A 1 345 ? -13.346 -3.380 -33.235 1.00 82.94 345 ALA A CA 1
ATOM 2842 C C . ALA A 1 345 ? -13.027 -3.855 -31.807 1.00 82.94 345 ALA A C 1
ATOM 2844 O O . ALA A 1 345 ? -13.629 -4.817 -31.341 1.00 82.94 345 ALA A O 1
ATOM 2845 N N . ILE A 1 346 ? -12.089 -3.202 -31.112 1.00 77.06 346 ILE A N 1
ATOM 2846 C CA . ILE A 1 346 ? -11.823 -3.441 -29.689 1.00 77.06 346 ILE A CA 1
ATOM 2847 C C . ILE A 1 346 ? -13.029 -2.998 -28.870 1.00 77.06 346 ILE A C 1
ATOM 2849 O O . ILE A 1 346 ? -13.520 -3.795 -28.083 1.00 77.06 346 ILE A O 1
ATOM 2853 N N . ASP A 1 347 ? -13.552 -1.798 -29.109 1.00 74.75 347 ASP A N 1
ATOM 2854 C CA . ASP A 1 347 ? -14.728 -1.283 -28.415 1.00 74.75 347 ASP A CA 1
ATOM 2855 C C . ASP A 1 347 ? -15.934 -2.214 -28.655 1.00 74.75 347 ASP A C 1
ATOM 2857 O O . ASP A 1 347 ? -16.573 -2.668 -27.713 1.00 74.75 347 ASP A O 1
ATOM 2861 N N . GLU A 1 348 ? -16.210 -2.610 -29.898 1.00 75.31 348 GLU A N 1
ATOM 2862 C CA . GLU A 1 348 ? -17.277 -3.556 -30.254 1.00 75.31 348 GLU A CA 1
ATOM 2863 C C . GLU A 1 348 ? -17.062 -4.955 -29.656 1.00 75.31 348 GLU A C 1
ATOM 2865 O O . GLU A 1 348 ? -18.026 -5.584 -29.213 1.00 75.31 348 GLU A O 1
ATOM 2870 N N . ALA A 1 349 ? -15.826 -5.460 -29.591 1.00 68.69 349 ALA A N 1
ATOM 2871 C CA . ALA A 1 349 ? -15.503 -6.718 -28.913 1.00 68.69 349 ALA A CA 1
ATOM 2872 C C . ALA A 1 349 ? -15.677 -6.605 -27.388 1.00 68.69 349 ALA A C 1
ATOM 2874 O O . ALA A 1 349 ? -16.155 -7.541 -26.743 1.00 68.69 349 ALA A O 1
ATOM 2875 N N . GLU A 1 350 ? -15.345 -5.451 -26.811 1.00 61.09 350 GLU A N 1
ATOM 2876 C CA . GLU A 1 350 ? -15.580 -5.124 -25.407 1.00 61.09 350 GLU A CA 1
ATOM 2877 C C . GLU A 1 350 ? -17.077 -4.990 -25.100 1.00 61.09 350 GLU A C 1
ATOM 2879 O O . GLU A 1 350 ? -17.502 -5.410 -24.029 1.00 61.09 350 GLU A O 1
ATOM 2884 N N . TYR A 1 351 ? -17.903 -4.502 -26.030 1.00 62.03 351 TYR A N 1
ATOM 2885 C CA . TYR A 1 351 ? -19.361 -4.431 -25.863 1.00 62.03 351 TYR A CA 1
ATOM 2886 C C . TYR A 1 351 ? -20.084 -5.761 -26.153 1.00 62.03 351 TYR A C 1
ATOM 2888 O O . TYR A 1 351 ? -21.103 -6.050 -25.526 1.00 62.03 351 TYR A O 1
ATOM 2896 N N . SER A 1 352 ? -19.580 -6.589 -27.075 1.00 60.59 352 SER A N 1
ATOM 2897 C CA . SER A 1 352 ? -20.228 -7.845 -27.504 1.00 60.59 352 SER A CA 1
ATOM 2898 C C . SER A 1 352 ? -19.791 -9.088 -26.719 1.00 60.59 352 SER A C 1
ATOM 2900 O O . SER A 1 352 ? -20.507 -10.095 -26.715 1.00 60.59 352 SER A O 1
ATOM 2902 N N . SER A 1 353 ? -18.662 -9.041 -26.003 1.00 50.22 353 SER A N 1
ATOM 2903 C CA . SER A 1 353 ? -18.188 -10.158 -25.179 1.00 50.22 353 SER A CA 1
ATOM 2904 C C . SER A 1 353 ? -19.071 -10.364 -23.941 1.00 50.22 353 SER A C 1
ATOM 2906 O O . SER A 1 353 ? -18.836 -9.840 -22.855 1.00 50.22 353 SER A O 1
ATOM 2908 N N . HIS A 1 354 ? -20.086 -11.213 -24.083 1.00 49.62 354 HIS A N 1
ATOM 2909 C CA . HIS A 1 354 ? -21.058 -11.605 -23.051 1.00 49.62 354 HIS A CA 1
ATOM 2910 C C . HIS A 1 354 ? -20.473 -12.329 -21.810 1.00 49.62 354 HIS A C 1
ATOM 2912 O O . HIS A 1 354 ? -21.231 -12.875 -21.009 1.00 49.62 354 HIS A O 1
ATOM 2918 N N . LYS A 1 355 ? -19.144 -12.376 -21.617 1.00 51.19 355 LYS A N 1
ATOM 2919 C CA . LYS A 1 355 ? -18.495 -13.140 -20.530 1.00 51.19 355 LYS A CA 1
ATOM 2920 C C . LYS A 1 355 ? -17.522 -12.366 -19.625 1.00 51.19 355 LYS A C 1
ATOM 2922 O O . LYS A 1 355 ? -16.855 -13.006 -18.818 1.00 51.19 355 LYS A O 1
ATOM 2927 N N . GLY A 1 356 ? -17.441 -11.030 -19.660 1.00 54.53 356 GLY A N 1
ATOM 2928 C CA . GLY A 1 356 ? -16.479 -10.359 -18.757 1.00 54.53 356 GLY A CA 1
ATOM 2929 C C . GLY A 1 356 ? -16.551 -8.848 -18.529 1.00 54.53 356 GLY A C 1
ATOM 2930 O O . GLY A 1 356 ? -15.637 -8.302 -17.916 1.00 54.53 356 GLY A O 1
ATOM 2931 N N . VAL A 1 357 ? -17.596 -8.151 -18.972 1.00 49.38 357 VAL A N 1
ATOM 2932 C CA . VAL A 1 357 ? -17.563 -6.675 -19.104 1.00 49.38 357 VAL A CA 1
ATOM 2933 C C . VAL A 1 357 ? -17.921 -5.918 -17.813 1.00 49.38 357 VAL A C 1
ATOM 2935 O O . VAL A 1 357 ? -17.674 -4.722 -17.693 1.00 49.38 357 VAL A O 1
ATOM 2938 N N . GLY A 1 358 ? -18.407 -6.600 -16.774 1.00 53.59 358 GLY A N 1
ATOM 2939 C CA . GLY A 1 358 ? -18.625 -5.971 -15.467 1.00 53.59 358 GLY A CA 1
ATOM 2940 C C . GLY A 1 358 ? -17.332 -5.765 -14.676 1.00 53.59 358 GLY A C 1
ATOM 2941 O O . GLY A 1 358 ? -17.145 -4.722 -14.065 1.00 53.59 358 GLY A O 1
ATOM 2942 N N . ALA A 1 359 ? -16.416 -6.735 -14.689 1.00 58.19 359 ALA A N 1
ATOM 2943 C CA . ALA A 1 359 ? -15.386 -6.829 -13.656 1.00 58.19 359 ALA A CA 1
ATOM 2944 C C . ALA A 1 359 ? -14.378 -5.672 -13.692 1.00 58.19 359 ALA A C 1
ATOM 2946 O O . ALA A 1 359 ? -14.201 -5.009 -12.681 1.00 58.19 359 ALA A O 1
ATOM 2947 N N . ASN A 1 360 ? -13.750 -5.373 -14.833 1.00 63.28 360 ASN A N 1
ATOM 2948 C CA . ASN A 1 360 ? -12.713 -4.331 -14.884 1.00 63.28 360 ASN A CA 1
ATOM 2949 C C . ASN A 1 360 ? -13.279 -2.909 -14.781 1.00 63.28 360 ASN A C 1
ATOM 2951 O O . ASN A 1 360 ? -12.664 -2.055 -14.140 1.00 63.28 360 ASN A O 1
ATOM 2955 N N . ARG A 1 361 ? -14.461 -2.652 -15.354 1.00 66.56 361 ARG A N 1
ATOM 2956 C CA . ARG A 1 361 ? -15.145 -1.364 -15.201 1.00 66.56 361 ARG A CA 1
ATOM 2957 C C . ARG A 1 361 ? -15.631 -1.163 -13.768 1.00 66.56 361 ARG A C 1
ATOM 2959 O O . ARG A 1 361 ? -15.326 -0.122 -13.196 1.00 66.56 361 ARG A O 1
ATOM 2966 N N . LEU A 1 362 ? -16.273 -2.165 -13.159 1.00 70.00 362 LEU A N 1
ATOM 2967 C CA . LEU A 1 362 ? -16.652 -2.130 -11.742 1.00 70.00 362 LEU A CA 1
ATOM 2968 C C . LEU A 1 362 ? -15.430 -1.993 -10.841 1.00 70.00 362 LEU A C 1
ATOM 2970 O O . LEU A 1 362 ? -15.496 -1.285 -9.853 1.00 70.00 362 LEU A O 1
ATOM 2974 N N . LEU A 1 363 ? -14.299 -2.614 -11.175 1.00 75.12 363 LEU A N 1
ATOM 2975 C CA . LEU A 1 363 ? -13.073 -2.517 -10.383 1.00 75.12 363 LEU A CA 1
ATOM 2976 C C . LEU A 1 363 ? -12.452 -1.117 -10.500 1.00 75.12 363 LEU A C 1
ATOM 2978 O O . LEU A 1 363 ? -11.978 -0.576 -9.505 1.00 75.12 363 LEU A O 1
ATOM 2982 N N . ASN A 1 364 ? -12.505 -0.485 -11.674 1.00 79.81 364 ASN A N 1
ATOM 2983 C CA . ASN A 1 364 ? -12.067 0.901 -11.852 1.00 79.81 364 ASN A CA 1
ATOM 2984 C C . ASN A 1 364 ? -13.023 1.910 -11.196 1.00 79.81 364 ASN A C 1
ATOM 2986 O O . ASN A 1 364 ? -12.558 2.837 -10.534 1.00 79.81 364 ASN A O 1
ATOM 2990 N N . GLU A 1 365 ? -14.338 1.721 -11.314 1.00 81.75 365 GLU A N 1
ATOM 2991 C CA . GLU A 1 365 ? -15.339 2.536 -10.617 1.00 81.75 365 GLU A CA 1
ATOM 2992 C C . GLU A 1 365 ? -15.244 2.343 -9.096 1.00 81.75 365 GLU A C 1
ATOM 2994 O O . GLU A 1 365 ? -15.207 3.330 -8.366 1.00 81.75 365 GLU A O 1
ATOM 2999 N N . ALA A 1 366 ? -15.060 1.113 -8.610 1.00 77.56 366 ALA A N 1
ATOM 3000 C CA . ALA A 1 366 ? -14.835 0.809 -7.197 1.00 77.56 366 ALA A CA 1
ATOM 3001 C C . ALA A 1 366 ? -13.522 1.409 -6.687 1.00 77.56 366 ALA A C 1
ATOM 3003 O O . ALA A 1 366 ? -13.493 1.963 -5.594 1.00 77.56 366 ALA A O 1
ATOM 3004 N N . LYS A 1 367 ? -12.439 1.376 -7.476 1.00 85.00 367 LYS A N 1
ATOM 3005 C CA . LYS A 1 367 ? -11.185 2.074 -7.144 1.00 85.00 367 LYS A CA 1
ATOM 3006 C C . LYS A 1 367 ? -11.389 3.581 -7.045 1.00 85.00 367 LYS A C 1
ATOM 3008 O O . LYS A 1 367 ? -10.848 4.201 -6.136 1.00 85.00 367 LYS A O 1
ATOM 3013 N N . LYS A 1 368 ? -12.168 4.167 -7.957 1.00 91.94 368 LYS A N 1
ATOM 3014 C CA . LYS A 1 368 ? -12.480 5.600 -7.949 1.00 91.94 368 LYS A CA 1
ATOM 3015 C C . LYS A 1 368 ? -13.341 5.977 -6.740 1.00 91.94 368 LYS A C 1
ATOM 3017 O O . LYS A 1 368 ? -13.048 6.969 -6.081 1.00 91.94 368 LYS A O 1
ATOM 3022 N N . MET A 1 369 ? -14.352 5.170 -6.416 1.00 88.38 369 MET A N 1
ATOM 3023 C CA . MET A 1 369 ? -15.182 5.344 -5.219 1.00 88.38 369 MET A CA 1
ATOM 3024 C C . MET A 1 369 ? -14.371 5.168 -3.933 1.00 88.38 369 MET A C 1
ATOM 3026 O O . MET A 1 369 ? -14.526 5.958 -3.010 1.00 88.38 369 MET A O 1
ATOM 3030 N N . LEU A 1 370 ? -13.461 4.192 -3.888 1.00 89.06 370 LEU A N 1
ATOM 3031 C CA . LEU A 1 370 ? -12.554 3.980 -2.761 1.00 89.06 370 LEU A CA 1
ATOM 3032 C C . LEU A 1 370 ? -11.621 5.179 -2.564 1.00 89.06 370 LEU A C 1
ATOM 3034 O O . LEU A 1 370 ? -11.395 5.592 -1.432 1.00 89.06 370 LEU A O 1
ATOM 3038 N N . LEU A 1 371 ? -11.069 5.727 -3.651 1.00 93.50 371 LEU A N 1
ATOM 3039 C CA . LEU A 1 371 ? -10.206 6.904 -3.581 1.00 93.50 371 LEU A CA 1
ATOM 3040 C C . LEU A 1 371 ? -10.978 8.103 -3.024 1.00 93.50 371 LEU A C 1
ATOM 3042 O O . LEU A 1 371 ? -10.534 8.704 -2.053 1.00 93.50 371 LEU A O 1
ATOM 3046 N N . LYS A 1 372 ? -12.170 8.368 -3.571 1.00 94.31 372 LYS A N 1
ATOM 3047 C CA . LYS A 1 372 ? -13.041 9.448 -3.106 1.00 94.31 372 LYS A CA 1
ATOM 3048 C C . LYS A 1 372 ? -13.416 9.282 -1.631 1.00 94.31 372 LYS A C 1
ATOM 3050 O O . LYS A 1 372 ? -13.250 10.203 -0.851 1.00 94.31 372 LYS A O 1
ATOM 3055 N N . SER A 1 373 ? -13.823 8.081 -1.219 1.00 92.25 373 SER A N 1
ATOM 3056 C CA . SER A 1 373 ? -14.161 7.802 0.181 1.00 92.25 373 SER A CA 1
ATOM 3057 C C . SER A 1 373 ? -12.971 7.985 1.131 1.00 92.25 373 SER A C 1
ATOM 3059 O O . SER A 1 373 ? -13.178 8.358 2.281 1.00 92.25 373 SER A O 1
ATOM 3061 N N . LYS A 1 374 ? -11.736 7.731 0.678 1.00 91.81 374 LYS A N 1
ATOM 3062 C CA . LYS A 1 374 ? -10.525 8.002 1.469 1.00 91.81 374 LYS A CA 1
ATOM 3063 C C . LYS A 1 374 ? -10.222 9.494 1.579 1.00 91.81 374 LYS A C 1
ATOM 3065 O O . LYS A 1 374 ? -9.757 9.922 2.629 1.00 91.81 374 LYS A O 1
ATOM 3070 N N . GLU A 1 375 ? -10.452 10.255 0.514 1.00 94.25 375 GLU A N 1
ATOM 3071 C CA . GLU A 1 375 ? -10.318 11.716 0.524 1.00 94.25 375 GLU A CA 1
ATOM 3072 C C . GLU A 1 375 ? -11.349 12.343 1.471 1.00 94.25 375 GLU A C 1
ATOM 3074 O O . GLU A 1 375 ? -10.961 13.094 2.363 1.00 94.25 375 GLU A O 1
ATOM 3079 N N . ASP A 1 376 ? -12.617 11.932 1.365 1.00 93.12 376 ASP A N 1
ATOM 3080 C CA . ASP A 1 376 ? -13.706 12.381 2.243 1.00 93.12 376 ASP A CA 1
ATOM 3081 C C . ASP A 1 376 ? -13.417 12.029 3.721 1.00 93.12 376 ASP A C 1
ATOM 3083 O O . ASP A 1 376 ? -13.645 12.839 4.621 1.00 93.12 376 ASP A O 1
ATOM 3087 N N . LEU A 1 377 ? -12.862 10.837 3.992 1.00 90.62 377 LEU A N 1
ATOM 3088 C CA . LEU A 1 377 ? -12.461 10.432 5.345 1.00 90.62 377 LEU A CA 1
ATOM 3089 C C . LEU A 1 377 ? -11.335 11.316 5.894 1.00 90.62 377 LEU A C 1
ATOM 3091 O O . LEU A 1 377 ? -11.418 11.766 7.032 1.00 90.62 377 LEU A O 1
ATOM 3095 N N . ALA A 1 378 ? -10.303 11.591 5.095 1.00 91.75 378 ALA A N 1
ATOM 3096 C CA . ALA A 1 378 ? -9.186 12.434 5.516 1.00 91.75 378 ALA A CA 1
ATOM 3097 C C . ALA A 1 378 ? -9.621 13.889 5.774 1.00 91.75 378 ALA A C 1
ATOM 3099 O O . ALA A 1 378 ? -9.104 14.545 6.683 1.00 91.75 378 ALA A O 1
ATOM 3100 N N . GLU A 1 379 ? -10.573 14.402 4.991 1.00 93.69 379 GLU A N 1
ATOM 3101 C CA . GLU A 1 379 ? -11.176 15.715 5.223 1.00 93.69 379 GLU A CA 1
ATOM 3102 C C . GLU A 1 379 ? -11.985 15.730 6.527 1.00 93.69 379 GLU A C 1
ATOM 3104 O O . GLU A 1 379 ? -11.763 16.600 7.371 1.00 93.69 379 GLU A O 1
ATOM 3109 N N . SER A 1 380 ? -12.817 14.711 6.760 1.00 88.12 380 SER A N 1
ATOM 3110 C CA . SER A 1 380 ? -13.582 14.569 8.003 1.00 88.12 380 SER A CA 1
ATOM 3111 C C . SER A 1 380 ? -12.686 14.421 9.241 1.00 88.12 380 SER A C 1
ATOM 3113 O O . SER A 1 380 ? -12.933 15.066 10.258 1.00 88.12 380 SER A O 1
ATOM 3115 N N . GLU A 1 381 ? -11.599 13.647 9.164 1.00 91.44 381 GLU A N 1
ATOM 3116 C CA . GLU A 1 381 ? -10.612 13.521 10.248 1.00 91.44 381 GLU A CA 1
ATOM 3117 C C . GLU A 1 381 ? -9.962 14.870 10.584 1.00 91.44 381 GLU A C 1
ATOM 3119 O O . GLU A 1 381 ? -9.773 15.212 11.755 1.00 91.44 381 GLU A O 1
ATOM 3124 N N . LYS A 1 382 ? -9.656 15.673 9.561 1.00 92.50 382 LYS A N 1
ATOM 3125 C CA . LYS A 1 382 ? -9.090 17.011 9.740 1.00 92.50 382 LYS A CA 1
ATOM 3126 C C . LYS A 1 382 ? -10.092 17.973 10.382 1.00 92.50 382 LYS A C 1
ATOM 3128 O O . LYS A 1 382 ? -9.705 18.751 11.258 1.00 92.50 382 LYS A O 1
ATOM 3133 N N . GLU A 1 383 ? -11.357 17.932 9.970 1.00 92.00 383 GLU A N 1
ATOM 3134 C CA . GLU A 1 383 ? -12.428 18.718 10.589 1.00 92.00 383 GLU A CA 1
ATOM 3135 C C . GLU A 1 383 ? -12.641 18.319 12.051 1.00 92.00 383 GLU A C 1
ATOM 3137 O O . GLU A 1 383 ? -12.664 19.191 12.921 1.00 92.00 383 GLU A O 1
ATOM 3142 N N . MET A 1 384 ? -12.697 17.016 12.339 1.00 91.81 384 MET A N 1
ATOM 3143 C CA . MET A 1 384 ? -12.807 16.478 13.697 1.00 91.81 384 MET A CA 1
ATOM 3144 C C . MET A 1 384 ? -11.654 16.941 14.586 1.00 91.81 384 MET A C 1
ATOM 3146 O O . MET A 1 384 ? -11.885 17.425 15.692 1.00 91.81 384 MET A O 1
ATOM 3150 N N . PHE A 1 385 ? -10.415 16.877 14.091 1.00 90.06 385 PHE A N 1
ATOM 3151 C CA . PHE A 1 385 ? -9.251 17.366 14.829 1.00 90.06 385 PHE A CA 1
ATOM 3152 C C . PHE A 1 385 ? -9.322 18.879 15.087 1.00 90.06 385 PHE A C 1
ATOM 3154 O O . PHE A 1 385 ? -8.999 19.353 16.177 1.00 90.06 385 PHE A O 1
ATOM 3161 N N . SER A 1 386 ? -9.788 19.662 14.109 1.00 89.00 386 SER A N 1
ATOM 3162 C CA . SER A 1 386 ? -9.993 21.102 14.288 1.00 89.00 386 SER A CA 1
ATOM 3163 C C . SER A 1 386 ? -11.072 21.407 15.329 1.00 89.00 386 SER A C 1
ATOM 3165 O O . SER A 1 386 ? -10.898 22.321 16.136 1.00 89.00 386 SER A O 1
ATOM 3167 N N . GLN A 1 387 ? -12.178 20.661 15.327 1.00 90.31 387 GLN A N 1
ATOM 3168 C CA . GLN A 1 387 ? -13.253 20.809 16.308 1.00 90.31 387 GLN A CA 1
ATOM 3169 C C . GLN A 1 387 ? -12.807 20.384 17.706 1.00 90.31 387 GLN A C 1
ATOM 3171 O O . GLN A 1 387 ? -13.136 21.062 18.676 1.00 90.31 387 GLN A O 1
ATOM 3176 N N . GLN A 1 388 ? -12.013 19.318 17.817 1.00 90.88 388 GLN A N 1
ATOM 3177 C CA . GLN A 1 388 ? -11.439 18.885 19.085 1.00 90.88 388 GLN A CA 1
ATOM 3178 C C . GLN A 1 388 ? -10.510 19.956 19.665 1.00 90.88 388 GLN A C 1
ATOM 3180 O O . GLN A 1 388 ? -10.709 20.370 20.803 1.00 90.88 388 GLN A O 1
ATOM 3185 N N . ASN A 1 389 ? -9.577 20.485 18.870 1.00 90.00 389 ASN A N 1
ATOM 3186 C CA . ASN A 1 389 ? -8.714 21.585 19.311 1.00 90.00 389 ASN A CA 1
ATOM 3187 C C . ASN A 1 389 ? -9.526 22.828 19.695 1.00 90.00 389 ASN A C 1
ATOM 3189 O O . ASN A 1 389 ? -9.192 23.528 20.648 1.00 90.00 389 ASN A O 1
ATOM 3193 N N . PHE A 1 390 ? -10.590 23.143 18.950 1.00 90.19 390 PHE A N 1
ATOM 3194 C CA . PHE A 1 390 ? -11.479 24.248 19.302 1.00 90.19 390 PHE A CA 1
ATOM 3195 C C . PHE A 1 390 ? -12.164 24.003 20.651 1.00 90.19 390 PHE A C 1
ATOM 3197 O O . PHE A 1 390 ? -12.159 24.893 21.497 1.00 90.19 390 PHE A O 1
ATOM 3204 N N . LYS A 1 391 ? -12.687 22.794 20.879 1.00 88.06 391 LYS A N 1
ATOM 3205 C CA . LYS A 1 391 ? -13.288 22.396 22.153 1.00 88.06 391 LYS A CA 1
ATOM 3206 C C . LYS A 1 391 ? -12.281 22.508 23.297 1.00 88.06 391 LYS A C 1
ATOM 3208 O O . LYS A 1 391 ? -12.591 23.169 24.277 1.00 88.06 391 LYS A O 1
ATOM 3213 N N . GLU A 1 392 ? -11.081 21.950 23.159 1.00 89.19 392 GLU A N 1
ATOM 3214 C CA . GLU A 1 392 ? -10.026 22.025 24.182 1.00 89.19 392 GLU A CA 1
ATOM 3215 C C . GLU A 1 392 ? -9.648 23.480 24.507 1.00 89.19 392 GLU A C 1
ATOM 3217 O O . GLU A 1 392 ? -9.507 23.845 25.674 1.00 89.19 392 GLU A O 1
ATOM 3222 N N . ASN A 1 393 ? -9.569 24.348 23.491 1.00 89.25 393 ASN A N 1
ATOM 3223 C CA . ASN A 1 393 ? -9.333 25.780 23.685 1.00 89.25 393 ASN A CA 1
ATOM 3224 C C . ASN A 1 393 ? -10.489 26.473 24.424 1.00 89.25 393 ASN A C 1
ATOM 3226 O O . ASN A 1 393 ? -10.244 27.331 25.272 1.00 89.25 393 ASN A O 1
ATOM 3230 N N . VAL A 1 394 ? -11.742 26.124 24.116 1.00 89.50 394 VAL A N 1
ATOM 3231 C CA . VAL A 1 394 ? -12.924 26.655 24.815 1.00 89.50 394 VAL A CA 1
ATOM 3232 C C . VAL A 1 394 ? -12.959 26.161 26.259 1.00 89.50 394 VAL A C 1
ATOM 3234 O O . VAL A 1 394 ? -13.162 26.968 27.161 1.00 89.50 394 VAL A O 1
ATOM 3237 N N . GLU A 1 395 ? -12.706 24.875 26.501 1.00 87.69 395 GLU A N 1
ATOM 3238 C CA . GLU A 1 395 ? -12.649 24.305 27.848 1.00 87.69 395 GLU A CA 1
ATOM 3239 C C . GLU A 1 395 ? -11.546 24.977 28.672 1.00 87.69 395 GLU A C 1
ATOM 3241 O O . GLU A 1 395 ? -11.823 25.479 29.759 1.00 87.69 395 GLU A O 1
ATOM 3246 N N . SER A 1 396 ? -10.330 25.097 28.129 1.00 85.25 396 SER A N 1
ATOM 3247 C CA . SER A 1 396 ? -9.230 25.829 28.769 1.00 85.25 396 SER A CA 1
ATOM 3248 C C . SER A 1 396 ? -9.588 27.294 29.046 1.00 85.25 396 SER A C 1
ATOM 3250 O O . SER A 1 396 ? -9.290 27.799 30.128 1.00 85.25 396 SER A O 1
ATOM 3252 N N . GLY A 1 397 ? -10.272 27.967 28.115 1.00 87.31 397 GLY A N 1
ATOM 3253 C CA . GLY A 1 397 ? -10.766 29.329 28.312 1.00 87.31 397 GLY A CA 1
ATOM 3254 C C . GLY A 1 397 ? -11.792 29.439 29.444 1.00 87.31 397 GLY A C 1
ATOM 3255 O O . GLY A 1 397 ? -11.738 30.391 30.220 1.00 87.31 397 GLY A O 1
ATOM 3256 N N . ILE A 1 398 ? -12.685 28.455 29.586 1.00 87.88 398 ILE A N 1
ATOM 3257 C CA . ILE A 1 398 ? -13.660 28.386 30.685 1.00 87.88 398 ILE A CA 1
ATOM 3258 C C . ILE A 1 398 ? -12.951 28.137 32.020 1.00 87.88 398 ILE A C 1
ATOM 3260 O O . ILE A 1 398 ? -13.301 28.778 33.009 1.00 87.88 398 ILE A O 1
ATOM 3264 N N . TYR A 1 399 ? -11.938 27.264 32.062 1.00 84.50 399 TYR A N 1
ATOM 3265 C CA . TYR A 1 399 ? -11.123 27.055 33.266 1.00 84.50 399 TYR A CA 1
ATOM 3266 C C . TYR A 1 399 ? -10.398 28.334 33.686 1.00 84.50 399 TYR A C 1
ATOM 3268 O O . TYR A 1 399 ? -10.526 28.749 34.833 1.00 84.50 399 TYR A O 1
ATOM 3276 N N . HIS A 1 400 ? -9.737 29.012 32.746 1.00 84.50 400 HIS A N 1
ATOM 3277 C CA . HIS A 1 400 ? -9.070 30.280 33.026 1.00 84.50 400 HIS A CA 1
ATOM 3278 C C . HIS A 1 400 ? -10.057 31.340 33.530 1.00 84.50 400 HIS A C 1
ATOM 3280 O O . HIS A 1 400 ? -9.775 32.056 34.485 1.00 84.50 400 HIS A O 1
ATOM 3286 N N . LEU A 1 401 ? -11.232 31.457 32.905 1.00 83.75 401 LEU A N 1
ATOM 3287 C CA . LEU A 1 401 ? -12.244 32.414 33.343 1.00 83.75 401 LEU A CA 1
ATOM 3288 C C . LEU A 1 401 ? -12.775 32.066 34.740 1.00 83.75 401 LEU A C 1
ATOM 3290 O O . LEU A 1 401 ? -12.938 32.962 35.559 1.00 83.75 401 LEU A O 1
ATOM 3294 N N . ALA A 1 402 ? -12.986 30.785 35.047 1.00 83.69 402 ALA A N 1
ATOM 3295 C CA . ALA A 1 402 ? -13.369 30.338 36.384 1.00 83.69 402 ALA A CA 1
ATOM 3296 C C . ALA A 1 402 ? -12.314 30.703 37.445 1.00 83.69 402 ALA A C 1
ATOM 3298 O O . ALA A 1 402 ? -12.682 31.121 38.543 1.00 83.69 402 ALA A O 1
ATOM 3299 N N . ASP A 1 403 ? -11.027 30.583 37.113 1.00 81.69 403 ASP A N 1
ATOM 3300 C CA . ASP A 1 403 ? -9.919 30.946 38.002 1.00 81.69 403 ASP A CA 1
ATOM 3301 C C . ASP A 1 403 ? -9.827 32.465 38.220 1.00 81.69 403 ASP A C 1
ATOM 3303 O O . ASP A 1 403 ? -9.575 32.916 39.337 1.00 81.69 403 ASP A O 1
ATOM 3307 N N . GLU A 1 404 ? -10.088 33.280 37.192 1.00 81.88 404 GLU A N 1
ATOM 3308 C CA . GLU A 1 404 ? -10.196 34.739 37.353 1.00 81.88 404 GLU A CA 1
ATOM 3309 C C . GLU A 1 404 ? -11.420 35.144 38.184 1.00 81.88 404 GLU A C 1
ATOM 3311 O O . GLU A 1 404 ? -11.335 36.026 39.037 1.00 81.88 404 GLU A O 1
ATOM 3316 N N . MET A 1 405 ? -12.558 34.470 38.003 1.00 80.38 405 MET A N 1
ATOM 3317 C CA . MET A 1 405 ? -13.777 34.767 38.761 1.00 80.38 405 MET A CA 1
ATOM 3318 C C . MET A 1 405 ? -13.633 34.484 40.266 1.00 80.38 405 MET A C 1
ATOM 3320 O O . MET A 1 405 ? -14.303 35.133 41.071 1.00 80.38 405 MET A O 1
ATOM 3324 N N . GLN A 1 406 ? -12.721 33.593 40.676 1.00 77.06 406 GLN A N 1
ATOM 3325 C CA . GLN A 1 406 ? -12.387 33.375 42.093 1.00 77.06 406 GLN A CA 1
ATOM 3326 C C . GLN A 1 406 ? -11.712 34.589 42.758 1.00 77.06 406 GLN A C 1
ATOM 3328 O O . GLN A 1 406 ? -11.693 34.679 43.986 1.00 77.06 406 GLN A O 1
ATOM 3333 N N . LEU A 1 407 ? -11.190 35.550 41.984 1.00 75.25 407 LEU A N 1
ATOM 3334 C CA . LEU A 1 407 ? -10.673 36.812 42.528 1.00 75.25 407 LEU A CA 1
ATOM 3335 C C . LEU A 1 407 ? -11.790 37.736 43.013 1.00 75.25 407 LEU A C 1
ATOM 3337 O O . LEU A 1 407 ? -11.577 38.534 43.924 1.00 75.25 407 LEU A O 1
ATOM 3341 N N . VAL A 1 408 ? -12.973 37.630 42.409 1.00 73.00 408 VAL A N 1
ATOM 3342 C CA . VAL A 1 408 ? -14.101 38.550 42.617 1.00 73.00 408 VAL A CA 1
ATOM 3343 C C . VAL A 1 408 ? -15.201 37.911 43.475 1.00 73.00 408 VAL A C 1
ATOM 3345 O O . VAL A 1 408 ? -16.191 38.558 43.800 1.00 73.00 408 VAL A O 1
ATOM 3348 N N . GLN A 1 409 ? -15.043 36.648 43.884 1.00 70.12 409 GLN A N 1
ATOM 3349 C CA . GLN A 1 409 ? -16.000 35.969 44.753 1.00 70.12 409 GLN A CA 1
ATOM 3350 C C . GLN A 1 409 ? -15.297 35.099 45.804 1.00 70.12 409 GLN A C 1
ATOM 3352 O O . GLN A 1 409 ? -14.318 34.412 45.527 1.00 70.12 409 GLN A O 1
ATOM 3357 N N . LYS A 1 410 ? -15.803 35.129 47.044 1.00 65.69 410 LYS A N 1
ATOM 3358 C CA . LYS A 1 410 ? -15.208 34.421 48.197 1.00 65.69 410 LYS A CA 1
ATOM 3359 C C . LYS A 1 410 ? -15.597 32.942 48.285 1.00 65.69 410 LYS A C 1
ATOM 3361 O O . LYS A 1 410 ? -14.937 32.180 48.986 1.00 65.69 410 LYS A O 1
ATOM 3366 N N . GLU A 1 411 ? -16.669 32.537 47.606 1.00 67.81 411 GLU A N 1
ATOM 3367 C CA . GLU A 1 411 ? -17.145 31.154 47.622 1.00 67.81 411 GLU A CA 1
ATOM 3368 C C . GLU A 1 411 ? -16.341 30.287 46.640 1.00 67.81 411 GLU A C 1
ATOM 3370 O O . GLU A 1 411 ? -16.274 30.617 45.455 1.00 67.81 411 GLU A O 1
ATOM 3375 N N . PRO A 1 412 ? -15.737 29.173 47.095 1.00 64.25 412 PRO A N 1
ATOM 3376 C CA . PRO A 1 412 ? -14.969 28.301 46.219 1.00 64.25 412 PRO A CA 1
ATOM 3377 C C . PRO A 1 412 ? -15.893 27.532 45.269 1.00 64.25 412 PRO A C 1
ATOM 3379 O O . PRO A 1 412 ? -16.892 26.938 45.685 1.00 64.25 412 PRO A O 1
ATOM 3382 N N . LEU A 1 413 ? -15.518 27.492 43.991 1.00 69.00 413 LEU A N 1
ATOM 3383 C CA . LEU A 1 413 ? -16.209 26.726 42.959 1.00 69.00 413 LEU A CA 1
ATOM 3384 C C . LEU A 1 413 ? -16.110 25.218 43.255 1.00 69.00 413 LEU A C 1
ATOM 3386 O O . LEU A 1 413 ? -15.026 24.644 43.209 1.00 69.00 413 LEU A O 1
ATOM 3390 N N . LYS A 1 414 ? -17.239 24.554 43.533 1.00 66.75 414 LYS A N 1
ATOM 3391 C CA . LYS A 1 414 ? -17.303 23.104 43.842 1.00 66.75 414 LYS A CA 1
ATOM 3392 C C . LYS A 1 414 ? -17.670 22.220 42.643 1.00 66.75 414 LYS A C 1
ATOM 3394 O O . LYS A 1 414 ? -18.036 21.061 42.815 1.00 66.75 414 LYS A O 1
ATOM 3399 N N . VAL A 1 415 ? -17.620 22.772 41.435 1.00 69.38 415 VAL A N 1
ATOM 3400 C CA . VAL A 1 415 ? -18.192 22.157 40.234 1.00 69.38 415 VAL A CA 1
ATOM 3401 C C . VAL A 1 415 ? -17.090 21.620 39.319 1.00 69.38 415 VAL A C 1
ATOM 3403 O O . VAL A 1 415 ? -16.124 22.324 39.022 1.00 69.38 415 VAL A O 1
ATOM 3406 N N . ASN A 1 416 ? -17.226 20.378 38.847 1.00 73.06 416 ASN A N 1
ATOM 3407 C CA . ASN A 1 416 ? -16.194 19.697 38.048 1.00 73.06 416 ASN A CA 1
ATOM 3408 C C . ASN A 1 416 ? -16.476 19.693 36.536 1.00 73.06 416 ASN A C 1
ATOM 3410 O O . ASN A 1 416 ? -15.545 19.525 35.755 1.00 73.06 416 ASN A O 1
ATOM 3414 N N . ASN A 1 417 ? -17.724 19.909 36.119 1.00 83.19 417 ASN A N 1
ATOM 3415 C CA . ASN A 1 417 ? -18.144 19.861 34.718 1.00 83.19 417 ASN A CA 1
ATOM 3416 C C . ASN A 1 417 ? -18.015 21.234 34.031 1.00 83.19 417 ASN A C 1
ATOM 3418 O O . ASN A 1 417 ? -18.464 22.241 34.574 1.00 83.19 417 ASN A O 1
ATOM 3422 N N . THR A 1 418 ? -17.447 21.284 32.824 1.00 80.75 418 THR A N 1
ATOM 3423 C CA . THR A 1 418 ? -17.172 22.529 32.086 1.00 80.75 418 THR A CA 1
ATOM 3424 C C . THR A 1 418 ? -18.426 23.349 31.772 1.00 80.75 418 THR A C 1
ATOM 3426 O O . THR A 1 418 ? -18.386 24.575 31.858 1.00 80.75 418 THR A O 1
ATOM 3429 N N . GLY A 1 419 ? -19.552 22.695 31.459 1.00 83.19 419 GLY A N 1
ATOM 3430 C CA . GLY A 1 419 ? -20.824 23.385 31.195 1.00 83.19 419 GLY A CA 1
ATOM 3431 C C . GLY A 1 419 ? -21.379 24.084 32.439 1.00 83.19 419 GLY A C 1
ATOM 3432 O O . GLY A 1 419 ? -21.660 25.276 32.417 1.00 83.19 419 GLY A O 1
ATOM 3433 N N . GLU A 1 420 ? -21.418 23.371 33.563 1.00 83.56 420 GLU A N 1
ATOM 3434 C CA . GLU A 1 420 ? -21.896 23.916 34.839 1.00 83.56 420 GLU A CA 1
ATOM 3435 C C . GLU A 1 420 ? -20.965 25.018 35.387 1.00 83.56 420 GLU A C 1
ATOM 3437 O O . GLU A 1 420 ? -21.419 25.946 36.056 1.00 83.56 420 GLU A O 1
ATOM 3442 N N . ARG A 1 421 ? -19.659 24.963 35.074 1.00 83.56 421 ARG A N 1
ATOM 3443 C CA . ARG A 1 421 ? -18.716 26.059 35.365 1.00 83.56 421 ARG A CA 1
ATOM 3444 C C . ARG A 1 421 ? -19.057 27.323 34.586 1.00 83.56 421 ARG A C 1
ATOM 3446 O O . ARG A 1 421 ? -19.022 28.405 35.164 1.00 83.56 421 ARG A O 1
ATOM 3453 N N . LEU A 1 422 ? -19.388 27.199 33.301 1.00 84.38 422 LEU A N 1
ATOM 3454 C CA . LEU A 1 422 ? -19.797 28.337 32.481 1.00 84.38 422 LEU A CA 1
ATOM 3455 C C . LEU A 1 422 ? -21.105 28.953 32.994 1.00 84.38 422 LEU A C 1
ATOM 3457 O O . LEU A 1 422 ? -21.187 30.174 33.116 1.00 84.38 422 LEU A O 1
ATOM 3461 N N . ASP A 1 423 ? -22.083 28.128 33.369 1.00 86.00 423 ASP A N 1
ATOM 3462 C CA . ASP A 1 423 ? -23.339 28.602 33.963 1.00 86.00 423 ASP A CA 1
ATOM 3463 C C . ASP A 1 423 ? -23.099 29.351 35.278 1.00 86.00 423 ASP A C 1
ATOM 3465 O O . ASP A 1 423 ? -23.669 30.422 35.500 1.00 86.00 423 ASP A O 1
ATOM 3469 N N . TRP A 1 424 ? -22.205 28.837 36.130 1.00 85.88 424 TRP A N 1
ATOM 3470 C CA . TRP A 1 424 ? -21.789 29.535 37.345 1.00 85.88 424 TRP A CA 1
ATOM 3471 C C . TRP A 1 424 ? -21.131 30.883 37.028 1.00 85.88 424 TRP A C 1
ATOM 3473 O O . TRP A 1 424 ? -21.517 31.894 37.612 1.00 85.88 424 TRP A O 1
ATOM 3483 N N . ILE A 1 425 ? -20.208 30.933 36.059 1.00 85.00 425 ILE A N 1
ATOM 3484 C CA . ILE A 1 425 ? -19.566 32.184 35.625 1.00 85.00 425 ILE A CA 1
ATOM 3485 C C . ILE A 1 425 ? -20.623 33.199 35.164 1.00 85.00 425 ILE A C 1
ATOM 3487 O O . ILE A 1 425 ? -20.593 34.351 35.597 1.00 85.00 425 ILE A O 1
ATOM 3491 N N . ILE A 1 426 ? -21.575 32.790 34.318 1.00 86.25 426 ILE A N 1
ATOM 3492 C CA . ILE A 1 426 ? -22.637 33.666 33.798 1.00 86.25 426 ILE A CA 1
ATOM 3493 C C . ILE A 1 426 ? -23.499 34.211 34.941 1.00 86.25 426 ILE A C 1
ATOM 3495 O O . ILE A 1 426 ? -23.775 35.413 34.994 1.00 86.25 426 ILE A O 1
ATOM 3499 N N . GLN A 1 427 ? -23.901 33.353 35.881 1.00 85.62 427 GLN A N 1
ATOM 3500 C CA . GLN A 1 427 ? -24.690 33.765 37.042 1.00 85.62 427 GLN A CA 1
ATOM 3501 C C . GLN A 1 427 ? -23.919 34.741 37.933 1.00 85.62 427 GLN A C 1
ATOM 3503 O O . GLN A 1 427 ? -24.481 35.747 38.369 1.00 85.62 427 GLN A O 1
ATOM 3508 N N . THR A 1 428 ? -22.636 34.481 38.180 1.00 83.19 428 THR A N 1
ATOM 3509 C CA . THR A 1 428 ? -21.786 35.345 39.001 1.00 83.19 428 THR A CA 1
ATOM 3510 C C . THR A 1 428 ? -21.555 36.700 38.337 1.00 83.19 428 THR A C 1
ATOM 3512 O O . THR A 1 428 ? -21.737 37.724 38.991 1.00 83.19 428 THR A O 1
ATOM 3515 N N . ILE A 1 429 ? -21.247 36.742 37.036 1.00 84.94 429 ILE A N 1
ATOM 3516 C CA . ILE A 1 429 ? -21.099 38.001 36.287 1.00 84.94 429 ILE A CA 1
ATOM 3517 C C . ILE A 1 429 ? -22.403 38.801 36.312 1.00 84.94 429 ILE A C 1
ATOM 3519 O O . ILE A 1 429 ? -22.373 40.007 36.537 1.00 84.94 429 ILE A O 1
ATOM 3523 N N . THR A 1 430 ? -23.551 38.146 36.125 1.00 86.75 430 THR A N 1
ATOM 3524 C CA . THR A 1 430 ? -24.861 38.818 36.142 1.00 86.75 430 THR A CA 1
ATOM 3525 C C . THR A 1 430 ? -25.156 39.435 37.511 1.00 86.75 430 THR A C 1
ATOM 3527 O O . THR A 1 430 ? -25.617 40.573 37.582 1.00 86.75 430 THR A O 1
ATOM 3530 N N . LYS A 1 431 ? -24.833 38.724 38.601 1.00 83.69 431 LYS A N 1
ATOM 3531 C CA . LYS A 1 431 ? -24.958 39.244 39.972 1.00 83.69 431 LYS A CA 1
ATOM 3532 C C . LYS A 1 431 ? -24.025 40.427 40.221 1.00 83.69 431 LYS A C 1
ATOM 3534 O O . LYS A 1 431 ? -24.489 41.461 40.683 1.00 83.69 431 LYS A O 1
ATOM 3539 N N . ILE A 1 432 ? -22.741 40.296 39.876 1.00 82.25 432 ILE A N 1
ATOM 3540 C CA . ILE A 1 432 ? -21.747 41.367 40.049 1.00 82.25 432 ILE A CA 1
ATOM 3541 C C . ILE A 1 432 ? -22.145 42.603 39.246 1.00 82.25 432 ILE A C 1
ATOM 3543 O O . ILE A 1 432 ? -22.056 43.709 39.763 1.00 82.25 432 ILE A O 1
ATOM 3547 N N . LYS A 1 433 ? -22.612 42.426 38.007 1.00 84.19 433 LYS A N 1
ATOM 3548 C CA . LYS A 1 433 ? -23.084 43.530 37.171 1.00 84.19 433 LYS A CA 1
ATOM 3549 C C . LYS A 1 433 ? -24.237 44.280 37.842 1.00 84.19 433 LYS A C 1
ATOM 3551 O O . LYS A 1 433 ? -24.164 45.495 37.935 1.00 84.19 433 LYS A O 1
ATOM 3556 N N . GLY A 1 434 ? -25.240 43.565 38.356 1.00 83.50 434 GLY A N 1
ATOM 3557 C CA . GLY A 1 434 ? -26.347 44.188 39.088 1.00 83.50 434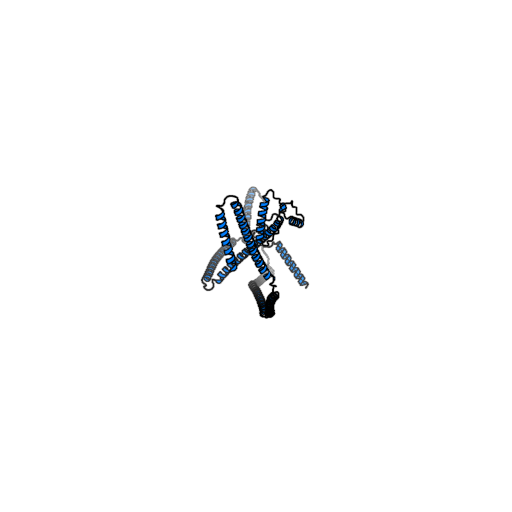 GLY A CA 1
ATOM 3558 C C . GLY A 1 434 ? -25.897 44.905 40.366 1.00 83.50 434 GLY A C 1
ATOM 3559 O O . GLY A 1 434 ? -26.432 45.955 40.689 1.00 83.50 434 GLY A O 1
ATOM 3560 N N . SER A 1 435 ? -24.888 44.382 41.069 1.00 80.69 435 SER A N 1
ATOM 3561 C CA . SER A 1 435 ? -24.302 45.058 42.235 1.00 80.69 435 SER A CA 1
ATOM 3562 C C . SER A 1 435 ? -23.466 46.285 41.866 1.00 80.69 435 SER A C 1
ATOM 3564 O O . SER A 1 435 ? -23.460 47.249 42.611 1.00 80.69 435 SER A O 1
ATOM 3566 N N . LEU A 1 436 ? -22.771 46.274 40.728 1.00 79.06 436 LEU A N 1
ATOM 3567 C CA . LEU A 1 436 ? -21.984 47.413 40.238 1.00 79.06 436 LEU A CA 1
ATOM 3568 C C . LEU A 1 436 ? -22.840 48.558 39.679 1.00 79.06 436 LEU A C 1
ATOM 3570 O O . LEU A 1 436 ? -22.327 49.658 39.507 1.00 79.06 436 LEU A O 1
ATOM 3574 N N . GLU A 1 437 ? -24.107 48.297 39.354 1.00 82.44 437 GLU A N 1
ATOM 3575 C CA . GLU A 1 437 ? -25.075 49.318 38.934 1.00 82.44 437 GLU A CA 1
ATOM 3576 C C . GLU A 1 437 ? -25.638 50.122 40.128 1.00 82.44 437 GLU A C 1
ATOM 3578 O O . GLU A 1 437 ? -26.297 51.136 39.913 1.00 82.44 437 GLU A O 1
ATOM 3583 N N . ASP A 1 438 ? -25.358 49.703 41.367 1.00 82.50 438 ASP A N 1
ATOM 3584 C CA . ASP A 1 438 ? -25.706 50.417 42.599 1.00 82.50 438 ASP A CA 1
ATOM 3585 C C . ASP A 1 438 ? -24.589 51.413 42.975 1.00 82.50 438 ASP A C 1
ATOM 3587 O O . ASP A 1 438 ? -23.431 51.028 43.157 1.00 82.50 438 ASP A O 1
ATOM 3591 N N . GLU A 1 439 ? -24.920 52.705 43.068 1.00 74.44 439 GLU A N 1
ATOM 3592 C CA . GLU A 1 439 ? -23.947 53.791 43.283 1.00 74.44 439 GLU A CA 1
ATOM 3593 C C . GLU A 1 439 ? -23.251 53.712 44.654 1.00 74.44 439 GLU A C 1
ATOM 3595 O O . GLU A 1 439 ? -22.119 54.181 44.798 1.00 74.44 439 GLU A O 1
ATOM 3600 N N . ASP A 1 440 ? -23.880 53.058 45.635 1.00 76.50 440 ASP A N 1
ATOM 3601 C CA . ASP A 1 440 ? -23.334 52.880 46.985 1.00 76.50 440 ASP A CA 1
ATOM 3602 C C . ASP A 1 440 ? -22.480 51.600 47.125 1.00 76.50 440 ASP A C 1
ATOM 3604 O O . ASP A 1 440 ? -21.945 51.293 48.201 1.00 76.50 440 ASP A O 1
ATOM 3608 N N . PHE A 1 441 ? -22.319 50.822 46.049 1.00 75.62 441 PHE A N 1
ATOM 3609 C CA . PHE A 1 441 ? -21.640 49.535 46.105 1.00 75.62 441 PHE A CA 1
ATOM 3610 C C . PHE A 1 441 ? -20.109 49.653 46.131 1.00 75.62 441 PHE A C 1
ATOM 3612 O O . PHE A 1 441 ? -19.444 50.081 45.186 1.00 75.62 441 PHE A O 1
ATOM 3619 N N . VAL A 1 442 ? -19.506 49.160 47.214 1.00 75.94 442 VAL A N 1
ATOM 3620 C CA . VAL A 1 442 ? -18.048 49.151 47.386 1.00 75.94 442 VAL A CA 1
ATOM 3621 C C . VAL A 1 442 ? -17.443 47.878 46.790 1.00 75.94 4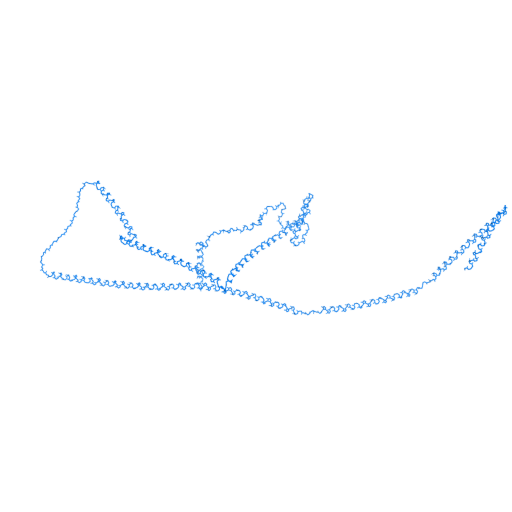42 VAL A C 1
ATOM 3623 O O . VAL A 1 442 ? -17.487 46.810 47.402 1.00 75.94 442 VAL A O 1
ATOM 3626 N N . PHE A 1 443 ? -16.776 48.003 45.639 1.00 70.62 443 PHE A N 1
ATOM 3627 C CA . PHE A 1 443 ? -16.129 46.898 44.907 1.00 70.62 443 PHE A CA 1
ATOM 3628 C C . PHE A 1 443 ? -15.202 46.012 45.764 1.00 70.62 443 PHE A C 1
ATOM 3630 O O . PHE A 1 443 ? -15.147 44.796 45.596 1.00 70.62 443 PHE A O 1
ATOM 3637 N N . MET A 1 444 ? -14.511 46.591 46.750 1.00 70.62 444 MET A N 1
ATOM 3638 C CA . MET A 1 444 ? -13.601 45.846 47.633 1.00 70.62 444 MET A CA 1
ATOM 3639 C C . MET A 1 444 ? -14.300 44.786 48.500 1.00 70.62 444 MET A C 1
ATOM 3641 O O . MET A 1 444 ? -13.633 43.911 49.049 1.00 70.62 444 MET A O 1
ATOM 3645 N N . THR A 1 445 ? -15.628 44.837 48.636 1.00 72.44 445 THR A N 1
ATOM 3646 C CA . THR A 1 445 ? -16.392 43.880 49.452 1.00 72.44 445 THR A CA 1
ATOM 3647 C C . THR A 1 445 ? -16.517 42.499 48.803 1.00 72.44 445 THR A C 1
ATOM 3649 O O . THR A 1 445 ? -16.534 41.494 49.527 1.00 72.44 445 THR A O 1
ATOM 3652 N N . ILE A 1 446 ? -16.533 42.438 47.466 1.00 72.44 446 ILE A N 1
ATOM 3653 C CA . ILE A 1 446 ? -16.640 41.194 46.687 1.00 72.44 446 ILE A CA 1
ATOM 3654 C C . ILE A 1 446 ? -15.280 40.558 46.387 1.00 72.44 446 ILE A C 1
ATOM 3656 O O . ILE A 1 446 ? -15.181 39.333 46.344 1.00 72.44 446 ILE A O 1
ATOM 3660 N N . CYS A 1 447 ? -14.213 41.356 46.304 1.00 75.19 447 CYS A N 1
ATOM 3661 C CA . CYS A 1 447 ? -12.858 40.856 46.085 1.00 75.19 447 CYS A CA 1
ATOM 3662 C C . CYS A 1 447 ? -12.415 39.856 47.166 1.00 75.19 447 CYS A C 1
ATOM 3664 O O . CYS A 1 447 ? -12.510 40.096 48.376 1.00 75.19 447 CYS A O 1
ATOM 3666 N N . ASN A 1 448 ? -11.863 38.730 46.724 1.00 77.69 448 ASN A N 1
ATOM 3667 C CA . ASN A 1 448 ? -11.255 37.733 47.585 1.00 77.69 448 ASN A CA 1
ATOM 3668 C C . ASN A 1 448 ? -9.791 38.106 47.858 1.00 77.69 448 ASN A C 1
ATOM 3670 O O . ASN A 1 448 ? -8.874 37.688 47.149 1.00 77.69 448 ASN A O 1
ATOM 3674 N N . ALA A 1 449 ? -9.575 38.912 48.901 1.00 71.81 449 ALA A N 1
ATOM 3675 C CA . ALA A 1 449 ? -8.263 39.455 49.262 1.00 71.81 449 ALA A CA 1
ATOM 3676 C C . ALA A 1 449 ? -7.161 38.385 49.413 1.00 71.81 449 ALA A C 1
ATOM 3678 O O . ALA A 1 449 ? -5.998 38.656 49.124 1.00 71.81 449 ALA A O 1
ATOM 3679 N N . GLN A 1 450 ? -7.521 37.165 49.823 1.00 74.38 450 GLN A N 1
ATOM 3680 C CA . GLN A 1 450 ? -6.575 36.068 50.015 1.00 74.38 450 GLN A CA 1
ATOM 3681 C C . GLN A 1 450 ? -6.073 35.490 48.683 1.00 74.38 450 GLN A C 1
ATOM 3683 O O . GLN A 1 450 ? -4.874 35.268 48.531 1.00 74.38 450 GLN A O 1
ATOM 3688 N N . VAL A 1 451 ? -6.961 35.300 47.702 1.00 73.56 451 VAL A N 1
ATOM 3689 C CA . VAL A 1 451 ? -6.595 34.796 46.363 1.00 73.56 451 VAL A CA 1
ATOM 3690 C C . VAL A 1 451 ? -5.827 35.863 45.580 1.00 73.56 451 VAL A C 1
ATOM 3692 O O . VAL A 1 451 ? -4.840 35.555 44.916 1.00 73.56 451 VAL A O 1
ATOM 3695 N N . VAL A 1 452 ? -6.213 37.135 45.725 1.00 70.62 452 VAL A N 1
ATOM 3696 C CA . VAL A 1 452 ? -5.491 38.273 45.134 1.00 70.62 452 VAL A CA 1
ATOM 3697 C C . VAL A 1 452 ? -4.059 38.354 45.678 1.00 70.62 452 VAL A C 1
ATOM 3699 O O . VAL A 1 452 ? -3.114 38.442 44.899 1.00 70.62 452 VAL A O 1
ATOM 3702 N N . ALA A 1 453 ? -3.869 38.244 46.998 1.00 71.81 453 ALA A N 1
ATOM 3703 C CA . ALA A 1 453 ? -2.536 38.235 47.604 1.00 71.81 453 ALA A CA 1
ATOM 3704 C C . ALA A 1 453 ? -1.681 37.039 47.142 1.00 71.81 453 ALA A C 1
ATOM 3706 O O . ALA A 1 453 ? -0.482 37.197 46.920 1.00 71.81 453 ALA A O 1
ATOM 3707 N N . GLN A 1 454 ? -2.289 35.863 46.953 1.00 75.19 454 GLN A N 1
ATOM 3708 C CA . GLN A 1 454 ? -1.602 34.673 46.439 1.00 75.19 454 GLN A CA 1
ATOM 3709 C C . GLN A 1 454 ? -1.172 34.824 44.973 1.00 75.19 454 GLN A C 1
ATOM 3711 O O . GLN A 1 454 ? -0.035 34.482 44.652 1.00 75.19 454 GLN A O 1
ATOM 3716 N N . LYS A 1 455 ? -2.021 35.378 44.091 1.00 70.31 455 LYS A N 1
ATOM 3717 C CA . LYS A 1 455 ? -1.631 35.659 42.695 1.00 70.31 455 LYS A CA 1
ATOM 3718 C C . LYS A 1 455 ? -0.496 36.685 42.612 1.00 70.31 455 LYS A C 1
ATOM 3720 O O . LYS A 1 455 ? 0.464 36.457 41.885 1.00 70.31 455 LYS A O 1
ATOM 3725 N N . ILE A 1 456 ? -0.551 37.753 43.414 1.00 70.38 456 ILE A N 1
ATOM 3726 C CA . ILE A 1 456 ? 0.506 38.783 43.477 1.00 70.38 456 ILE A CA 1
ATOM 3727 C C . ILE A 1 456 ? 1.850 38.197 43.950 1.00 70.38 456 ILE A C 1
ATOM 3729 O O . ILE A 1 456 ? 2.905 38.644 43.511 1.00 70.38 456 ILE A O 1
ATOM 3733 N N . GLN A 1 457 ? 1.830 37.197 44.838 1.00 70.62 457 GLN A N 1
ATOM 3734 C CA . GLN A 1 457 ? 3.041 36.502 45.294 1.00 70.62 457 GLN A CA 1
ATOM 3735 C C . GLN A 1 457 ? 3.576 35.483 44.276 1.00 70.62 457 GLN A C 1
ATOM 3737 O O . GLN A 1 457 ? 4.786 35.278 44.203 1.00 70.62 457 GLN A O 1
ATOM 3742 N N . ALA A 1 458 ? 2.698 34.824 43.515 1.00 70.25 458 ALA A N 1
ATOM 3743 C CA . ALA A 1 458 ? 3.086 33.841 42.504 1.00 70.25 458 ALA A CA 1
ATOM 3744 C C . ALA A 1 458 ? 3.688 34.502 41.251 1.00 70.25 458 ALA A C 1
ATOM 3746 O O . ALA A 1 458 ? 4.666 34.009 40.688 1.00 70.25 458 ALA A O 1
ATOM 3747 N N . GLU A 1 459 ? 3.137 35.642 40.840 1.00 65.88 459 GLU A N 1
ATOM 3748 C CA . GLU A 1 459 ? 3.630 36.456 39.734 1.00 65.88 459 GLU A CA 1
ATOM 3749 C C . GLU A 1 459 ? 4.482 37.602 40.292 1.00 65.88 459 GLU A C 1
ATOM 3751 O O . GLU A 1 459 ? 4.012 38.725 40.454 1.00 65.88 459 GLU A O 1
ATOM 3756 N N . ASN A 1 460 ? 5.744 37.323 40.634 1.00 55.81 460 ASN A N 1
ATOM 3757 C CA . ASN A 1 460 ? 6.700 38.351 41.065 1.00 55.81 460 ASN A CA 1
ATOM 3758 C C . ASN A 1 460 ? 6.701 39.545 40.071 1.00 55.81 460 ASN A C 1
ATOM 3760 O O . ASN A 1 460 ? 7.315 39.438 39.009 1.00 55.81 460 ASN A O 1
ATOM 3764 N N . ASN A 1 461 ? 6.051 40.662 40.450 1.00 56.00 461 ASN A N 1
ATOM 3765 C CA . ASN A 1 461 ? 5.744 41.903 39.692 1.00 56.00 461 ASN A CA 1
ATOM 3766 C C . ASN A 1 461 ? 4.334 42.041 39.066 1.00 56.00 461 ASN A C 1
ATOM 3768 O O . ASN A 1 461 ? 4.205 42.469 37.916 1.00 56.00 461 ASN A O 1
ATOM 3772 N N . LEU A 1 462 ? 3.270 41.786 39.828 1.00 53.31 462 LEU A N 1
ATOM 3773 C CA . LEU A 1 462 ? 1.904 42.172 39.444 1.00 53.31 462 LEU A CA 1
ATOM 3774 C C . LEU A 1 462 ? 1.614 43.630 39.881 1.00 53.31 462 LEU A C 1
ATOM 3776 O O . LEU A 1 462 ? 1.266 43.886 41.034 1.00 53.31 462 LEU A O 1
ATOM 3780 N N . ASP A 1 463 ? 1.803 44.604 38.979 1.00 54.41 463 ASP A N 1
ATOM 3781 C CA . ASP A 1 463 ? 1.433 46.014 39.209 1.00 54.41 463 ASP A CA 1
ATOM 3782 C C . ASP A 1 463 ? -0.044 46.244 38.850 1.00 54.41 463 ASP A C 1
ATOM 3784 O O . ASP A 1 463 ? -0.423 46.279 37.681 1.00 54.41 463 ASP A O 1
ATOM 3788 N N . ILE A 1 464 ? -0.886 46.436 39.868 1.00 54.03 464 ILE A N 1
ATOM 3789 C CA . ILE A 1 464 ? -2.339 46.657 39.737 1.00 54.03 464 ILE A CA 1
ATOM 3790 C C . ILE A 1 464 ? -2.666 47.950 38.955 1.00 54.03 464 ILE A C 1
ATOM 3792 O O . ILE A 1 464 ? -3.795 48.124 38.493 1.00 54.03 464 ILE A O 1
ATOM 3796 N N . ARG A 1 465 ? -1.704 48.872 38.779 1.00 49.78 465 ARG A N 1
ATOM 3797 C CA . ARG A 1 465 ? -1.891 50.113 38.003 1.00 49.78 465 ARG A CA 1
ATOM 3798 C C . ARG A 1 465 ? -1.575 49.960 36.515 1.00 49.78 465 ARG A C 1
ATOM 3800 O O . ARG A 1 465 ? -2.088 50.743 35.713 1.00 49.78 465 ARG A O 1
ATOM 3807 N N . GLU A 1 466 ? -0.792 48.957 36.122 1.00 49.31 466 GLU A N 1
ATOM 3808 C CA . GLU A 1 466 ? -0.580 48.626 34.714 1.00 49.31 466 GLU A CA 1
ATOM 3809 C C . GLU A 1 466 ? -1.759 47.787 34.208 1.00 49.31 466 GLU A C 1
ATOM 3811 O O . GLU A 1 466 ? -1.702 46.564 34.132 1.00 49.31 466 GLU A O 1
ATOM 3816 N N . THR A 1 467 ? -2.860 48.445 33.835 1.00 47.56 467 THR A N 1
ATOM 3817 C CA . THR A 1 467 ? -3.896 47.768 33.041 1.00 47.56 467 THR A CA 1
ATOM 3818 C C . THR A 1 467 ? -3.251 47.188 31.777 1.00 47.56 467 THR A C 1
ATOM 3820 O O . THR A 1 467 ? -2.611 47.910 31.010 1.00 47.56 467 THR A O 1
ATOM 3823 N N . GLU A 1 468 ? -3.392 45.873 31.588 1.00 47.81 468 GLU A N 1
ATOM 3824 C CA . GLU A 1 468 ? -2.769 45.013 30.568 1.00 47.81 468 GLU A CA 1
ATOM 3825 C C . GLU A 1 468 ? -3.138 45.360 29.104 1.00 47.81 468 GLU A C 1
ATOM 3827 O O . GLU A 1 468 ? -3.573 44.518 28.313 1.00 47.81 468 GLU A O 1
ATOM 3832 N N . SER A 1 469 ? -2.985 46.615 28.694 1.00 49.00 469 SER A N 1
ATOM 3833 C CA . SER A 1 469 ? -3.117 47.044 27.301 1.00 49.00 469 SER A CA 1
ATOM 3834 C C . SER A 1 469 ? -1.764 47.054 26.582 1.00 49.00 469 SER A C 1
ATOM 3836 O O . SER A 1 469 ? -1.708 46.741 25.395 1.00 49.00 469 SER A O 1
ATOM 3838 N N . SER A 1 470 ? -0.662 47.314 27.296 1.00 45.88 470 SER A N 1
ATOM 3839 C CA . SER A 1 470 ? 0.691 47.450 26.729 1.00 45.88 470 SER A CA 1
ATOM 3840 C C . SER A 1 470 ? 1.425 46.120 26.508 1.00 45.88 470 SER A C 1
ATOM 3842 O O . SER A 1 470 ? 2.297 46.040 25.645 1.00 45.88 470 SER A O 1
ATOM 3844 N N . LYS A 1 471 ? 1.054 45.057 27.238 1.00 47.47 471 LYS A N 1
ATOM 3845 C CA . LYS A 1 471 ? 1.620 43.696 27.102 1.00 47.47 471 LYS A CA 1
ATOM 3846 C C . LYS A 1 471 ? 0.778 42.757 26.234 1.00 47.47 471 LYS A C 1
ATOM 3848 O O . LYS A 1 471 ? 1.155 41.599 26.043 1.00 47.47 471 LYS A O 1
ATOM 3853 N N . ARG A 1 472 ? -0.324 43.238 25.641 1.00 44.75 472 ARG A N 1
ATOM 3854 C CA . ARG A 1 472 ? -1.028 42.496 24.588 1.00 44.75 472 ARG A CA 1
ATOM 3855 C C . ARG A 1 472 ? -0.132 42.422 23.354 1.00 44.75 472 ARG A C 1
ATOM 3857 O O . ARG A 1 472 ? -0.223 43.245 22.449 1.00 44.75 472 ARG A O 1
ATOM 3864 N N . GLN A 1 473 ? 0.685 41.372 23.281 1.00 39.94 473 GLN A N 1
ATOM 3865 C CA . GLN A 1 473 ? 0.997 40.764 21.991 1.00 39.94 473 GLN A CA 1
ATOM 3866 C C . GLN A 1 473 ? -0.350 40.614 21.268 1.00 39.94 473 GLN A C 1
ATOM 3868 O O . GLN A 1 473 ? -1.265 40.024 21.857 1.00 39.94 473 GLN A O 1
ATOM 3873 N N . PRO A 1 474 ? -0.543 41.196 20.071 1.00 38.81 474 PRO A N 1
ATOM 3874 C CA . PRO A 1 474 ? -1.798 41.047 19.357 1.00 38.81 474 PRO A CA 1
ATOM 3875 C C . PRO A 1 474 ? -2.038 39.549 19.178 1.00 38.81 474 PRO A C 1
ATOM 3877 O O . PRO A 1 474 ? -1.333 38.885 18.420 1.00 38.81 474 PRO A O 1
ATOM 3880 N N . LYS A 1 475 ? -3.001 38.996 19.928 1.00 47.78 475 LYS A N 1
ATOM 3881 C CA . LYS A 1 475 ? -3.487 37.638 19.698 1.00 47.78 475 LYS A CA 1
ATOM 3882 C C . LYS A 1 475 ? -3.985 37.639 18.261 1.00 47.78 475 LYS A C 1
ATOM 3884 O O . LYS A 1 475 ? -4.978 38.302 17.956 1.00 47.78 475 LYS A O 1
ATOM 3889 N N . ALA A 1 476 ? -3.244 36.959 17.387 1.00 40.19 476 ALA A N 1
ATOM 3890 C CA . ALA A 1 476 ? -3.640 36.734 16.010 1.00 40.19 476 ALA A CA 1
ATOM 3891 C C . ALA A 1 476 ? -5.094 36.264 16.019 1.00 40.19 476 ALA A C 1
ATOM 3893 O O . ALA A 1 476 ? -5.452 35.349 16.771 1.00 40.19 476 ALA A O 1
ATOM 3894 N N . ARG A 1 477 ? -5.941 36.933 15.233 1.00 41.41 477 ARG A N 1
ATOM 3895 C CA . ARG A 1 477 ? -7.366 36.604 15.153 1.00 41.41 477 ARG A CA 1
ATOM 3896 C C . ARG A 1 477 ? -7.514 35.102 14.864 1.00 41.41 477 ARG A C 1
ATOM 3898 O O . ARG A 1 477 ? -6.697 34.570 14.104 1.00 41.41 477 ARG A O 1
ATOM 3905 N N . PRO A 1 478 ? -8.525 34.400 15.403 1.00 41.75 478 PRO A N 1
ATOM 3906 C CA . PRO A 1 478 ? -8.866 33.048 14.960 1.00 41.75 478 PRO A CA 1
ATOM 3907 C C . PRO A 1 478 ? -9.203 33.094 13.456 1.00 41.75 478 PRO A C 1
ATOM 3909 O O . PRO A 1 478 ? -10.288 33.501 13.059 1.00 41.75 478 PRO A O 1
ATOM 3912 N N . GLY A 1 479 ? -8.198 32.822 12.617 1.00 48.19 479 GLY A N 1
ATOM 3913 C CA . GLY A 1 479 ? -8.192 33.083 11.170 1.00 48.19 479 GLY A CA 1
ATOM 3914 C C . GLY A 1 479 ? -6.836 33.560 10.615 1.00 48.19 479 GLY A C 1
ATOM 3915 O O . GLY A 1 479 ? -6.505 33.265 9.470 1.00 48.19 479 GLY A O 1
ATOM 3916 N N . GLU A 1 480 ? -5.996 34.221 11.420 1.00 42.19 480 GLU A N 1
ATOM 3917 C CA . GLU A 1 480 ? -4.657 34.698 11.018 1.00 42.19 480 GLU A CA 1
ATOM 3918 C C . GLU A 1 480 ? -3.524 33.715 11.342 1.00 42.19 480 GLU A C 1
ATOM 3920 O O . GLU A 1 480 ? -2.529 33.681 10.614 1.00 42.19 480 GLU A O 1
ATOM 3925 N N . MET A 1 481 ? -3.688 32.820 12.327 1.00 43.97 481 MET A N 1
ATOM 3926 C CA . MET A 1 481 ? -2.732 31.715 12.542 1.00 43.97 481 MET A CA 1
ATOM 3927 C C . MET A 1 481 ? -2.697 30.704 11.380 1.00 43.97 481 MET A C 1
ATOM 3929 O O . MET A 1 481 ? -1.735 29.954 11.244 1.00 43.97 481 MET A O 1
ATOM 3933 N N . LEU A 1 482 ? -3.684 30.744 10.477 1.00 47.81 482 LEU A N 1
ATOM 3934 C CA . LEU A 1 482 ? -3.679 29.993 9.216 1.00 47.81 482 LEU A CA 1
ATOM 3935 C C . LEU A 1 482 ? -3.064 30.767 8.034 1.00 47.81 482 LEU A C 1
ATOM 3937 O O . LEU A 1 482 ? -2.868 30.183 6.970 1.00 47.81 482 LEU A O 1
ATOM 3941 N N . ARG A 1 483 ? -2.707 32.050 8.199 1.00 46.75 483 ARG A N 1
ATOM 3942 C CA . ARG A 1 483 ? -2.024 32.851 7.162 1.00 46.75 483 ARG A CA 1
ATOM 3943 C C . ARG A 1 483 ? -0.561 33.170 7.476 1.00 46.75 483 ARG A C 1
ATOM 3945 O O . ARG A 1 483 ? 0.210 33.359 6.543 1.00 46.75 483 ARG A O 1
ATOM 3952 N N . GLY A 1 484 ? -0.130 33.127 8.738 1.00 38.00 484 GLY A N 1
ATOM 3953 C CA . GLY A 1 484 ? 1.275 33.363 9.122 1.00 38.00 484 GLY A CA 1
ATOM 3954 C C . GLY A 1 484 ? 2.256 32.226 8.797 1.00 38.00 484 GLY A C 1
ATOM 3955 O O . GLY A 1 484 ? 3.467 32.430 8.819 1.00 38.00 484 GLY A O 1
ATOM 3956 N N . ARG A 1 485 ? 1.752 31.036 8.445 1.00 41.62 485 ARG A N 1
ATOM 3957 C CA . ARG A 1 485 ? 2.554 29.929 7.894 1.00 41.62 485 ARG A CA 1
ATOM 3958 C C . ARG A 1 485 ? 2.135 29.550 6.474 1.00 41.62 485 ARG A C 1
ATOM 3960 O O . ARG A 1 485 ? 2.413 28.447 6.019 1.00 41.62 485 ARG A O 1
ATOM 3967 N N . GLN A 1 486 ? 1.528 30.490 5.751 1.00 38.97 486 GLN A N 1
ATOM 3968 C CA . GLN A 1 486 ? 1.660 30.517 4.303 1.00 38.97 486 GLN A CA 1
ATOM 3969 C C . GLN A 1 486 ? 3.005 31.179 3.991 1.00 38.97 486 GLN A C 1
ATOM 3971 O O . GLN A 1 486 ? 3.082 32.352 3.633 1.00 38.97 486 GLN A O 1
ATOM 3976 N N . GLN A 1 487 ? 4.089 30.394 4.068 1.00 37.56 487 GLN A N 1
ATOM 3977 C CA . GLN A 1 487 ? 5.074 30.544 3.002 1.00 37.56 487 GLN A CA 1
ATOM 3978 C C . GLN A 1 487 ? 4.255 30.458 1.722 1.00 37.56 487 GLN A C 1
ATOM 3980 O O . GLN A 1 487 ? 3.512 29.492 1.544 1.00 37.56 487 GLN A O 1
ATOM 3985 N N . LYS A 1 488 ? 4.295 31.521 0.918 1.00 40.47 488 LYS A N 1
ATOM 3986 C CA . LYS A 1 488 ? 3.761 31.511 -0.434 1.00 40.47 488 LYS A CA 1
ATOM 3987 C C . LYS A 1 488 ? 4.229 30.198 -1.056 1.00 40.47 488 LYS A C 1
ATOM 3989 O O . LYS A 1 488 ? 5.410 30.039 -1.345 1.00 40.47 488 LYS A O 1
ATOM 3994 N N . ALA A 1 489 ? 3.318 29.238 -1.187 1.00 40.03 489 ALA A N 1
ATOM 3995 C CA . ALA A 1 489 ? 3.446 28.247 -2.224 1.00 40.03 489 ALA A CA 1
ATOM 3996 C C . ALA A 1 489 ? 3.350 29.094 -3.484 1.00 40.03 489 ALA A C 1
ATOM 3998 O O . ALA A 1 489 ? 2.262 29.547 -3.854 1.00 40.03 489 ALA A O 1
ATOM 3999 N N . ASP A 1 490 ? 4.522 29.448 -4.010 1.00 36.09 490 ASP A N 1
ATOM 4000 C CA . ASP A 1 490 ? 4.641 30.058 -5.313 1.00 36.09 490 ASP A CA 1
ATOM 4001 C C . ASP A 1 490 ? 3.754 29.247 -6.240 1.00 36.09 490 ASP A C 1
ATOM 4003 O O . ASP A 1 490 ? 3.872 28.023 -6.371 1.00 36.09 490 ASP A O 1
ATOM 4007 N N . L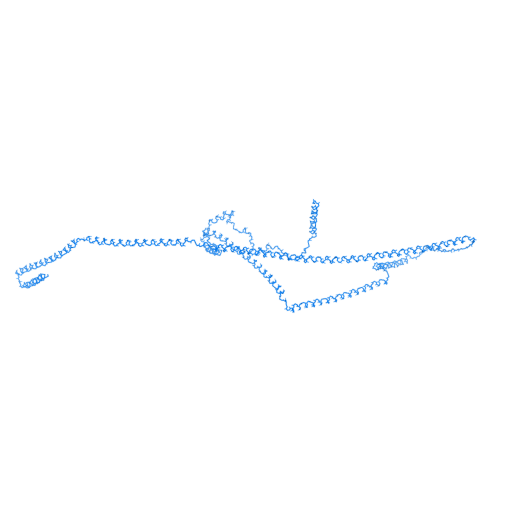YS A 1 491 ? 2.788 29.960 -6.815 1.00 36.03 491 LYS A N 1
ATOM 4008 C CA . LYS A 1 491 ? 2.053 29.504 -7.979 1.00 36.03 491 LYS A CA 1
ATOM 4009 C C . LYS A 1 491 ? 3.098 28.963 -8.936 1.00 36.03 491 LYS A C 1
ATOM 4011 O O . LYS A 1 491 ? 4.058 29.673 -9.206 1.00 36.03 491 LYS A O 1
ATOM 4016 N N . GLY A 1 492 ? 2.906 27.722 -9.376 1.00 42.09 492 GLY A N 1
ATOM 4017 C CA . GLY A 1 492 ? 3.825 27.007 -10.246 1.00 42.09 492 GLY A CA 1
ATOM 4018 C C . GLY A 1 492 ? 4.389 27.895 -11.346 1.00 42.09 492 GLY A C 1
ATOM 4019 O O . GLY A 1 492 ? 3.780 28.066 -12.398 1.00 42.09 492 GLY A O 1
ATOM 4020 N N . GLU A 1 493 ? 5.578 28.419 -11.092 1.00 37.09 493 GLU A N 1
ATOM 4021 C CA . GLU A 1 493 ? 6.520 28.757 -12.126 1.00 37.09 493 GLU A CA 1
ATOM 4022 C C . GLU A 1 493 ? 7.234 27.444 -12.433 1.00 37.09 493 GLU A C 1
ATOM 4024 O O . GLU A 1 493 ? 7.737 26.749 -11.544 1.00 37.09 493 GLU A O 1
ATOM 4029 N N . PHE A 1 494 ? 7.166 27.043 -13.696 1.00 42.00 494 PHE A N 1
ATOM 4030 C CA . PHE A 1 494 ? 7.844 25.887 -14.260 1.00 42.00 494 PHE A CA 1
ATOM 4031 C C . PHE A 1 494 ? 9.368 26.065 -14.108 1.00 42.00 494 PHE A C 1
ATOM 4033 O O . PHE A 1 494 ? 10.074 26.374 -15.061 1.00 42.00 494 PHE A O 1
ATOM 4040 N N . VAL A 1 495 ? 9.908 25.869 -12.905 1.00 37.56 495 VAL A N 1
ATOM 4041 C CA . VAL A 1 495 ? 11.350 25.754 -12.701 1.00 37.56 495 VAL A CA 1
ATOM 4042 C C . VAL A 1 495 ? 11.699 24.294 -12.922 1.00 37.56 495 VAL A C 1
ATOM 4044 O O . VAL A 1 495 ? 11.458 23.419 -12.085 1.00 37.56 495 VAL A O 1
ATOM 4047 N N . SER A 1 496 ? 12.231 24.022 -14.109 1.00 46.84 496 SER A N 1
ATOM 4048 C CA . SER A 1 496 ? 12.868 22.761 -14.447 1.00 46.84 496 SER A CA 1
ATOM 4049 C C . SER A 1 496 ? 13.791 22.334 -13.304 1.00 46.84 496 SER A C 1
ATOM 4051 O O . SER A 1 496 ? 14.750 23.037 -12.987 1.00 46.84 496 SER A O 1
ATOM 4053 N N . ARG A 1 497 ? 13.533 21.167 -12.703 1.00 51.16 497 ARG A N 1
ATOM 4054 C CA . ARG A 1 497 ? 14.479 20.471 -11.817 1.00 51.16 497 ARG A CA 1
ATOM 4055 C C . ARG A 1 497 ? 15.677 19.958 -12.623 1.00 51.16 497 ARG A C 1
ATOM 4057 O O . ARG A 1 497 ? 15.914 18.759 -12.720 1.00 51.16 497 ARG A O 1
ATOM 4064 N N . VAL A 1 498 ? 16.431 20.871 -13.212 1.00 58.16 498 VAL A N 1
ATOM 4065 C CA . VAL A 1 498 ? 17.797 20.634 -13.648 1.00 58.16 498 VAL A CA 1
ATOM 4066 C C . VAL A 1 498 ? 18.644 21.344 -12.607 1.00 58.16 498 VAL A C 1
ATOM 4068 O O . VAL A 1 498 ? 18.547 22.556 -12.451 1.00 58.16 498 VAL A O 1
ATOM 4071 N N . MET A 1 499 ? 19.400 20.576 -11.821 1.00 58.34 499 MET A N 1
ATOM 4072 C CA . MET A 1 499 ? 20.385 21.153 -10.905 1.00 58.34 499 MET A CA 1
ATOM 4073 C C . MET A 1 499 ? 21.296 22.094 -11.701 1.00 58.34 499 MET A C 1
ATOM 4075 O O . MET A 1 499 ? 21.744 21.726 -12.789 1.00 58.34 499 MET A O 1
ATOM 4079 N N . ASP A 1 500 ? 21.596 23.279 -11.168 1.00 73.94 500 ASP A N 1
ATOM 4080 C CA . ASP A 1 500 ? 22.526 24.199 -11.820 1.00 73.94 500 ASP A CA 1
ATOM 4081 C C . ASP A 1 500 ? 23.837 23.489 -12.170 1.00 73.94 500 ASP A C 1
ATOM 4083 O O . ASP A 1 500 ? 24.338 22.648 -11.417 1.00 73.94 500 ASP A O 1
ATOM 4087 N N . ARG A 1 501 ? 24.441 23.844 -13.309 1.00 71.44 501 ARG A N 1
ATOM 4088 C CA . ARG A 1 501 ? 25.676 23.209 -13.810 1.00 71.44 501 ARG A CA 1
ATOM 4089 C C . ARG A 1 501 ? 26.793 23.184 -12.759 1.00 71.44 501 ARG A C 1
ATOM 4091 O O . ARG A 1 501 ? 27.583 22.241 -12.723 1.00 71.44 501 ARG A O 1
ATOM 4098 N N . ASN A 1 502 ? 26.842 24.193 -11.892 1.00 74.94 502 ASN A N 1
ATOM 4099 C CA . ASN A 1 502 ? 27.798 24.274 -10.791 1.00 74.94 502 ASN A CA 1
ATOM 4100 C C . ASN A 1 502 ? 27.464 23.296 -9.653 1.00 74.94 502 ASN A C 1
ATOM 4102 O O . ASN A 1 502 ? 28.374 22.678 -9.108 1.00 74.94 502 ASN A O 1
ATOM 4106 N N . ALA A 1 503 ? 26.181 23.073 -9.358 1.00 75.12 503 ALA A N 1
ATOM 4107 C CA . ALA A 1 503 ? 25.730 22.063 -8.403 1.00 75.12 503 ALA A CA 1
ATOM 4108 C C . ALA A 1 503 ? 25.965 20.635 -8.929 1.00 75.12 503 ALA A C 1
ATOM 4110 O O . ALA A 1 503 ? 26.442 19.783 -8.181 1.00 75.12 503 ALA A O 1
ATOM 4111 N N . ILE A 1 504 ? 25.738 20.386 -10.226 1.00 77.81 504 ILE A N 1
ATOM 4112 C CA . ILE A 1 504 ? 26.064 19.099 -10.869 1.00 77.81 504 ILE A CA 1
ATOM 4113 C C . ILE A 1 504 ? 27.576 18.850 -10.838 1.00 77.81 504 ILE A C 1
ATOM 4115 O O . ILE A 1 504 ? 28.008 17.754 -10.483 1.00 77.81 504 ILE A O 1
ATOM 4119 N N . LYS A 1 505 ? 28.396 19.862 -11.157 1.00 85.75 505 LYS A N 1
ATOM 4120 C CA . LYS A 1 505 ? 29.861 19.758 -11.068 1.00 85.75 505 LYS A CA 1
ATOM 4121 C C . LYS A 1 505 ? 30.329 19.476 -9.644 1.00 85.75 505 LYS A C 1
ATOM 4123 O O . LYS A 1 505 ? 31.153 18.586 -9.464 1.00 85.75 505 LYS A O 1
ATOM 4128 N N . ALA A 1 506 ? 29.786 20.174 -8.647 1.00 86.06 506 ALA A N 1
ATOM 4129 C CA . ALA A 1 506 ? 30.137 19.959 -7.246 1.00 86.06 506 ALA A CA 1
ATOM 4130 C C . ALA A 1 506 ? 29.742 18.553 -6.769 1.00 86.06 506 ALA A C 1
ATOM 4132 O O . ALA A 1 506 ? 30.539 17.873 -6.123 1.00 86.06 506 ALA A O 1
ATOM 4133 N N . LEU A 1 507 ? 28.548 18.076 -7.139 1.00 83.81 507 LEU A N 1
ATOM 4134 C CA . LEU A 1 507 ? 28.089 16.729 -6.805 1.00 83.81 507 LEU A CA 1
ATOM 4135 C C . LEU A 1 507 ? 28.975 15.662 -7.461 1.00 83.81 507 LEU A C 1
ATOM 4137 O O . LEU A 1 507 ? 29.385 14.721 -6.780 1.00 83.81 507 LEU A O 1
ATOM 4141 N N . ALA A 1 508 ? 29.320 15.840 -8.742 1.00 86.88 508 ALA A N 1
ATOM 4142 C CA . ALA A 1 508 ? 30.203 14.949 -9.493 1.00 86.88 508 ALA A CA 1
ATOM 4143 C C . ALA A 1 508 ? 31.632 14.922 -8.923 1.00 86.88 508 ALA A C 1
ATOM 4145 O O . ALA A 1 508 ? 32.218 13.849 -8.787 1.00 86.88 508 ALA A O 1
ATOM 4146 N N . GLN A 1 509 ? 32.179 16.074 -8.517 1.00 89.19 509 GLN A N 1
ATOM 4147 C CA . GLN A 1 509 ? 33.483 16.148 -7.846 1.00 89.19 509 GLN A CA 1
ATOM 4148 C C . GLN A 1 509 ? 33.470 15.401 -6.511 1.00 89.19 509 GLN A C 1
ATOM 4150 O O . GLN A 1 509 ? 34.391 14.639 -6.220 1.00 89.19 509 GLN A O 1
ATOM 4155 N N . ARG A 1 510 ? 32.396 15.557 -5.730 1.00 89.25 510 ARG A N 1
ATOM 4156 C CA . ARG A 1 510 ? 32.241 14.886 -4.434 1.00 89.25 510 ARG A CA 1
ATOM 4157 C C . ARG A 1 510 ? 32.100 13.371 -4.584 1.00 89.25 510 ARG A C 1
ATOM 4159 O O . ARG A 1 510 ? 32.680 12.619 -3.807 1.00 89.25 510 ARG A O 1
ATOM 4166 N N . THR A 1 511 ? 31.388 12.909 -5.615 1.00 87.50 511 THR A N 1
ATOM 4167 C CA . THR A 1 511 ? 31.288 11.469 -5.919 1.00 87.50 511 THR A CA 1
ATOM 4168 C C . THR A 1 511 ? 32.603 10.897 -6.444 1.00 87.50 511 THR A C 1
ATOM 4170 O O . THR A 1 511 ? 32.950 9.768 -6.099 1.00 87.50 511 THR A O 1
ATOM 4173 N N . ALA A 1 512 ? 33.355 11.660 -7.241 1.00 88.31 512 ALA A N 1
ATOM 4174 C CA . ALA A 1 512 ? 34.675 11.254 -7.715 1.00 88.31 512 ALA A CA 1
ATOM 4175 C C . ALA A 1 512 ? 35.689 11.144 -6.563 1.00 88.31 512 ALA A C 1
ATOM 4177 O O . ALA A 1 512 ? 36.411 10.152 -6.491 1.00 88.31 512 ALA A O 1
ATOM 4178 N N . GLN A 1 513 ? 35.694 12.100 -5.627 1.00 90.12 513 GLN A N 1
ATOM 4179 C CA . GLN A 1 513 ? 36.534 12.050 -4.424 1.00 90.12 513 GLN A CA 1
ATOM 4180 C C . GLN A 1 513 ? 36.182 10.856 -3.532 1.00 90.12 513 GLN A C 1
ATOM 4182 O O . GLN A 1 513 ? 37.069 10.089 -3.170 1.00 90.12 513 GLN A O 1
ATOM 4187 N N . ALA A 1 514 ? 34.893 10.619 -3.272 1.00 88.31 514 ALA A N 1
ATOM 4188 C CA . ALA A 1 514 ? 34.456 9.469 -2.479 1.00 88.31 514 ALA A CA 1
ATOM 4189 C C . ALA A 1 514 ? 34.862 8.125 -3.116 1.00 88.31 514 ALA A C 1
ATOM 4191 O O . ALA A 1 514 ? 35.284 7.202 -2.419 1.00 88.31 514 ALA A O 1
ATOM 4192 N N . LYS A 1 515 ? 34.792 8.010 -4.452 1.00 87.62 515 LYS A N 1
ATOM 4193 C CA . LYS A 1 515 ? 35.280 6.823 -5.173 1.00 87.62 515 LYS A CA 1
ATOM 4194 C C . LYS A 1 515 ? 36.800 6.680 -5.115 1.00 87.62 515 LYS A C 1
ATOM 4196 O O . LYS A 1 515 ? 37.284 5.561 -4.966 1.00 87.62 515 LYS A O 1
ATOM 4201 N N . ALA A 1 516 ? 37.547 7.777 -5.223 1.00 85.12 516 ALA A N 1
ATOM 4202 C CA . ALA A 1 516 ? 39.004 7.756 -5.126 1.00 85.12 516 ALA A CA 1
ATOM 4203 C C . ALA A 1 516 ? 39.471 7.337 -3.721 1.00 85.12 516 ALA A C 1
ATOM 4205 O O . ALA A 1 516 ? 40.373 6.512 -3.595 1.00 85.12 516 ALA A O 1
ATOM 4206 N N . GLU A 1 517 ? 38.813 7.828 -2.670 1.00 88.62 517 GLU A N 1
ATOM 4207 C CA . GLU A 1 517 ? 39.078 7.426 -1.286 1.00 88.62 517 GLU A CA 1
ATOM 4208 C C . GLU A 1 517 ? 38.728 5.958 -1.029 1.00 88.62 517 GLU A C 1
ATOM 4210 O O . GLU A 1 517 ? 39.496 5.243 -0.383 1.00 88.62 517 GLU A O 1
ATOM 4215 N N . ALA A 1 518 ? 37.603 5.478 -1.569 1.00 85.94 518 ALA A N 1
ATOM 4216 C CA . ALA A 1 518 ? 37.227 4.070 -1.481 1.00 85.94 518 ALA A CA 1
ATOM 4217 C C . ALA A 1 518 ? 38.242 3.162 -2.201 1.00 85.94 518 ALA A C 1
ATOM 4219 O O . ALA A 1 518 ? 38.660 2.146 -1.648 1.00 85.94 518 ALA A O 1
ATOM 4220 N N . ALA A 1 519 ? 38.706 3.555 -3.392 1.00 82.31 519 ALA A N 1
ATOM 4221 C CA . ALA A 1 519 ? 39.731 2.824 -4.137 1.00 82.31 519 ALA A CA 1
ATOM 4222 C C . ALA A 1 519 ? 41.106 2.853 -3.444 1.00 82.31 519 ALA A C 1
ATOM 4224 O O . ALA A 1 519 ? 41.830 1.860 -3.468 1.00 82.31 519 ALA A O 1
ATOM 4225 N N . ALA A 1 520 ? 41.469 3.962 -2.792 1.00 82.75 520 ALA A N 1
ATOM 4226 C CA . ALA A 1 520 ? 42.704 4.063 -2.017 1.00 82.75 520 ALA A CA 1
ATOM 4227 C C . ALA A 1 520 ? 42.668 3.194 -0.750 1.00 82.75 520 ALA A C 1
ATOM 4229 O O . ALA A 1 520 ? 43.679 2.588 -0.399 1.00 82.75 520 ALA A O 1
ATOM 4230 N N . LYS A 1 521 ? 41.507 3.087 -0.087 1.00 84.44 521 LYS A N 1
ATOM 4231 C CA . LYS A 1 521 ? 41.305 2.153 1.033 1.00 84.44 521 LYS A CA 1
ATOM 4232 C C . LYS A 1 521 ? 41.393 0.697 0.576 1.00 84.44 521 LYS A C 1
ATOM 4234 O O . LYS A 1 521 ? 42.066 -0.086 1.232 1.00 84.44 521 LYS A O 1
ATOM 4239 N N . ALA A 1 522 ? 40.806 0.367 -0.573 1.00 78.06 522 ALA A N 1
ATOM 4240 C CA . ALA A 1 522 ? 40.854 -0.979 -1.147 1.00 78.06 522 ALA A CA 1
ATOM 4241 C C . ALA A 1 522 ? 42.245 -1.406 -1.660 1.00 78.06 522 ALA A C 1
ATOM 4243 O O . ALA A 1 522 ? 42.460 -2.587 -1.871 1.00 78.06 522 ALA A O 1
ATOM 4244 N N . ARG A 1 523 ? 43.181 -0.470 -1.879 1.00 74.06 523 ARG A N 1
ATOM 4245 C CA . ARG A 1 523 ? 44.585 -0.771 -2.238 1.00 74.06 523 ARG A CA 1
ATOM 4246 C C . ARG A 1 523 ? 45.526 -0.889 -1.035 1.00 74.06 523 ARG A C 1
ATOM 4248 O O . ARG A 1 523 ? 46.683 -1.255 -1.214 1.00 74.06 523 ARG A O 1
ATOM 4255 N N . LYS A 1 524 ? 45.076 -0.480 0.155 1.00 70.75 524 LYS A N 1
ATOM 4256 C CA . LYS A 1 524 ? 45.830 -0.595 1.416 1.00 70.75 524 LYS A CA 1
ATOM 4257 C C . LYS A 1 524 ? 45.443 -1.834 2.229 1.00 70.75 524 LYS A C 1
ATOM 4259 O O . LYS A 1 524 ? 46.122 -2.128 3.208 1.00 70.75 524 LYS A O 1
ATOM 4264 N N . GLN A 1 525 ? 44.353 -2.493 1.849 1.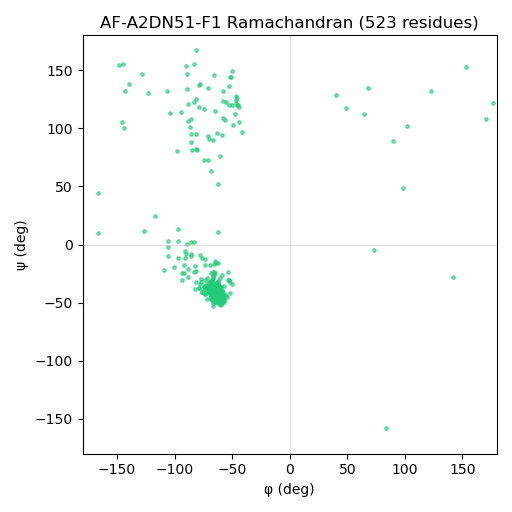00 58.53 525 GLN A N 1
ATOM 4265 C CA . GLN A 1 525 ? 44.017 -3.863 2.231 1.00 58.53 525 GLN A CA 1
ATOM 4266 C C . GLN A 1 525 ? 44.555 -4.794 1.152 1.00 58.53 525 GLN A C 1
ATOM 4268 O O . GLN A 1 525 ? 44.979 -5.905 1.526 1.00 58.53 525 GLN A O 1
#

pLDDT: mean 78.03, std 17.54, range [35.28, 98.5]